Protein AF-0000000073453160 (afdb_homodimer)

Secondary structure (DSSP, 8-state):
-------------HHHHHHHHHHHHS-TTEE----BTTBSS----EE-TT-EE-TTSEEEESEEE-TT-EE-TT-EEEE-SSSPEEE-TT-EE-TT-EEEE---EETTEE-GGG-EEETTEEESEEE-TT-EE-TT-EEEEEEEE-SS-EE-TT-EEEEEEEPSS-EE-TT-EEES-EEPTTBEE-TT-EE-SHHHHHTPPBP-TTSTTTTHHHHHHHHHHHHHHHHHHHHHHHH-/--------------HHHHHHHHHHHS-TTEE----BTTBSS----EE-TT-EE-TT-EEEESEEE-TT-EE-TT-EEEE-SSSPEEE-TT-EE-TT-EEEE---EETTEE-GGG-EEETTEEESEEE-TT-EE-TT-EEEEEEEE-SS-EE-TT-EEEEEEEPTT-EE-TT-EEES-EEPTTBEEPTT-EE-SHHHHHTPPBP-TTSTTTTHHHHHHHHHHHHHHHHHHHHHHHH-

pLDDT: mean 88.27, std 19.73, range [24.16, 98.94]

Sequence (472 aa):
MKLSSKLILGLTVSSLAGKFLEKLLIQDNVSPNITASFNQEADIPDIDASSYIHHFASVIGSVVIGRNVFIGPFSSIRGDVGLKIFISHDCNIQDGVVLHGLKNYEYNSPVTEHSVFKDRESYSIYIGEKVSLAPQCQIYGPVRIDKNVFVGMQSLVFDAYIQEDTVIEPGAKIIGVTIPPKRFVSAGRVISNQEDANRLPEITDSYPYHDLNSKMTSVNLELAKGYKKEERQWKLMKLSSKLILGLTVSSLAGKFLEKLLIQDNVSPNITASFNQEADIPDIDASSYIHHFASVIGSVVIGRNVFIGPFSSIRGDVGLKIFISHDCNIQDGVVLHGLKNYEYNSPVTEHSVFKDRESYSIYIGEKVSLAPQCQIYGPVRIDKNVFVGMQSLVFDAYIQEDTVIEPGAKIIGVTIPPKRFVSAGRVISNQEDANRLPEITDSYPYHDLNSKMTSVNLELAKGYKKEERQWKL

InterPro domains:
  IPR001451 Hexapeptide repeat [PF00132] (50-79)
  IPR011004 Trimeric LpxA-like superfamily [SSF51161] (40-222)
  IPR047223 Carbonic anhydrase, gamma-class, LbH domain [cd00710] (43-229)
  IPR052265 Gamma-class Carbonic Anhydrase [PTHR43360] (36-229)

Foldseek 3Di:
DPPPPPPPPPPPPCPVVVVVVVVVVDQPQFEWADDDQQRPDTAGEAEDLLFDADSQEHAYHQEYYEHLEYAEHQEYHYDHQHFHAYAYYLEYHYAQEYEEEDRAGHPNDGNPQFWDDDPRDTGQEAHEALEYDEHNEYEYTPEYEYYQEYAEANEYEYCEYEYEQEYEYALEYEANEYADHQFYDDHNHYDHDHVVSVPGDGDDPPPPCSCVSVVVSVVSSVVSNVVSVVVVVVVD/DPPDPPPPPPPPCDPVVVVVVVVVPDQPQFEWADDDQQRPDTAGEAEDLLFDADSQEHAYHQEYYEHLEYAEHLEYHYDHQHFHAYAYYLEYHYAQEYEEEDRAGHPRDGNPQFWDDDPHDTGQEAHEALEYDEHNEYEYTPEYEYYQEYAEANEYEYCEYEYHQEYEYAQEYEANEYADHQFYDDHNHYHHDHVVSVPGDGDDPPPPCSCVSVVVSVVSSVVSNVVSVVVVVVVD

Nearest PDB structures (foldseek):
  3ou9-assembly1_A  TM=9.861E-01  e=3.377E-23  Methanosarcina thermophila
  3ow5-assembly1_A  TM=9.872E-01  e=1.047E-22  Methanosarcina thermophila
  3otz-assembly1_A  TM=9.858E-01  e=3.084E-22  Methanosarcina thermophila
  1qrl-assembly1_A  TM=9.877E-01  e=3.989E-22  Methanosarcina thermophila
  3oup-assembly1_A  TM=9.860E-01  e=5.718E-22  Methanosarcina thermophila

Solvent-accessible surface area (backbone atoms only — not comparable to full-atom values): 22379 Å² total; per-residue (Å²): 136,84,82,76,80,79,77,76,77,78,73,75,61,53,57,59,50,45,45,48,51,45,53,71,63,36,52,93,33,44,40,57,31,63,68,46,87,33,17,89,57,60,31,56,56,46,67,35,89,51,32,23,72,36,81,62,17,38,40,30,2,27,31,38,38,32,45,32,21,24,36,27,49,55,16,37,40,48,17,63,40,32,42,32,32,39,36,33,35,41,21,34,38,27,40,41,20,37,40,39,53,47,72,14,28,48,89,90,34,74,33,67,92,26,37,30,80,58,97,93,37,72,21,21,27,39,36,30,38,43,23,37,38,30,42,45,16,37,43,33,23,19,24,34,36,34,38,46,21,28,38,23,38,49,16,39,40,30,41,27,39,39,32,36,50,19,39,37,30,40,42,16,34,40,34,61,29,54,38,56,60,36,23,42,43,57,64,56,39,75,41,66,41,52,69,60,34,69,63,44,52,68,67,45,90,81,41,89,65,70,57,49,52,63,53,52,41,54,53,36,42,51,47,9,48,32,51,40,54,48,52,57,53,69,77,95,137,83,82,80,80,80,78,77,77,78,76,72,77,47,72,61,58,51,48,49,51,48,56,69,65,38,51,98,32,45,39,58,32,51,56,47,86,34,18,90,58,60,31,57,57,46,68,36,87,53,31,23,72,35,82,57,19,38,40,29,2,26,33,39,37,31,46,34,21,24,35,28,48,54,17,37,40,47,19,62,39,32,43,34,32,39,36,33,37,40,20,33,39,29,39,40,21,36,38,39,54,49,71,16,28,48,89,89,34,74,34,68,92,26,36,30,79,58,97,94,37,73,21,21,28,38,36,29,39,42,23,37,40,30,42,43,15,34,43,34,23,18,24,35,34,34,37,45,20,27,38,23,39,50,15,38,42,29,42,26,37,39,33,37,51,19,38,37,30,41,43,16,34,40,33,60,30,53,36,57,60,35,23,43,44,59,62,56,40,75,40,65,43,52,69,62,34,70,64,45,52,67,66,46,89,81,40,90,65,69,57,48,50,62,53,51,41,55,54,37,43,52,47,9,50,50,53,42,54,48,52,56,52,68,77,94

Structure (mmCIF, N/CA/C/O backbone):
data_AF-0000000073453160-model_v1
#
loop_
_entity.id
_entity.type
_entity.pdbx_description
1 polymer 'Putative carbonic anhyrdase'
#
loop_
_atom_site.group_PDB
_atom_site.id
_atom_site.type_symbol
_atom_site.label_atom_id
_atom_site.label_alt_id
_atom_site.label_comp_id
_atom_site.label_asym_id
_atom_site.label_entity_id
_atom_site.label_seq_id
_atom_site.pdbx_PDB_ins_code
_atom_site.Cartn_x
_atom_site.Cartn_y
_atom_site.Cartn_z
_atom_site.occupancy
_atom_site.B_iso_or_equiv
_atom_site.auth_seq_id
_atom_site.auth_comp_id
_atom_site.auth_asym_id
_atom_site.auth_atom_id
_atom_site.pdbx_PDB_model_num
ATOM 1 N N . MET A 1 1 ? 51.531 -35 -42.812 1 24.16 1 MET A N 1
ATOM 2 C CA . MET A 1 1 ? 51.25 -33.688 -42.219 1 24.16 1 MET A CA 1
ATOM 3 C C . MET A 1 1 ? 50.062 -33.75 -41.25 1 24.16 1 MET A C 1
ATOM 5 O O . MET A 1 1 ? 48.938 -33.938 -41.656 1 24.16 1 MET A O 1
ATOM 9 N N . LYS A 1 2 ? 50.312 -34.5 -40.094 1 27.81 2 LYS A N 1
ATOM 10 C CA . LYS A 1 2 ? 49.531 -35.094 -39.031 1 27.81 2 LYS A CA 1
ATOM 11 C C . LYS A 1 2 ? 48.812 -34 -38.219 1 27.81 2 LYS A C 1
ATOM 13 O O . LYS A 1 2 ? 49.469 -33.219 -37.531 1 27.81 2 LYS A O 1
ATOM 18 N N . LEU A 1 3 ? 47.656 -33.438 -38.781 1 28.28 3 LEU A N 1
ATOM 19 C CA . LEU A 1 3 ? 46.781 -32.375 -38.281 1 28.28 3 LEU A CA 1
ATOM 20 C C . LEU A 1 3 ? 46.281 -32.688 -36.875 1 28.28 3 LEU A C 1
ATOM 22 O O . LEU A 1 3 ? 45.594 -33.688 -36.656 1 28.28 3 LEU A O 1
ATOM 26 N N . SER A 1 4 ? 47.094 -32.531 -35.812 1 29.98 4 SER A N 1
ATOM 27 C CA . SER A 1 4 ? 46.875 -32.688 -34.375 1 29.98 4 SER A CA 1
ATOM 28 C C . SER A 1 4 ? 45.625 -31.922 -33.938 1 29.98 4 SER A C 1
ATOM 30 O O . SER A 1 4 ? 45.406 -30.766 -34.281 1 29.98 4 SER A O 1
ATOM 32 N N . SER A 1 5 ? 44.438 -32.625 -33.656 1 25.55 5 SER A N 1
ATOM 33 C CA . SER A 1 5 ? 43.125 -32.312 -33.094 1 25.55 5 SER A CA 1
ATOM 34 C C . SER A 1 5 ? 43.25 -31.656 -31.734 1 25.55 5 SER A C 1
ATOM 36 O O . SER A 1 5 ? 43.656 -32.312 -30.766 1 25.55 5 SER A O 1
ATOM 38 N N . LYS A 1 6 ? 43.875 -30.406 -31.656 1 30.31 6 LYS A N 1
ATOM 39 C CA . LYS A 1 6 ? 43.781 -29.672 -30.391 1 30.31 6 LYS A CA 1
ATOM 40 C C . LYS A 1 6 ? 42.375 -29.75 -29.797 1 30.31 6 LYS A C 1
ATOM 42 O O . LYS A 1 6 ? 41.406 -29.266 -30.406 1 30.31 6 LYS A O 1
ATOM 47 N N . LEU A 1 7 ? 42.031 -30.812 -29 1 28.59 7 LEU A N 1
ATOM 48 C CA . LEU A 1 7 ? 40.938 -31 -28.078 1 28.59 7 LEU A CA 1
ATOM 49 C C . LEU A 1 7 ? 40.75 -29.75 -27.219 1 28.59 7 LEU A C 1
ATOM 51 O O . LEU A 1 7 ? 41.625 -29.406 -26.406 1 28.59 7 LEU A O 1
ATOM 55 N N . ILE A 1 8 ? 40.094 -28.688 -27.734 1 29 8 ILE A N 1
ATOM 56 C CA . ILE A 1 8 ? 39.625 -27.516 -27 1 29 8 ILE A CA 1
ATOM 57 C C . ILE A 1 8 ? 38.781 -27.969 -25.812 1 29 8 ILE A C 1
ATOM 59 O O . ILE A 1 8 ? 37.688 -28.562 -26 1 29 8 ILE A O 1
ATOM 63 N N . LEU A 1 9 ? 39.406 -28.547 -24.75 1 31.25 9 LEU A N 1
ATOM 64 C CA . LEU A 1 9 ? 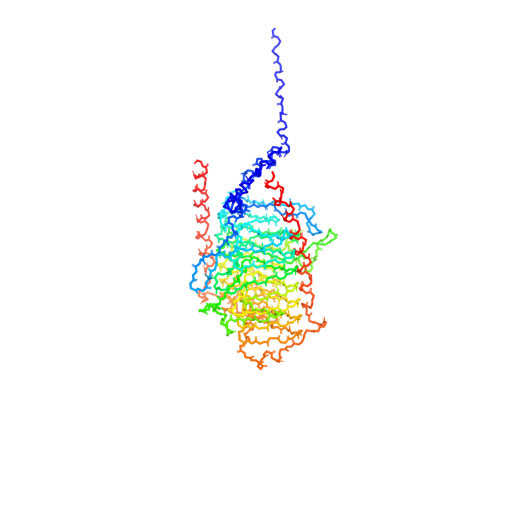38.781 -28.703 -23.438 1 31.25 9 LEU A CA 1
ATOM 65 C C . LEU A 1 9 ? 37.969 -27.469 -23.062 1 31.25 9 LEU A C 1
ATOM 67 O O . LEU A 1 9 ? 38.562 -26.406 -22.828 1 31.25 9 LEU A O 1
ATOM 71 N N . GLY A 1 10 ? 36.781 -27.172 -23.703 1 32.25 10 GLY A N 1
ATOM 72 C CA . GLY A 1 10 ? 35.75 -26.234 -23.281 1 32.25 10 GLY A CA 1
ATOM 73 C C . GLY A 1 10 ? 35.438 -26.328 -21.812 1 32.25 10 GLY A C 1
ATOM 74 O O . GLY A 1 10 ? 34.875 -27.328 -21.344 1 32.25 10 GLY A O 1
ATOM 75 N N . LEU A 1 11 ? 36.281 -25.844 -20.844 1 33.69 11 LEU A N 1
ATOM 76 C CA . LEU A 1 11 ? 36.094 -25.625 -19.406 1 33.69 11 LEU A CA 1
ATOM 77 C C . LEU A 1 11 ? 34.688 -25.141 -19.078 1 33.69 11 LEU A C 1
ATOM 79 O O . LEU A 1 11 ? 34.25 -24.125 -19.609 1 33.69 11 LEU A O 1
ATOM 83 N N . THR A 1 12 ? 33.688 -25.984 -18.688 1 36.16 12 THR A N 1
ATOM 84 C CA . THR A 1 12 ? 32.438 -25.922 -17.938 1 36.16 12 THR A CA 1
ATOM 85 C C . THR A 1 12 ? 32.594 -25 -16.719 1 36.16 12 THR A C 1
ATOM 87 O O . THR A 1 12 ? 32.219 -25.375 -15.609 1 36.16 12 THR A O 1
ATOM 90 N N . VAL A 1 13 ? 33.719 -24.344 -16.438 1 39.94 13 VAL A N 1
ATOM 91 C CA . VAL A 1 13 ? 33.812 -23.266 -15.445 1 39.94 13 VAL A CA 1
ATOM 92 C C . VAL A 1 13 ? 32.625 -22.328 -15.562 1 39.94 13 VAL A C 1
ATOM 94 O O . VAL A 1 13 ? 32.469 -21.375 -14.797 1 39.94 13 VAL A O 1
ATOM 97 N N . SER A 1 14 ? 31.938 -22.375 -16.656 1 42.66 14 SER A N 1
ATOM 98 C CA . SER A 1 14 ? 30.969 -21.328 -16.984 1 42.66 14 SER A CA 1
ATOM 99 C C . SER A 1 14 ? 29.766 -21.375 -16.047 1 42.66 14 SER A C 1
ATOM 101 O O . SER A 1 14 ? 29.25 -20.328 -15.656 1 42.66 14 SER A O 1
ATOM 103 N N . SER A 1 15 ? 29.406 -22.609 -15.633 1 49 15 SER A N 1
ATOM 104 C CA . SER A 1 15 ? 28.141 -22.641 -14.914 1 49 15 SER A CA 1
ATOM 105 C C . SER A 1 15 ? 28.297 -22.156 -13.484 1 49 15 SER A C 1
ATOM 107 O O . SER A 1 15 ? 27.484 -21.359 -13 1 49 15 SER A O 1
ATOM 109 N N . LEU A 1 16 ? 29.281 -22.609 -12.781 1 46.03 16 LEU A N 1
ATOM 110 C CA . LEU A 1 16 ? 29.453 -22.203 -11.391 1 46.03 16 LEU A CA 1
ATOM 111 C C . LEU A 1 16 ? 29.844 -20.734 -11.305 1 46.03 16 LEU A C 1
ATOM 113 O O . LEU A 1 16 ? 29.312 -20 -10.469 1 46.03 16 LEU A O 1
ATOM 117 N N . ALA A 1 17 ? 30.891 -20.375 -12.078 1 47.53 17 ALA A N 1
ATOM 118 C CA . ALA A 1 17 ? 31.203 -18.938 -12.109 1 47.53 17 ALA A CA 1
ATOM 119 C C . ALA A 1 17 ? 30.016 -18.125 -12.578 1 47.53 17 ALA A C 1
ATOM 121 O O . ALA A 1 17 ? 29.75 -17.047 -12.047 1 47.53 17 ALA A O 1
ATOM 122 N N . GLY A 1 18 ? 29.25 -18.656 -13.602 1 41.69 18 GLY A N 1
ATOM 123 C CA . GLY A 1 18 ? 28.031 -17.984 -13.992 1 41.69 18 GLY A CA 1
ATOM 124 C C . GLY A 1 18 ? 27.031 -17.859 -12.852 1 41.69 18 GLY A C 1
ATOM 125 O O . GLY A 1 18 ? 26.453 -16.781 -12.633 1 41.69 18 GLY A O 1
ATOM 126 N N . LYS A 1 19 ? 26.969 -18.953 -12.133 1 43.72 19 LYS A N 1
ATOM 127 C CA . LYS A 1 19 ? 26.078 -18.922 -10.969 1 43.72 19 LYS A CA 1
ATOM 128 C C . LYS A 1 19 ? 26.609 -17.984 -9.891 1 43.72 19 LYS A C 1
ATOM 130 O O . LYS A 1 19 ? 25.844 -17.297 -9.234 1 43.72 19 LYS A O 1
ATOM 135 N N . PHE A 1 20 ? 27.969 -18.188 -9.633 1 43.16 20 PHE A N 1
ATOM 136 C CA . PHE A 1 20 ? 28.594 -17.266 -8.68 1 43.16 20 PHE A CA 1
ATOM 137 C C . PHE A 1 20 ? 28.453 -15.82 -9.133 1 43.16 20 PHE A C 1
ATOM 139 O O . PHE A 1 20 ? 28.109 -14.945 -8.336 1 43.16 20 PHE A O 1
ATOM 146 N N . LEU A 1 21 ? 28.781 -15.5 -10.336 1 42.25 21 LEU A N 1
ATOM 147 C CA . LEU A 1 21 ? 28.609 -14.148 -10.859 1 42.25 21 LEU A CA 1
ATOM 148 C C . LEU A 1 21 ? 27.125 -13.758 -10.844 1 42.25 21 LEU A C 1
ATOM 150 O O . LEU A 1 21 ? 26.781 -12.617 -10.531 1 42.25 21 LEU A O 1
ATOM 154 N N . GLU A 1 22 ? 26.25 -14.68 -11.242 1 44.28 22 GLU A N 1
ATOM 155 C CA . GLU A 1 22 ? 24.828 -14.422 -11.148 1 44.28 22 GLU A CA 1
ATOM 156 C C . GLU A 1 22 ? 24.406 -14.148 -9.703 1 44.28 22 GLU A C 1
ATOM 158 O O . GLU A 1 22 ? 23.594 -13.266 -9.438 1 44.28 22 GLU A O 1
ATOM 163 N N . LYS A 1 23 ? 24.969 -15.031 -8.812 1 45.25 23 LYS A N 1
ATOM 164 C CA . LYS A 1 23 ? 24.734 -14.773 -7.395 1 45.25 23 LYS A CA 1
ATOM 165 C C . LYS A 1 23 ? 25.234 -13.383 -7.004 1 45.25 23 LYS A C 1
ATOM 167 O O . LYS A 1 23 ? 24.594 -12.688 -6.211 1 45.25 23 LYS A O 1
ATOM 172 N N . LEU A 1 24 ? 26.344 -13.078 -7.43 1 45.59 24 LEU A N 1
ATOM 173 C CA . LEU A 1 24 ? 26.922 -11.766 -7.129 1 45.59 24 LEU A CA 1
ATOM 174 C C . LEU A 1 24 ? 26.047 -10.648 -7.707 1 45.59 24 LEU A C 1
ATOM 176 O O . LEU A 1 24 ? 26.016 -9.539 -7.168 1 45.59 24 LEU A O 1
ATOM 180 N N . LEU A 1 25 ? 25.344 -10.977 -8.852 1 45.28 25 LEU A N 1
ATOM 181 C CA . LEU A 1 25 ? 24.547 -9.953 -9.516 1 45.28 25 LEU A CA 1
ATOM 182 C C . LEU A 1 25 ? 23.141 -9.875 -8.914 1 45.28 25 LEU A C 1
ATOM 184 O O . LEU A 1 25 ? 22.375 -8.969 -9.242 1 45.28 25 LEU A O 1
ATOM 188 N N . ILE A 1 26 ? 22.797 -10.992 -8.297 1 46.28 26 ILE A N 1
ATOM 189 C CA . ILE A 1 26 ? 21.453 -10.977 -7.73 1 46.28 26 ILE A CA 1
ATOM 190 C C . ILE A 1 26 ? 21.391 -9.984 -6.57 1 46.28 26 ILE A C 1
ATOM 192 O O . ILE A 1 26 ? 22.234 -10.023 -5.672 1 46.28 26 ILE A O 1
ATOM 196 N N . GLN A 1 27 ? 20.641 -9.008 -6.754 1 64.56 27 GLN A N 1
ATOM 197 C CA . GLN A 1 27 ? 20.328 -8.109 -5.652 1 64.56 27 GLN A CA 1
ATOM 198 C C . GLN A 1 27 ? 19.969 -8.891 -4.391 1 64.56 27 GLN A C 1
ATOM 200 O O . GLN A 1 27 ? 19.391 -9.977 -4.469 1 64.56 27 GLN A O 1
ATOM 205 N N . ASP A 1 28 ? 20.516 -8.656 -3.295 1 79.25 28 ASP A N 1
ATOM 206 C CA . ASP A 1 28 ? 20.328 -9.336 -2.018 1 79.25 28 ASP A CA 1
ATOM 207 C C . ASP A 1 28 ? 18.859 -9.672 -1.769 1 79.25 28 ASP A C 1
ATOM 209 O O . ASP A 1 28 ? 18.547 -10.641 -1.08 1 79.25 28 ASP A O 1
ATOM 213 N N . ASN A 1 29 ? 18.047 -9.008 -2.576 1 92.44 29 ASN A N 1
ATOM 214 C CA . ASN A 1 29 ? 16.625 -9.188 -2.252 1 92.44 29 ASN A CA 1
ATOM 215 C C . ASN A 1 29 ? 15.906 -9.984 -3.332 1 92.44 29 ASN A C 1
ATOM 217 O O . ASN A 1 29 ? 14.672 -10.062 -3.328 1 92.44 29 ASN A O 1
ATOM 221 N N . VAL A 1 30 ? 16.672 -10.492 -4.344 1 95.44 30 VAL A N 1
ATOM 222 C CA . VAL A 1 30 ? 16.203 -11.438 -5.355 1 95.44 30 VAL A CA 1
ATOM 223 C C . VAL A 1 30 ? 16.984 -12.742 -5.246 1 95.44 30 VAL A C 1
ATOM 225 O O . VAL A 1 30 ? 18.203 -12.773 -5.477 1 95.44 30 VAL A O 1
ATOM 228 N N . SER A 1 31 ? 16.297 -13.844 -4.922 1 94.94 31 SER A N 1
ATOM 229 C CA . SER A 1 31 ? 17.031 -15.055 -4.551 1 94.94 31 SER A CA 1
ATOM 230 C C . SER A 1 31 ? 16.297 -16.297 -5.035 1 94.94 31 SER A C 1
ATOM 232 O O . SER A 1 31 ? 15.094 -16.266 -5.297 1 94.94 31 SER A O 1
ATOM 234 N N . PRO A 1 32 ? 17.062 -17.391 -5.211 1 94.94 32 PRO A N 1
ATOM 235 C CA . PRO A 1 32 ? 16.406 -18.656 -5.547 1 94.94 32 PRO A CA 1
ATOM 236 C C . PRO A 1 32 ? 15.586 -19.219 -4.387 1 94.94 32 PRO A C 1
ATOM 238 O O . PRO A 1 32 ? 15.773 -18.812 -3.238 1 94.94 32 PRO A O 1
ATOM 241 N N . ASN A 1 33 ? 14.648 -20.094 -4.809 1 94.62 33 ASN A N 1
ATOM 242 C CA . ASN A 1 33 ? 14.055 -20.953 -3.789 1 94.62 33 ASN A CA 1
ATOM 243 C C . ASN A 1 33 ? 14.953 -22.156 -3.473 1 94.62 33 ASN A C 1
ATOM 245 O O . ASN A 1 33 ? 16.109 -22.188 -3.887 1 94.62 33 ASN A O 1
ATOM 249 N N . ILE A 1 34 ? 14.453 -23.016 -2.566 1 93.06 34 ILE A N 1
ATOM 250 C CA . ILE A 1 34 ? 15.195 -24.219 -2.209 1 93.06 34 ILE A CA 1
ATOM 251 C C . ILE A 1 34 ? 14.5 -25.438 -2.791 1 93.06 34 ILE A C 1
ATOM 253 O O . ILE A 1 34 ? 13.328 -25.375 -3.184 1 93.06 34 ILE A O 1
ATOM 257 N N . THR A 1 35 ? 15.289 -26.484 -2.916 1 92.25 35 THR A N 1
ATOM 258 C CA . THR A 1 35 ? 14.656 -27.75 -3.293 1 92.25 35 THR A CA 1
ATOM 259 C C . THR A 1 35 ? 13.875 -28.328 -2.121 1 92.25 35 THR A C 1
ATOM 261 O O . THR A 1 35 ? 14.289 -28.203 -0.968 1 92.25 35 THR A O 1
ATOM 264 N N . ALA A 1 36 ? 12.711 -28.828 -2.457 1 91.38 36 ALA A N 1
ATOM 265 C CA . ALA A 1 36 ? 11.812 -29.5 -1.51 1 91.38 36 ALA A CA 1
ATOM 266 C C . ALA A 1 36 ? 10.922 -30.516 -2.215 1 91.38 36 ALA A C 1
ATOM 268 O O . ALA A 1 36 ? 11.031 -30.703 -3.428 1 91.38 36 ALA A O 1
ATOM 269 N N . SER A 1 37 ? 10.18 -31.266 -1.434 1 89.56 37 SER A N 1
ATOM 270 C CA . SER A 1 37 ? 9.281 -32.25 -2.027 1 89.56 37 SER A CA 1
ATOM 271 C C . SER A 1 37 ? 8.32 -31.609 -3.018 1 89.56 37 SER A C 1
ATOM 273 O O . SER A 1 37 ? 7.836 -32.25 -3.943 1 89.56 37 SER A O 1
ATOM 275 N N . PHE A 1 38 ? 8.18 -30.266 -2.844 1 90.44 38 PHE A N 1
ATOM 276 C CA . PHE A 1 38 ? 7.227 -29.562 -3.693 1 90.44 38 PHE A CA 1
ATOM 277 C C . PHE A 1 38 ? 7.949 -28.609 -4.648 1 90.44 38 PHE A C 1
ATOM 279 O O . PHE A 1 38 ? 7.309 -27.844 -5.375 1 90.44 38 PHE A O 1
ATOM 286 N N . ASN A 1 39 ? 9.227 -28.562 -4.473 1 89.56 39 ASN A N 1
ATOM 287 C CA . ASN A 1 39 ? 10.117 -27.812 -5.359 1 89.56 39 ASN A CA 1
ATOM 288 C C . ASN A 1 39 ? 11.219 -28.703 -5.922 1 89.56 39 ASN A C 1
ATOM 290 O O . ASN A 1 39 ? 12.211 -28.969 -5.242 1 89.56 39 ASN A O 1
ATOM 294 N N . GLN A 1 40 ? 11.117 -29.109 -7.195 1 85.88 40 GLN A N 1
ATOM 295 C CA . GLN A 1 40 ? 12.078 -30.062 -7.738 1 85.88 40 GLN A CA 1
ATOM 296 C C . GLN A 1 40 ? 13.43 -29.406 -7.977 1 85.88 40 GLN A C 1
ATOM 298 O O . GLN A 1 40 ? 14.477 -30.047 -7.848 1 85.88 40 GLN A O 1
ATOM 303 N N . GLU A 1 41 ? 13.344 -28.172 -8.398 1 86.81 41 GLU A N 1
ATOM 304 C CA . GLU A 1 41 ? 14.57 -27.406 -8.648 1 86.81 41 GLU A CA 1
ATOM 305 C C . GLU A 1 41 ? 14.555 -26.078 -7.906 1 86.81 41 GLU A C 1
ATOM 307 O O . GLU A 1 41 ? 13.5 -25.609 -7.465 1 86.81 41 GLU A O 1
ATOM 312 N N . ALA A 1 42 ? 15.703 -25.578 -7.688 1 92.75 42 ALA A N 1
ATOM 313 C CA . ALA A 1 42 ? 15.812 -24.203 -7.18 1 92.75 42 ALA A CA 1
ATOM 314 C C . ALA A 1 42 ? 15.68 -23.188 -8.312 1 92.75 42 ALA A C 1
ATOM 316 O O . ALA A 1 42 ? 16.641 -22.953 -9.055 1 92.75 42 ALA A O 1
ATOM 317 N N . ASP A 1 43 ? 14.523 -22.703 -8.375 1 93.81 43 ASP A N 1
ATOM 318 C CA . ASP A 1 43 ? 14.242 -21.719 -9.414 1 93.81 43 ASP A CA 1
ATOM 319 C C . ASP A 1 43 ? 14.773 -20.344 -9.031 1 93.81 43 ASP A C 1
ATOM 321 O O . ASP A 1 43 ? 14.766 -19.969 -7.855 1 93.81 43 ASP A O 1
ATOM 325 N N . ILE A 1 44 ? 15.195 -19.625 -9.992 1 94.81 44 ILE A N 1
ATOM 326 C CA . ILE A 1 44 ? 15.602 -18.234 -9.828 1 94.81 44 ILE A CA 1
ATOM 327 C C . ILE A 1 44 ? 14.602 -17.328 -10.531 1 94.81 44 ILE A C 1
ATOM 329 O O . ILE A 1 44 ? 14.164 -17.609 -11.656 1 94.81 44 ILE A O 1
ATOM 333 N N . PRO A 1 45 ? 14.242 -16.234 -9.938 1 97.62 45 PRO A N 1
ATOM 334 C CA . PRO A 1 45 ? 13.297 -15.328 -10.586 1 97.62 45 PRO A CA 1
ATOM 335 C C . PRO A 1 45 ? 13.781 -14.859 -11.953 1 97.62 45 PRO A C 1
ATOM 337 O O . PRO A 1 45 ? 14.977 -14.602 -12.141 1 97.62 45 PRO A O 1
ATOM 340 N N . ASP A 1 46 ? 12.898 -14.914 -12.883 1 97.88 46 ASP A N 1
ATOM 341 C CA . ASP A 1 46 ? 13.125 -14.375 -14.219 1 97.88 46 ASP A CA 1
ATOM 342 C C . ASP A 1 46 ? 12.508 -12.984 -14.359 1 97.88 46 ASP A C 1
ATOM 344 O O . ASP A 1 46 ? 11.289 -12.852 -14.484 1 97.88 46 ASP A O 1
ATOM 348 N N . ILE A 1 47 ? 13.352 -11.93 -14.43 1 97.38 47 ILE A N 1
ATOM 349 C CA . ILE A 1 47 ? 12.883 -10.547 -14.359 1 97.38 47 ILE A CA 1
ATOM 350 C C . ILE A 1 47 ? 13.352 -9.781 -15.594 1 97.38 47 ILE A C 1
ATOM 352 O O . ILE A 1 47 ? 14.555 -9.734 -15.875 1 97.38 47 ILE A O 1
ATOM 356 N N . ASP A 1 48 ? 12.312 -9.227 -16.25 1 97.75 48 ASP A N 1
ATOM 357 C CA . ASP A 1 48 ? 12.688 -8.398 -17.391 1 97.75 48 ASP A CA 1
ATOM 358 C C . ASP A 1 48 ? 13.578 -7.234 -16.953 1 97.75 48 ASP A C 1
ATOM 360 O O . ASP A 1 48 ? 13.32 -6.598 -15.938 1 97.75 48 ASP A O 1
ATOM 364 N N . ALA A 1 49 ? 14.516 -6.82 -17.781 1 94.94 49 ALA A N 1
ATOM 365 C CA . ALA A 1 49 ? 15.523 -5.816 -17.453 1 94.94 49 ALA A CA 1
ATOM 366 C C . ALA A 1 49 ? 14.883 -4.438 -17.281 1 94.94 49 ALA A C 1
ATOM 368 O O . ALA A 1 49 ? 15.469 -3.555 -16.641 1 94.94 49 ALA A O 1
ATOM 369 N N . SER A 1 50 ? 13.688 -4.18 -17.781 1 95.81 50 SER A N 1
ATOM 370 C CA . SER A 1 50 ? 13.031 -2.877 -17.719 1 95.81 50 SER A CA 1
ATOM 371 C C . SER A 1 50 ? 12.297 -2.699 -16.391 1 95.81 50 SER A C 1
ATOM 373 O O . SER A 1 50 ? 11.875 -1.589 -16.047 1 95.81 50 SER A O 1
ATOM 375 N N . SER A 1 51 ? 12.172 -3.748 -15.625 1 97 51 SER A N 1
ATOM 376 C CA . SER A 1 51 ? 11.383 -3.693 -14.406 1 97 51 SER A CA 1
ATOM 377 C C . SER A 1 51 ? 12.234 -3.27 -13.211 1 97 51 SER A C 1
ATOM 379 O O . SER A 1 51 ? 13.438 -3.539 -13.18 1 97 51 SER A O 1
ATOM 381 N N . TYR A 1 52 ? 11.523 -2.549 -12.359 1 96 52 TYR A N 1
ATOM 382 C CA . TYR A 1 52 ? 12.195 -2.039 -11.18 1 96 52 TYR A CA 1
ATOM 383 C C . TYR A 1 52 ? 11.742 -2.785 -9.93 1 96 52 TYR A C 1
ATOM 385 O O . TYR A 1 52 ? 10.547 -2.943 -9.688 1 96 52 TYR A O 1
ATOM 393 N N . ILE A 1 53 ? 12.742 -3.244 -9.133 1 95.88 53 ILE A N 1
ATOM 394 C CA . ILE A 1 53 ? 12.5 -3.865 -7.84 1 95.88 53 ILE A CA 1
ATOM 395 C C . ILE A 1 53 ? 13.172 -3.049 -6.738 1 95.88 53 ILE A C 1
ATOM 397 O O . ILE A 1 53 ? 14.406 -2.973 -6.684 1 95.88 53 ILE A O 1
ATOM 401 N N . HIS A 1 54 ? 12.344 -2.496 -5.902 1 94.62 54 HIS A N 1
ATOM 402 C CA . HIS A 1 54 ? 12.922 -1.769 -4.781 1 94.62 54 HIS A CA 1
ATOM 403 C C . HIS A 1 54 ? 13.797 -2.678 -3.928 1 94.62 54 HIS A C 1
ATOM 405 O O . HIS A 1 54 ? 13.461 -3.84 -3.697 1 94.62 54 HIS A O 1
ATOM 411 N N . HIS A 1 55 ? 14.875 -2.189 -3.316 1 91.75 55 HIS A N 1
ATOM 412 C CA . HIS A 1 55 ? 15.852 -3.025 -2.633 1 91.75 55 HIS A CA 1
ATOM 413 C C . HIS A 1 55 ? 15.305 -3.553 -1.312 1 91.75 55 HIS A C 1
ATOM 415 O O . HIS A 1 55 ? 15.859 -4.496 -0.737 1 91.75 55 HIS A O 1
ATOM 421 N N . PHE A 1 56 ? 14.141 -2.971 -0.824 1 94.38 56 PHE A N 1
ATOM 422 C CA . PHE A 1 56 ? 13.516 -3.498 0.382 1 94.38 56 PHE A CA 1
ATOM 423 C C . PHE A 1 56 ? 12.391 -4.465 0.027 1 94.38 56 PHE A C 1
ATOM 425 O O . PHE A 1 56 ? 11.711 -4.988 0.914 1 94.38 56 PHE A O 1
ATOM 432 N N . ALA A 1 57 ? 12.164 -4.707 -1.214 1 96.75 57 ALA A N 1
ATOM 433 C CA . ALA A 1 57 ? 11.266 -5.781 -1.623 1 96.75 57 ALA A CA 1
ATOM 434 C C . ALA A 1 57 ? 11.984 -7.125 -1.637 1 96.75 57 ALA A C 1
ATOM 436 O O . ALA A 1 57 ? 13.211 -7.18 -1.561 1 96.75 57 ALA A O 1
ATOM 437 N N . SER A 1 58 ? 11.188 -8.219 -1.697 1 97.69 58 SER A N 1
ATOM 438 C CA . SER A 1 58 ? 11.742 -9.562 -1.778 1 97.69 58 SER A CA 1
ATOM 439 C C . SER A 1 58 ? 11.062 -10.375 -2.883 1 97.69 58 SER A C 1
ATOM 441 O O . SER A 1 58 ? 9.836 -10.445 -2.945 1 97.69 58 SER A O 1
ATOM 443 N N . VAL A 1 59 ? 11.898 -10.891 -3.773 1 98.19 59 VAL A N 1
ATOM 444 C CA . VAL A 1 59 ? 11.438 -11.789 -4.832 1 98.19 59 VAL A CA 1
ATOM 445 C C . VAL A 1 59 ? 12.195 -13.109 -4.75 1 98.19 59 VAL A C 1
ATOM 447 O O . VAL A 1 59 ? 13.422 -13.141 -4.859 1 98.19 59 VAL A O 1
ATOM 450 N N . ILE A 1 60 ? 11.414 -14.227 -4.605 1 97.69 60 ILE A N 1
ATOM 451 C CA . ILE A 1 60 ? 12.062 -15.5 -4.293 1 97.69 60 ILE A CA 1
ATOM 452 C C . ILE A 1 60 ? 11.508 -16.594 -5.191 1 97.69 60 ILE A C 1
ATOM 454 O O . ILE A 1 60 ? 10.289 -16.781 -5.273 1 97.69 60 ILE A O 1
ATOM 458 N N . GLY A 1 61 ? 12.406 -17.297 -5.863 1 97 61 GLY A N 1
ATOM 459 C CA . GLY A 1 61 ? 12.039 -18.594 -6.422 1 97 61 GLY A CA 1
ATOM 460 C C . GLY A 1 61 ? 11.383 -18.484 -7.785 1 97 61 GLY A C 1
ATOM 461 O O . GLY A 1 61 ? 11.883 -17.781 -8.664 1 97 61 GLY A O 1
ATOM 462 N N . SER A 1 62 ? 10.297 -19.281 -7.984 1 97.06 62 SER A N 1
ATOM 463 C CA . SER A 1 62 ? 9.656 -19.422 -9.289 1 97.06 62 SER A CA 1
ATOM 464 C C . SER A 1 62 ? 8.719 -18.25 -9.578 1 97.06 62 SER A C 1
ATOM 466 O O . SER A 1 62 ? 7.5 -18.375 -9.461 1 97.06 62 SER A O 1
ATOM 468 N N . VAL A 1 63 ? 9.344 -17.125 -9.992 1 98.5 63 VAL A N 1
ATOM 469 C CA . VAL A 1 63 ? 8.633 -15.875 -10.289 1 98.5 63 VAL A CA 1
ATOM 470 C C . VAL A 1 63 ? 9.078 -15.344 -11.648 1 98.5 63 VAL A C 1
ATOM 472 O O . VAL A 1 63 ? 10.266 -15.305 -11.953 1 98.5 63 VAL A O 1
ATOM 475 N N . VAL A 1 64 ? 8.133 -15.07 -12.469 1 98.69 64 VAL A N 1
ATOM 476 C CA . VAL A 1 64 ? 8.391 -14.406 -13.742 1 98.69 64 VAL A CA 1
ATOM 477 C C . VAL A 1 64 ? 7.793 -13.008 -13.727 1 98.69 64 VAL A C 1
ATOM 479 O O . VAL A 1 64 ? 6.605 -12.828 -13.445 1 98.69 64 VAL A O 1
ATOM 482 N N . ILE A 1 65 ? 8.617 -11.992 -14.016 1 98.62 65 ILE A N 1
ATOM 483 C CA . ILE A 1 65 ? 8.188 -10.602 -14.062 1 98.62 65 ILE A CA 1
ATOM 484 C C . ILE A 1 65 ? 8.43 -10.023 -15.453 1 98.62 65 ILE A C 1
ATOM 486 O O . ILE A 1 65 ? 9.57 -9.984 -15.922 1 98.62 65 ILE A O 1
ATOM 490 N N . GLY A 1 66 ? 7.328 -9.578 -16.031 1 98.56 66 GLY A N 1
ATOM 491 C CA . GLY A 1 66 ? 7.391 -9.047 -17.391 1 98.56 66 GLY A CA 1
ATOM 492 C C . GLY A 1 66 ? 7.977 -7.652 -17.453 1 98.56 66 GLY A C 1
ATOM 493 O O . GLY A 1 66 ? 8.648 -7.207 -16.531 1 98.56 66 GLY A O 1
ATOM 494 N N . ARG A 1 67 ? 7.719 -6.938 -18.609 1 98.06 67 ARG A N 1
ATOM 495 C CA . ARG A 1 67 ? 8.312 -5.637 -18.906 1 98.06 67 ARG A CA 1
ATOM 496 C C . ARG A 1 67 ? 7.652 -4.531 -18.078 1 98.06 67 ARG A C 1
ATOM 498 O O . ARG A 1 67 ? 6.434 -4.547 -17.875 1 98.06 67 ARG A O 1
ATOM 505 N N . ASN A 1 68 ? 8.414 -3.57 -17.625 1 97.56 68 ASN A N 1
ATOM 506 C CA . ASN A 1 68 ? 7.961 -2.305 -17.062 1 97.56 68 ASN A CA 1
ATOM 507 C C . ASN A 1 68 ? 7.102 -2.523 -15.812 1 97.56 68 ASN A C 1
ATOM 509 O O . ASN A 1 68 ? 6.066 -1.875 -15.648 1 97.56 68 ASN A O 1
ATOM 513 N N . VAL A 1 69 ? 7.5 -3.432 -15.008 1 98.38 69 VAL A N 1
ATOM 514 C CA . VAL A 1 69 ? 6.805 -3.674 -13.75 1 98.38 69 VAL A CA 1
ATOM 515 C C . VAL A 1 69 ? 7.496 -2.908 -12.625 1 98.38 69 VAL A C 1
ATOM 517 O O . VAL A 1 69 ? 8.727 -2.885 -12.539 1 98.38 69 VAL A O 1
ATOM 520 N N . PHE A 1 70 ? 6.715 -2.238 -11.867 1 97.62 70 PHE A N 1
ATOM 521 C CA . PHE A 1 70 ? 7.195 -1.564 -10.664 1 97.62 70 PHE A CA 1
ATOM 522 C C . PHE A 1 70 ? 6.902 -2.398 -9.422 1 97.62 70 PHE A C 1
ATOM 524 O O . PHE A 1 70 ? 5.762 -2.793 -9.188 1 97.62 70 PHE A O 1
ATOM 531 N N . ILE A 1 71 ? 7.918 -2.691 -8.641 1 98.12 71 ILE A N 1
ATOM 532 C CA . ILE A 1 71 ? 7.754 -3.344 -7.344 1 98.12 71 ILE A CA 1
ATOM 533 C C . ILE A 1 71 ? 8.242 -2.42 -6.234 1 98.12 71 ILE A C 1
ATOM 535 O O . ILE A 1 71 ? 9.438 -2.107 -6.16 1 98.12 71 ILE A O 1
ATOM 539 N N . GLY A 1 72 ? 7.328 -2.096 -5.355 1 97.31 72 GLY A N 1
ATOM 540 C CA . GLY A 1 72 ? 7.609 -1.111 -4.32 1 97.31 72 GLY A CA 1
ATOM 541 C C . GLY A 1 72 ? 8.227 -1.714 -3.076 1 97.31 72 GLY A C 1
ATOM 542 O O . GLY A 1 72 ? 8.422 -2.93 -2.996 1 97.31 72 GLY A O 1
ATOM 543 N N . PRO A 1 73 ? 8.562 -0.816 -2.125 1 97.12 73 PRO A N 1
ATOM 544 C CA . PRO A 1 73 ? 9.219 -1.294 -0.904 1 97.12 73 PRO A CA 1
ATOM 545 C C . PRO A 1 73 ? 8.336 -2.244 -0.097 1 97.12 73 PRO A C 1
ATOM 547 O O . PRO A 1 73 ? 7.113 -2.07 -0.05 1 97.12 73 PRO A O 1
ATOM 550 N N . PHE A 1 74 ? 8.961 -3.275 0.457 1 97.88 74 PHE A N 1
ATOM 551 C CA . PHE A 1 74 ? 8.422 -4.195 1.454 1 97.88 74 PHE A CA 1
ATOM 552 C C . PHE A 1 74 ? 7.375 -5.109 0.836 1 97.88 74 PHE A C 1
ATOM 554 O O . PHE A 1 74 ? 6.617 -5.766 1.553 1 97.88 74 PHE A O 1
ATOM 561 N N . SER A 1 75 ? 7.297 -5.07 -0.455 1 98.44 75 SER A N 1
ATOM 562 C CA . SER A 1 75 ? 6.52 -6.117 -1.107 1 98.44 75 SER A CA 1
ATOM 563 C C . SER A 1 75 ? 7.242 -7.461 -1.056 1 98.44 75 SER A C 1
ATOM 565 O O . SER A 1 75 ? 8.477 -7.508 -1.075 1 98.44 75 SER A O 1
ATOM 567 N N . SER A 1 76 ? 6.488 -8.5 -0.963 1 98.75 76 SER A N 1
ATOM 568 C CA . SER A 1 76 ? 7.008 -9.859 -0.933 1 98.75 76 SER A CA 1
ATOM 569 C C . SER A 1 76 ? 6.348 -10.734 -1.998 1 98.75 76 SER A C 1
ATOM 571 O O . SER A 1 76 ? 5.133 -10.945 -1.966 1 98.75 76 SER A O 1
ATOM 573 N N . ILE A 1 77 ? 7.148 -11.164 -2.975 1 98.81 77 ILE A N 1
ATOM 574 C CA . ILE A 1 77 ? 6.715 -12.102 -4.004 1 98.81 77 ILE A CA 1
ATOM 575 C C . ILE A 1 77 ? 7.461 -13.43 -3.848 1 98.81 77 ILE A C 1
ATOM 577 O O . ILE A 1 77 ? 8.625 -13.539 -4.227 1 98.81 77 ILE A O 1
ATOM 581 N N . ARG A 1 78 ? 6.734 -14.391 -3.279 1 98.44 78 ARG A N 1
ATOM 582 C CA . ARG A 1 78 ? 7.398 -15.633 -2.871 1 98.44 78 ARG A CA 1
ATOM 583 C C . ARG A 1 78 ? 6.848 -16.828 -3.643 1 98.44 78 ARG A C 1
ATOM 585 O O . ARG A 1 78 ? 5.797 -17.359 -3.291 1 98.44 78 ARG A O 1
ATOM 592 N N . GLY A 1 79 ? 7.531 -17.188 -4.664 1 97.44 79 GLY A N 1
ATOM 593 C CA . GLY A 1 79 ? 7.195 -18.344 -5.484 1 97.44 79 GLY A CA 1
ATOM 594 C C . GLY A 1 79 ? 7.988 -19.594 -5.125 1 97.44 79 GLY A C 1
ATOM 595 O O . GLY A 1 79 ? 8.68 -20.156 -5.973 1 97.44 79 GLY A O 1
ATOM 596 N N . ASP A 1 80 ? 7.766 -20.125 -3.883 1 95.25 80 ASP A N 1
ATOM 597 C CA . ASP A 1 80 ? 8.633 -21.219 -3.416 1 95.25 80 ASP A CA 1
ATOM 598 C C . ASP A 1 80 ? 7.812 -22.438 -3.037 1 95.25 80 ASP A C 1
ATOM 600 O O . ASP A 1 80 ? 8.305 -23.328 -2.338 1 95.25 80 ASP A O 1
ATOM 604 N N . VAL A 1 81 ? 6.559 -22.469 -3.527 1 94.69 81 VAL A N 1
ATOM 605 C CA . VAL A 1 81 ? 5.746 -23.594 -3.084 1 94.69 81 VAL A CA 1
ATOM 606 C C . VAL A 1 81 ? 5.254 -24.391 -4.297 1 94.69 81 VAL A C 1
ATOM 608 O O . VAL A 1 81 ? 4.152 -24.938 -4.277 1 94.69 81 VAL A O 1
ATOM 611 N N . GLY A 1 82 ? 6 -24.469 -5.348 1 92.94 82 GLY A N 1
ATOM 612 C CA . GLY A 1 82 ? 5.66 -25.281 -6.5 1 92.94 82 GLY A CA 1
ATOM 613 C C . GLY A 1 82 ? 5.566 -24.5 -7.789 1 92.94 82 GLY A C 1
ATOM 614 O O . GLY A 1 82 ? 6.578 -24.031 -8.312 1 92.94 82 GLY A O 1
ATOM 615 N N . LEU A 1 83 ? 4.379 -24.25 -8.227 1 92.31 83 LEU A N 1
ATOM 616 C CA . LEU A 1 83 ? 4.133 -23.609 -9.516 1 92.31 83 LEU A CA 1
ATOM 617 C C . LEU A 1 83 ? 4.52 -22.141 -9.477 1 92.31 83 LEU A C 1
ATOM 619 O O . LEU A 1 83 ? 4.664 -21.562 -8.398 1 92.31 83 LEU A O 1
ATOM 623 N N . LYS A 1 84 ? 4.66 -21.484 -10.602 1 96 84 LYS A N 1
ATOM 624 C CA . LYS A 1 84 ? 5.219 -20.141 -10.695 1 96 84 LYS A CA 1
ATOM 625 C C . LYS A 1 84 ? 4.156 -19.078 -10.406 1 96 84 LYS A C 1
ATOM 627 O O . LYS A 1 84 ? 2.965 -19.312 -10.609 1 96 84 LYS A O 1
ATOM 632 N N . ILE A 1 85 ? 4.594 -17.969 -9.992 1 98.62 85 ILE A N 1
ATOM 633 C CA . ILE A 1 85 ? 3.898 -16.688 -9.992 1 98.62 85 ILE A CA 1
ATOM 634 C C . ILE A 1 85 ? 4.281 -15.891 -11.234 1 98.62 85 ILE A C 1
ATOM 636 O O . ILE A 1 85 ? 5.465 -15.633 -11.469 1 98.62 85 ILE A O 1
ATOM 640 N N . PHE A 1 86 ? 3.307 -15.641 -12.008 1 98.88 86 PHE A N 1
ATOM 641 C CA . PHE A 1 86 ? 3.541 -14.914 -13.25 1 98.88 86 PHE A CA 1
ATOM 642 C C . PHE A 1 86 ? 2.936 -13.516 -13.188 1 98.88 86 PHE A C 1
ATOM 644 O O . PHE A 1 86 ? 1.752 -13.359 -12.883 1 98.88 86 PHE A O 1
ATOM 651 N N . ILE A 1 87 ? 3.752 -12.492 -13.445 1 98.88 87 ILE A N 1
ATOM 652 C CA . ILE A 1 87 ? 3.318 -11.102 -13.523 1 98.88 87 ILE A CA 1
ATOM 653 C C . ILE A 1 87 ? 3.611 -10.555 -14.914 1 98.88 87 ILE A C 1
ATOM 655 O O . ILE A 1 87 ? 4.773 -10.445 -15.32 1 98.88 87 ILE A O 1
ATOM 659 N N . SER A 1 88 ? 2.576 -10.156 -15.617 1 98.69 88 SER A N 1
ATOM 660 C CA . SER A 1 88 ? 2.717 -9.688 -16.984 1 98.69 88 SER A CA 1
ATOM 661 C C . SER A 1 88 ? 3.256 -8.258 -17.031 1 98.69 88 SER A C 1
ATOM 663 O O . SER A 1 88 ? 3.713 -7.73 -16.016 1 98.69 88 SER A O 1
ATOM 665 N N . HIS A 1 89 ? 3.293 -7.625 -18.266 1 98.25 89 HIS A N 1
ATOM 666 C CA . HIS A 1 89 ? 3.926 -6.324 -18.469 1 98.25 89 HIS A CA 1
ATOM 667 C C . HIS A 1 89 ? 3.033 -5.195 -17.953 1 98.25 89 HIS A C 1
ATOM 669 O O . HIS A 1 89 ? 1.815 -5.359 -17.859 1 98.25 89 HIS A O 1
ATOM 675 N N . ASP A 1 90 ? 3.623 -4.094 -17.562 1 98.31 90 ASP A N 1
ATOM 676 C CA . ASP A 1 90 ? 2.986 -2.824 -17.219 1 98.31 90 ASP A CA 1
ATOM 677 C C . ASP A 1 90 ? 2.131 -2.955 -15.961 1 98.31 90 ASP A C 1
ATOM 679 O O . ASP A 1 90 ? 1.076 -2.324 -15.859 1 98.31 90 ASP A O 1
ATOM 683 N N . CYS A 1 91 ? 2.564 -3.885 -15.07 1 98.5 91 CYS A N 1
ATOM 684 C CA . CYS A 1 91 ? 1.898 -4.039 -13.781 1 98.5 91 CYS A CA 1
ATOM 685 C C . CYS A 1 91 ? 2.564 -3.178 -12.711 1 98.5 91 CYS A C 1
ATOM 687 O O . CYS A 1 91 ? 3.705 -2.744 -12.883 1 98.5 91 CYS A O 1
ATOM 689 N N . ASN A 1 92 ? 1.78 -2.951 -11.758 1 97.31 92 ASN A N 1
ATOM 690 C CA . ASN A 1 92 ? 2.225 -2.213 -10.586 1 97.31 92 ASN A CA 1
ATOM 691 C C . ASN A 1 92 ? 1.988 -3.006 -9.305 1 97.31 92 ASN A C 1
ATOM 693 O O . ASN A 1 92 ? 0.844 -3.283 -8.938 1 97.31 92 ASN A O 1
ATOM 697 N N . ILE A 1 93 ? 3.061 -3.377 -8.609 1 98.69 93 ILE A N 1
ATOM 698 C CA . ILE A 1 93 ? 3.021 -3.998 -7.293 1 98.69 93 ILE A CA 1
ATOM 699 C C . ILE A 1 93 ? 3.494 -3.002 -6.238 1 98.69 93 ILE A C 1
ATOM 701 O O . ILE A 1 93 ? 4.699 -2.811 -6.047 1 98.69 93 ILE A O 1
ATOM 705 N N . GLN A 1 94 ? 2.58 -2.42 -5.547 1 98.38 94 GLN A N 1
ATOM 706 C CA . GLN A 1 94 ? 2.912 -1.277 -4.703 1 98.38 94 GLN A CA 1
ATOM 707 C C . GLN A 1 94 ? 3.395 -1.729 -3.326 1 98.38 94 GLN A C 1
ATOM 709 O O . GLN A 1 94 ? 3.734 -2.898 -3.137 1 98.38 94 GLN A O 1
ATOM 714 N N . ASP A 1 95 ? 3.539 -0.785 -2.438 1 98.56 95 ASP A N 1
ATOM 715 C CA . ASP A 1 95 ? 4.223 -0.969 -1.161 1 98.56 95 ASP A CA 1
ATOM 716 C C . ASP A 1 95 ? 3.49 -1.987 -0.289 1 98.56 95 ASP A C 1
ATOM 718 O O . ASP A 1 95 ? 2.283 -1.867 -0.065 1 98.56 95 ASP A O 1
ATOM 722 N N . GLY A 1 96 ? 4.262 -2.99 0.153 1 98.75 96 GLY A N 1
ATOM 723 C CA . GLY A 1 96 ? 3.74 -3.902 1.157 1 98.75 96 GLY A CA 1
ATOM 724 C C . GLY A 1 96 ? 2.816 -4.961 0.581 1 98.75 96 GLY A C 1
ATOM 725 O O . GLY A 1 96 ? 2.121 -5.656 1.323 1 98.75 96 GLY A O 1
ATOM 726 N N . VAL A 1 97 ? 2.797 -5.113 -0.703 1 98.88 97 VAL A N 1
ATOM 727 C CA . VAL A 1 97 ? 1.979 -6.145 -1.333 1 98.88 97 VAL A CA 1
ATOM 728 C C . VAL A 1 97 ? 2.613 -7.516 -1.109 1 98.88 97 VAL A C 1
ATOM 730 O O . VAL A 1 97 ? 3.836 -7.66 -1.182 1 98.88 97 VAL A O 1
ATOM 733 N N . VAL A 1 98 ? 1.728 -8.539 -0.899 1 98.94 98 VAL A N 1
ATOM 734 C CA . VAL A 1 98 ? 2.221 -9.898 -0.69 1 98.94 98 VAL A CA 1
ATOM 735 C C . VAL A 1 98 ? 1.595 -10.844 -1.715 1 98.94 98 VAL A C 1
ATOM 737 O O . VAL A 1 98 ? 0.371 -10.883 -1.862 1 98.94 98 VAL A O 1
ATOM 740 N N . LEU A 1 99 ? 2.42 -11.555 -2.469 1 98.94 99 LEU A N 1
ATOM 741 C CA . LEU A 1 99 ? 2.01 -12.648 -3.34 1 98.94 99 LEU A CA 1
ATOM 742 C C . LEU A 1 99 ? 2.6 -13.969 -2.863 1 98.94 99 LEU A C 1
ATOM 744 O O . LEU A 1 99 ? 3.82 -14.109 -2.76 1 98.94 99 LEU A O 1
ATOM 748 N N . HIS A 1 100 ? 1.758 -14.883 -2.537 1 98.75 100 HIS A N 1
ATOM 749 C CA . HIS A 1 100 ? 2.104 -16.25 -2.178 1 98.75 100 HIS A CA 1
ATOM 750 C C . HIS A 1 100 ? 0.92 -17.188 -2.385 1 98.75 100 HIS A C 1
ATOM 752 O O . HIS A 1 100 ? -0.106 -16.797 -2.939 1 98.75 100 HIS A O 1
ATOM 758 N N . GLY A 1 101 ? 1.167 -18.453 -2.139 1 97 101 GLY A N 1
ATOM 759 C CA . GLY A 1 101 ? 0.058 -19.359 -2.41 1 97 101 GLY A CA 1
ATOM 760 C C . GLY A 1 101 ? 0.169 -20.688 -1.676 1 97 101 GLY A C 1
ATOM 761 O O . GLY A 1 101 ? 1.128 -20.906 -0.935 1 97 101 GLY A O 1
ATOM 762 N N . LEU A 1 102 ? -0.83 -21.453 -1.89 1 94.94 102 LEU A N 1
ATOM 763 C CA . LEU A 1 102 ? -0.883 -22.797 -1.354 1 94.94 102 LEU A CA 1
ATOM 764 C C . LEU A 1 102 ? 0.109 -23.703 -2.074 1 94.94 102 LEU A C 1
ATOM 766 O O . LEU A 1 102 ? 0.456 -23.469 -3.232 1 94.94 102 LEU A O 1
ATOM 770 N N . LYS A 1 103 ? 0.501 -24.703 -1.381 1 93.56 103 LYS A N 1
ATOM 771 C CA . LYS A 1 103 ? 1.267 -25.766 -2.049 1 93.56 103 LYS A CA 1
ATOM 772 C C . LYS A 1 103 ? 0.516 -26.297 -3.262 1 93.56 103 LYS A C 1
ATOM 774 O O . LYS A 1 103 ? -0.671 -26.625 -3.172 1 93.56 103 LYS A O 1
ATOM 779 N N . ASN A 1 104 ? 1.244 -26.359 -4.32 1 92.62 104 ASN A N 1
ATOM 780 C CA . ASN A 1 104 ? 0.509 -26.656 -5.543 1 92.62 104 ASN A CA 1
ATOM 781 C C . ASN A 1 104 ? 1.284 -27.609 -6.445 1 92.62 104 ASN A C 1
ATOM 783 O O . ASN A 1 104 ? 1.048 -27.672 -7.652 1 92.62 104 ASN A O 1
ATOM 787 N N . TYR A 1 105 ? 2.174 -28.25 -5.855 1 87.5 105 TYR A N 1
ATOM 788 C CA . TYR A 1 105 ? 2.969 -29.266 -6.535 1 87.5 105 TYR A CA 1
ATOM 789 C C . TYR A 1 105 ? 3.287 -30.422 -5.598 1 87.5 105 TYR A C 1
ATOM 791 O O . TYR A 1 105 ? 3.822 -30.219 -4.508 1 87.5 105 TYR A O 1
ATOM 799 N N . GLU A 1 106 ? 2.789 -31.547 -6.059 1 83.69 106 GLU A N 1
ATOM 800 C CA . GLU A 1 106 ? 3.004 -32.75 -5.289 1 83.69 106 GLU A CA 1
ATOM 801 C C . GLU A 1 106 ? 3.285 -33.969 -6.199 1 83.69 106 GLU A C 1
ATOM 803 O O . GLU A 1 106 ? 2.646 -34.094 -7.246 1 83.69 106 GLU A O 1
ATOM 808 N N . TYR A 1 107 ? 4.211 -34.844 -5.723 1 81.88 107 TYR A N 1
ATOM 809 C CA . TYR A 1 107 ? 4.551 -36.062 -6.449 1 81.88 107 TYR A CA 1
ATOM 810 C C . TYR A 1 107 ? 4.871 -35.75 -7.91 1 81.88 107 TYR A C 1
ATOM 812 O O . TYR A 1 107 ? 4.34 -36.406 -8.812 1 81.88 107 TYR A O 1
ATOM 820 N N . ASN A 1 108 ? 5.469 -34.719 -8.148 1 79 108 ASN A N 1
ATOM 821 C CA . ASN A 1 108 ? 5.977 -34.281 -9.445 1 79 108 ASN A CA 1
ATOM 822 C C . ASN A 1 108 ? 4.848 -33.875 -10.391 1 79 108 ASN A C 1
ATOM 824 O O . ASN A 1 108 ? 4.945 -34.062 -11.602 1 79 108 ASN A O 1
ATOM 828 N N . SER A 1 109 ? 3.758 -33.531 -9.742 1 86.19 109 SER A N 1
ATOM 829 C CA . SER A 1 109 ? 2.625 -33.094 -10.547 1 86.19 109 SER A CA 1
ATOM 830 C C . SER A 1 109 ? 1.92 -31.891 -9.906 1 86.19 109 SER A C 1
ATOM 832 O O . SER A 1 109 ? 1.872 -31.781 -8.68 1 86.19 109 SER A O 1
ATOM 834 N N . PRO A 1 110 ? 1.38 -31.078 -10.734 1 87.75 110 PRO A N 1
ATOM 835 C CA . PRO A 1 110 ? 0.6 -29.969 -10.18 1 87.75 110 PRO A CA 1
ATOM 836 C C . PRO A 1 110 ? -0.66 -30.438 -9.461 1 87.75 110 PRO 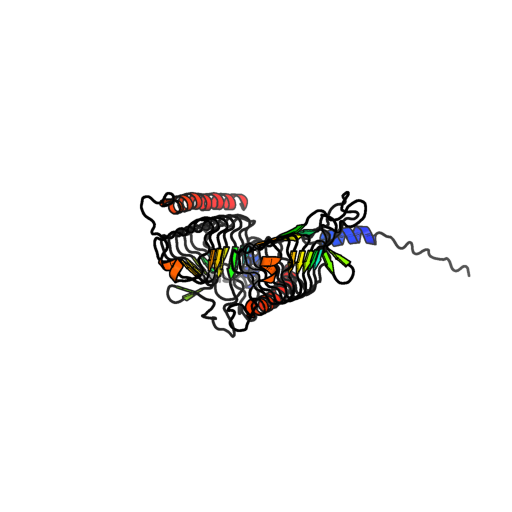A C 1
ATOM 838 O O . PRO A 1 110 ? -1.296 -31.406 -9.883 1 87.75 110 PRO A O 1
ATOM 841 N N . VAL A 1 111 ? -0.885 -29.781 -8.383 1 90.94 111 VAL A N 1
ATOM 842 C CA . VAL A 1 111 ? -2.176 -29.953 -7.723 1 90.94 111 VAL A CA 1
ATOM 843 C C . VAL A 1 111 ? -3.203 -29.016 -8.352 1 90.94 111 VAL A C 1
ATOM 845 O O . VAL A 1 111 ? -3.211 -27.812 -8.062 1 90.94 111 VAL A O 1
ATOM 848 N N . THR A 1 112 ? -4.07 -29.547 -9.094 1 89.56 112 THR A N 1
ATOM 849 C CA . THR A 1 112 ? -4.984 -28.781 -9.93 1 89.56 112 THR A CA 1
ATOM 850 C C . THR A 1 112 ? -5.852 -27.859 -9.07 1 89.56 112 THR A C 1
ATOM 852 O O . THR A 1 112 ? -6.102 -26.719 -9.445 1 89.56 112 THR A O 1
ATOM 855 N N . GLU A 1 113 ? -6.262 -28.312 -7.918 1 92.94 113 GLU A N 1
ATOM 856 C CA . GLU A 1 113 ? -7.145 -27.547 -7.035 1 92.94 113 GLU A CA 1
ATOM 857 C C . GLU A 1 113 ? -6.453 -26.312 -6.492 1 92.94 113 GLU A C 1
ATOM 859 O O . GLU A 1 113 ? -7.117 -25.375 -6.031 1 92.94 113 GLU A O 1
ATOM 864 N N . HIS A 1 114 ? -5.156 -26.344 -6.559 1 95.81 114 HIS A N 1
ATOM 865 C CA . HIS A 1 114 ? -4.387 -25.234 -6 1 95.81 114 HIS A CA 1
ATOM 866 C C . HIS A 1 114 ? -3.607 -24.5 -7.086 1 95.81 114 HIS A C 1
ATOM 868 O O . HIS A 1 114 ? -2.527 -23.969 -6.828 1 95.81 114 HIS A O 1
ATOM 874 N N . SER A 1 115 ? -4.168 -24.547 -8.297 1 96.56 115 SER A N 1
ATOM 875 C CA . SER A 1 115 ? -3.521 -23.875 -9.414 1 96.56 115 SER A CA 1
ATOM 876 C C . SER A 1 115 ? -4.543 -23.188 -10.312 1 96.56 115 SER A C 1
ATOM 878 O O . SER A 1 115 ? -5.742 -23.453 -10.219 1 96.56 115 SER A O 1
ATOM 880 N N . VAL A 1 116 ? -4.105 -22.219 -11.086 1 97.5 116 VAL A N 1
ATOM 881 C CA . VAL A 1 116 ? -4.914 -21.594 -12.125 1 97.5 116 VAL A CA 1
ATOM 882 C C . VAL A 1 116 ? -4.289 -21.859 -13.492 1 97.5 116 VAL A C 1
ATOM 884 O O . VAL A 1 116 ? -3.096 -22.141 -13.594 1 97.5 116 VAL A O 1
ATOM 887 N N . PHE A 1 117 ? -5.191 -21.797 -14.484 1 96.31 117 PHE A N 1
ATOM 888 C CA . PHE A 1 117 ? -4.758 -22.141 -15.836 1 96.31 117 PHE A CA 1
ATOM 889 C C . PHE A 1 117 ? -4.879 -20.938 -16.75 1 96.31 117 PHE A C 1
ATOM 891 O O . PHE A 1 117 ? -5.883 -20.219 -16.719 1 96.31 117 PHE A O 1
ATOM 898 N N . LYS A 1 118 ? -3.758 -20.656 -17.531 1 96.38 118 LYS A N 1
ATOM 899 C CA . LYS A 1 118 ? -3.725 -19.625 -18.562 1 96.38 118 LYS A CA 1
ATOM 900 C C . LYS A 1 118 ? -2.814 -20.031 -19.719 1 96.38 118 LYS A C 1
ATOM 902 O O . LYS A 1 118 ? -1.681 -20.469 -19.5 1 96.38 118 LYS A O 1
ATOM 907 N N . ASP A 1 119 ? -3.34 -19.938 -21.031 1 94.44 119 ASP A N 1
ATOM 908 C CA . ASP A 1 119 ? -2.584 -20.234 -22.234 1 94.44 119 ASP A CA 1
ATOM 909 C C . ASP A 1 119 ? -1.901 -21.594 -22.156 1 94.44 119 ASP A C 1
ATOM 911 O O . ASP A 1 119 ? -0.705 -21.719 -22.422 1 94.44 119 ASP A O 1
ATOM 915 N N . ARG A 1 120 ? -2.547 -22.656 -21.578 1 92.5 120 ARG A N 1
ATOM 916 C CA . ARG A 1 120 ? -2.146 -24.047 -21.531 1 92.5 120 ARG A CA 1
ATOM 917 C C . ARG A 1 120 ? -1.05 -24.266 -20.5 1 92.5 120 ARG A C 1
ATOM 919 O O . ARG A 1 120 ? -0.253 -25.203 -20.625 1 92.5 120 ARG A O 1
ATOM 926 N N . GLU A 1 121 ? -0.966 -23.375 -19.672 1 95.25 121 GLU A N 1
ATOM 927 C CA . GLU A 1 121 ? 0.012 -23.5 -18.594 1 95.25 121 GLU A CA 1
ATOM 928 C C . GLU A 1 121 ? -0.642 -23.328 -17.219 1 95.25 121 GLU A C 1
ATOM 930 O O . GLU A 1 121 ? -1.645 -22.625 -17.094 1 95.25 121 GLU A O 1
ATOM 935 N N . SER A 1 122 ? -0.09 -23.984 -16.234 1 95.62 122 SER A N 1
ATOM 936 C CA . SER A 1 122 ? -0.573 -23.875 -14.859 1 95.62 122 SER A CA 1
ATOM 937 C C . SER A 1 122 ? 0.276 -22.906 -14.039 1 95.62 122 SER A C 1
ATOM 939 O O . SER A 1 122 ? 1.5 -22.875 -14.188 1 95.62 122 SER A O 1
ATOM 941 N N . TYR A 1 123 ? -0.381 -22.156 -13.211 1 97.75 123 TYR A N 1
ATOM 942 C CA . TYR A 1 123 ? 0.278 -21.172 -12.359 1 97.75 123 TYR A CA 1
ATOM 943 C C . TYR A 1 123 ? -0.242 -21.25 -10.93 1 97.75 123 TYR A C 1
ATOM 945 O O . TYR A 1 123 ? -1.378 -21.672 -10.695 1 97.75 123 TYR A O 1
ATOM 953 N N . SER A 1 124 ? 0.625 -20.875 -9.914 1 97.88 124 SER A N 1
ATOM 954 C CA . SER A 1 124 ? 0.12 -20.531 -8.594 1 97.88 124 SER A CA 1
ATOM 955 C C . SER A 1 124 ? -0.692 -19.234 -8.625 1 97.88 124 SER A C 1
ATOM 957 O O . SER A 1 124 ? -1.803 -19.172 -8.094 1 97.88 124 SER A O 1
ATOM 959 N N . ILE A 1 125 ? -0.116 -18.219 -9.234 1 98.88 125 ILE A N 1
ATOM 960 C CA . ILE A 1 125 ? -0.735 -16.906 -9.453 1 98.88 125 ILE A CA 1
ATOM 961 C C . ILE A 1 125 ? -0.439 -16.422 -10.867 1 98.88 125 ILE A C 1
ATOM 963 O O . ILE A 1 125 ? 0.702 -16.5 -11.328 1 98.88 125 ILE A O 1
ATOM 967 N N . TYR A 1 126 ? -1.444 -16.031 -11.547 1 98.94 126 TYR A N 1
ATOM 968 C CA . TYR A 1 126 ? -1.308 -15.383 -12.852 1 98.94 126 TYR A CA 1
ATOM 969 C C . TYR A 1 126 ? -1.867 -13.969 -12.82 1 98.94 126 TYR A C 1
ATOM 971 O O . TYR A 1 126 ? -3.051 -13.766 -12.531 1 98.94 126 TYR A O 1
ATOM 979 N N . ILE A 1 127 ? -1.014 -13 -13.117 1 98.94 127 ILE A N 1
ATOM 980 C CA . ILE A 1 127 ? -1.414 -11.602 -13.203 1 98.94 127 ILE A CA 1
ATOM 981 C C . ILE A 1 127 ? -1.271 -11.109 -14.641 1 98.94 127 ILE A C 1
ATOM 983 O O . ILE A 1 127 ? -0.161 -11.055 -15.18 1 98.94 127 ILE A O 1
ATOM 987 N N . GLY A 1 128 ? -2.361 -10.703 -15.195 1 98.81 128 GLY A N 1
ATOM 988 C CA . GLY A 1 128 ? -2.377 -10.211 -16.562 1 98.81 128 GLY A CA 1
ATOM 989 C C . GLY A 1 128 ? -1.812 -8.805 -16.688 1 98.81 128 GLY A C 1
ATOM 990 O O . GLY A 1 128 ? -1.299 -8.242 -15.719 1 98.81 128 GLY A O 1
ATOM 991 N N . GLU A 1 129 ? -1.834 -8.25 -17.938 1 98.62 129 GLU A N 1
ATOM 992 C CA . GLU A 1 129 ? -1.195 -6.969 -18.234 1 98.62 129 GLU A CA 1
ATOM 993 C C . GLU A 1 129 ? -1.951 -5.809 -17.594 1 98.62 129 GLU A C 1
ATOM 995 O O . GLU A 1 129 ? -3.172 -5.871 -17.422 1 98.62 129 GLU A O 1
ATOM 1000 N N . LYS A 1 130 ? -1.238 -4.773 -17.188 1 98.5 130 LYS A N 1
ATOM 1001 C CA . LYS A 1 130 ? -1.802 -3.506 -16.719 1 98.5 130 LYS A CA 1
ATOM 1002 C C . LYS A 1 130 ? -2.664 -3.709 -15.477 1 98.5 130 LYS A C 1
ATOM 1004 O O . LYS A 1 130 ? -3.75 -3.137 -15.367 1 98.5 130 LYS A O 1
ATOM 1009 N N . VAL A 1 131 ? -2.217 -4.602 -14.641 1 98.88 131 VAL A N 1
ATOM 1010 C CA . VAL A 1 131 ? -2.871 -4.797 -13.352 1 98.88 131 VAL A CA 1
ATOM 1011 C C . VAL A 1 131 ? -2.17 -3.955 -12.281 1 98.88 131 VAL A C 1
ATOM 1013 O O . VAL A 1 131 ? -0.939 -3.887 -12.25 1 98.88 131 VAL A O 1
ATOM 1016 N N . SER A 1 132 ? -2.965 -3.311 -11.5 1 98.81 132 SER A N 1
ATOM 1017 C CA . SER A 1 132 ? -2.443 -2.572 -10.352 1 98.81 132 SER A CA 1
ATOM 1018 C C . SER A 1 132 ? -2.807 -3.26 -9.039 1 98.81 132 SER A C 1
ATOM 1020 O O . SER A 1 132 ? -3.986 -3.465 -8.742 1 98.81 132 SER A O 1
ATOM 1022 N N . LEU A 1 133 ? -1.795 -3.631 -8.273 1 98.88 133 LEU A N 1
ATOM 1023 C CA . LEU A 1 133 ? -1.959 -4.078 -6.891 1 98.88 133 LEU A CA 1
ATOM 1024 C C . LEU A 1 133 ? -1.573 -2.977 -5.914 1 98.88 133 LEU A C 1
ATOM 1026 O O . LEU A 1 133 ? -0.388 -2.695 -5.723 1 98.88 133 LEU A O 1
ATOM 1030 N N . ALA A 1 134 ? -2.561 -2.355 -5.332 1 98.62 134 ALA A N 1
ATOM 1031 C CA . ALA A 1 134 ? -2.371 -1.191 -4.473 1 98.62 134 ALA A CA 1
ATOM 1032 C C . ALA A 1 134 ? -1.729 -1.589 -3.146 1 98.62 134 ALA A C 1
ATOM 1034 O O . ALA A 1 134 ? -1.628 -2.775 -2.83 1 98.62 134 ALA A O 1
ATOM 1035 N N . PRO A 1 135 ? -1.22 -0.58 -2.396 1 98.75 135 PRO A N 1
ATOM 1036 C CA . PRO A 1 135 ? -0.415 -0.894 -1.213 1 98.75 135 PRO A CA 1
ATOM 1037 C C . PRO A 1 135 ? -1.144 -1.807 -0.229 1 98.75 135 PRO A C 1
ATOM 1039 O O . PRO A 1 135 ? -2.336 -1.618 0.028 1 98.75 135 PRO A O 1
ATOM 1042 N N . GLN A 1 136 ? -0.419 -2.779 0.3 1 98.88 136 GLN A N 1
ATOM 1043 C CA . GLN A 1 136 ? -0.79 -3.646 1.413 1 98.88 136 GLN A CA 1
ATOM 1044 C C . GLN A 1 136 ? -1.914 -4.598 1.019 1 98.88 136 GLN A C 1
ATOM 1046 O O . GLN A 1 136 ? -2.547 -5.215 1.88 1 98.88 136 GLN A O 1
ATOM 1051 N N . CYS A 1 137 ? -2.258 -4.746 -0.284 1 98.81 137 CYS A N 1
ATOM 1052 C CA . CYS A 1 137 ? -3.16 -5.832 -0.655 1 98.81 137 CYS A CA 1
ATOM 1053 C C . CYS A 1 137 ? -2.42 -7.164 -0.692 1 98.81 137 CYS A C 1
ATOM 1055 O O . CYS A 1 137 ? -1.192 -7.203 -0.598 1 98.81 137 CYS A O 1
ATOM 1057 N N . GLN A 1 138 ? -3.178 -8.273 -0.771 1 98.94 138 GLN A N 1
ATOM 1058 C CA . GLN A 1 138 ? -2.613 -9.625 -0.773 1 98.94 138 GLN A CA 1
ATOM 1059 C C . GLN A 1 138 ? -3.266 -10.492 -1.844 1 98.94 138 GLN A C 1
ATOM 1061 O O . GLN A 1 138 ? -4.488 -10.477 -2.002 1 98.94 138 GLN A O 1
ATOM 1066 N N . ILE A 1 139 ? -2.432 -11.141 -2.611 1 98.94 139 ILE A N 1
ATOM 1067 C CA . ILE A 1 139 ? -2.855 -12.188 -3.533 1 98.94 139 ILE A CA 1
ATOM 1068 C C . ILE A 1 139 ? -2.342 -13.547 -3.051 1 98.94 139 ILE A C 1
ATOM 1070 O O . ILE A 1 139 ? -1.131 -13.766 -2.979 1 98.94 139 ILE A O 1
ATOM 1074 N N . TYR A 1 140 ? -3.258 -14.398 -2.699 1 98.88 140 TYR A N 1
ATOM 1075 C CA . TYR A 1 140 ? -2.863 -15.711 -2.193 1 98.88 140 TYR A CA 1
ATOM 1076 C C . TYR A 1 140 ? -3.404 -16.828 -3.084 1 98.88 140 TYR A C 1
ATOM 1078 O O . TYR A 1 140 ? -4.613 -17.062 -3.131 1 98.88 140 TYR A O 1
ATOM 1086 N N . GLY A 1 141 ? -2.482 -17.469 -3.695 1 98.31 141 GLY A N 1
ATOM 1087 C CA . GLY A 1 141 ? -2.842 -18.438 -4.711 1 98.31 141 GLY A CA 1
ATOM 1088 C C . GLY A 1 141 ? -3.598 -19.625 -4.152 1 98.31 141 GLY A C 1
ATOM 1089 O O . GLY A 1 141 ? -3.438 -19.984 -2.982 1 98.31 141 GLY A O 1
ATOM 1090 N N . PRO A 1 142 ? -4.48 -20.266 -5.141 1 98.62 142 PRO A N 1
ATOM 1091 C CA . PRO A 1 142 ? -4.512 -20.062 -6.59 1 98.62 142 PRO A CA 1
ATOM 1092 C C . PRO A 1 142 ? -5.316 -18.828 -6.996 1 98.62 142 PRO A C 1
ATOM 1094 O O . PRO A 1 142 ? -6.445 -18.641 -6.527 1 98.62 142 PRO A O 1
ATOM 1097 N N . VAL A 1 143 ? -4.676 -17.953 -7.848 1 98.94 143 VAL A N 1
ATOM 1098 C CA . VAL A 1 143 ? -5.375 -16.75 -8.266 1 98.94 143 VAL A CA 1
ATOM 1099 C C . VAL A 1 143 ? -5.023 -16.422 -9.719 1 98.94 143 VAL A C 1
ATOM 1101 O O . VAL A 1 143 ? -3.854 -16.469 -10.109 1 98.94 143 VAL A O 1
ATOM 1104 N N . ARG A 1 144 ? -5.973 -16.156 -10.469 1 98.94 144 ARG A N 1
ATOM 1105 C CA . ARG A 1 144 ? -5.812 -15.57 -11.789 1 98.94 144 ARG A CA 1
ATOM 1106 C C . ARG A 1 144 ? -6.457 -14.195 -11.859 1 98.94 144 ARG A C 1
ATOM 1108 O O . ARG A 1 144 ? -7.621 -14.031 -11.492 1 98.94 144 ARG A O 1
ATOM 1115 N N . ILE A 1 145 ? -5.734 -13.227 -12.25 1 98.94 145 ILE A N 1
ATOM 1116 C CA . ILE A 1 145 ? -6.227 -11.875 -12.508 1 98.94 145 ILE A CA 1
ATOM 1117 C C . ILE A 1 145 ? -5.977 -11.508 -13.969 1 98.94 145 ILE A C 1
ATOM 1119 O O . ILE A 1 145 ? -4.832 -11.492 -14.422 1 98.94 145 ILE A O 1
ATOM 1123 N N . ASP A 1 146 ? -7.039 -11.203 -14.656 1 98.88 146 ASP A N 1
ATOM 1124 C CA . ASP A 1 146 ? -6.906 -10.844 -16.062 1 98.88 146 ASP A CA 1
ATOM 1125 C C . ASP A 1 146 ? -6.531 -9.375 -16.219 1 98.88 146 ASP A C 1
ATOM 1127 O O . ASP A 1 146 ? -6.254 -8.688 -15.227 1 98.88 146 ASP A O 1
ATOM 1131 N N . LYS A 1 147 ? -6.449 -8.93 -17.516 1 98.69 147 LYS A N 1
ATOM 1132 C CA . LYS A 1 147 ? -5.859 -7.637 -17.844 1 98.69 147 LYS A CA 1
ATOM 1133 C C . LYS A 1 147 ? -6.695 -6.492 -17.281 1 98.69 147 LY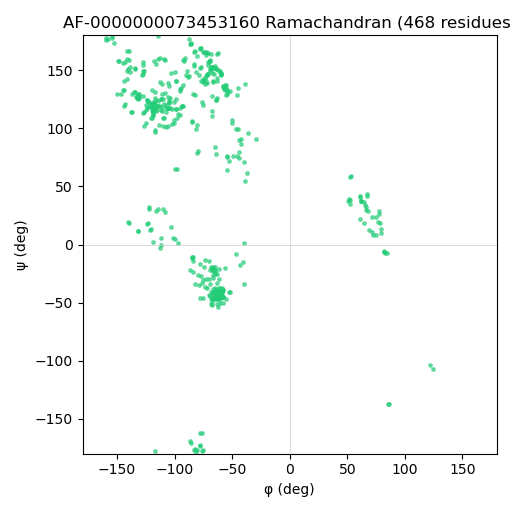S A C 1
ATOM 1135 O O . LYS A 1 147 ? -7.914 -6.605 -17.156 1 98.69 147 LYS A O 1
ATOM 1140 N N . ASN A 1 148 ? -6.07 -5.402 -16.891 1 98.44 148 ASN A N 1
ATOM 1141 C CA . ASN A 1 148 ? -6.664 -4.105 -16.578 1 98.44 148 ASN A CA 1
ATOM 1142 C C . ASN A 1 148 ? -7.523 -4.172 -15.328 1 98.44 148 ASN A C 1
ATOM 1144 O O . ASN A 1 148 ? -8.633 -3.631 -15.297 1 98.44 148 ASN A O 1
ATOM 1148 N N . VAL A 1 149 ? -7.066 -4.836 -14.359 1 98.75 149 VAL A N 1
ATOM 1149 C CA . VAL A 1 149 ? -7.758 -4.941 -13.078 1 98.75 149 VAL A CA 1
ATOM 1150 C C . VAL A 1 149 ? -7.055 -4.07 -12.039 1 98.75 149 VAL A C 1
ATOM 1152 O O . VAL A 1 149 ? -5.824 -4 -12.016 1 98.75 149 VAL A O 1
ATOM 1155 N N . PHE A 1 150 ? -7.852 -3.379 -11.289 1 98.75 150 PHE A N 1
ATOM 1156 C CA . PHE A 1 150 ? -7.348 -2.654 -10.125 1 98.75 150 PHE A CA 1
ATOM 1157 C C . PHE A 1 150 ? -7.723 -3.373 -8.836 1 98.75 150 PHE A C 1
ATOM 1159 O O . PHE A 1 150 ? -8.898 -3.613 -8.57 1 98.75 150 PHE A O 1
ATOM 1166 N N . VAL A 1 151 ? -6.699 -3.732 -8.047 1 98.94 151 VAL A N 1
ATOM 1167 C CA . VAL A 1 151 ? -6.91 -4.285 -6.715 1 98.94 151 VAL A CA 1
ATOM 1168 C C . VAL A 1 151 ? -6.566 -3.234 -5.66 1 98.94 151 VAL A C 1
ATOM 1170 O O . VAL A 1 151 ? -5.398 -2.873 -5.488 1 98.94 151 VAL A O 1
ATOM 1173 N N . GLY A 1 152 ? -7.52 -2.869 -4.926 1 98.69 152 GLY A N 1
ATOM 1174 C CA . GLY A 1 152 ? -7.418 -1.715 -4.047 1 98.69 152 GLY A CA 1
ATOM 1175 C C . GLY A 1 152 ? -6.633 -1.997 -2.779 1 98.69 152 GLY A C 1
ATOM 1176 O O . GLY A 1 152 ? -6.359 -3.154 -2.457 1 98.69 152 GLY A O 1
ATOM 1177 N N . MET A 1 153 ? -6.348 -0.916 -2.092 1 98.69 153 MET A N 1
ATOM 1178 C CA . MET A 1 153 ? -5.531 -0.94 -0.884 1 98.69 153 MET A CA 1
ATOM 1179 C C . MET A 1 153 ? -6.102 -1.913 0.141 1 98.69 153 MET A C 1
ATOM 1181 O O . MET A 1 153 ? -7.316 -1.962 0.348 1 98.69 153 MET A O 1
ATOM 1185 N N . GLN A 1 154 ? -5.215 -2.732 0.75 1 98.81 154 GLN A N 1
ATOM 1186 C CA . GLN A 1 154 ? -5.527 -3.602 1.879 1 98.81 154 GLN A CA 1
ATOM 1187 C C . GLN A 1 154 ? -6.605 -4.613 1.513 1 98.81 154 GLN A C 1
ATOM 1189 O O . GLN A 1 154 ? -7.352 -5.074 2.379 1 98.81 154 GLN A O 1
ATOM 1194 N N . SER A 1 155 ? -6.797 -4.902 0.248 1 98.88 155 SER A N 1
ATOM 1195 C CA . SER A 1 155 ? -7.707 -5.957 -0.188 1 98.88 155 SER A CA 1
ATOM 1196 C C . SER A 1 155 ? -7.039 -7.324 -0.127 1 98.88 155 SER A C 1
ATOM 1198 O O . SER A 1 155 ? -5.816 -7.422 0.006 1 98.88 155 SER A O 1
ATOM 1200 N N . LEU A 1 156 ? -7.891 -8.375 -0.235 1 98.94 156 LEU A N 1
ATOM 1201 C CA . LEU A 1 156 ? -7.445 -9.766 -0.291 1 98.94 156 LEU A CA 1
ATOM 1202 C C . LEU A 1 156 ? -8.109 -10.5 -1.448 1 98.94 156 LEU A C 1
ATOM 1204 O O . LEU A 1 156 ? -9.32 -10.406 -1.634 1 98.94 156 LEU A O 1
ATOM 1208 N N . VAL A 1 157 ? -7.348 -11.156 -2.256 1 98.94 157 VAL A N 1
ATOM 1209 C CA . VAL A 1 157 ? -7.84 -12.086 -3.268 1 98.94 157 VAL A CA 1
ATOM 1210 C C . VAL A 1 157 ? -7.273 -13.484 -3.002 1 98.94 157 VAL A C 1
ATOM 1212 O O . VAL A 1 157 ? -6.055 -13.672 -2.996 1 98.94 157 VAL A O 1
ATOM 1215 N N . PHE A 1 158 ? -8.117 -14.43 -2.684 1 98.88 158 PHE A N 1
ATOM 1216 C CA . PHE A 1 158 ? -7.711 -15.781 -2.334 1 98.88 158 PHE A CA 1
ATOM 1217 C C . PHE A 1 158 ? -8.555 -16.812 -3.076 1 98.88 158 PHE A C 1
ATOM 1219 O O . PHE A 1 158 ? -9.789 -16.766 -3.025 1 98.88 158 PHE A O 1
ATOM 1226 N N . ASP A 1 159 ? -7.879 -17.734 -3.773 1 98.75 159 ASP A N 1
ATOM 1227 C CA . ASP A 1 159 ? -8.594 -18.797 -4.469 1 98.75 159 ASP A CA 1
ATOM 1228 C C . ASP A 1 159 ? -9.672 -18.234 -5.387 1 98.75 159 ASP A C 1
ATOM 1230 O O . ASP A 1 159 ? -10.844 -18.594 -5.273 1 98.75 159 ASP A O 1
ATOM 1234 N N . ALA A 1 160 ? -9.227 -17.375 -6.352 1 98.88 160 ALA A N 1
ATOM 1235 C CA . ALA A 1 160 ? -10.234 -16.625 -7.105 1 98.88 160 ALA A CA 1
ATOM 1236 C C . ALA A 1 160 ? -9.75 -16.344 -8.531 1 98.88 160 ALA A C 1
ATOM 1238 O O . ALA A 1 160 ? -8.555 -16.422 -8.812 1 98.88 160 ALA A O 1
ATOM 1239 N N . TYR A 1 161 ? -10.688 -16.109 -9.367 1 98.94 161 TYR A N 1
ATOM 1240 C CA . TYR A 1 161 ? -10.469 -15.672 -10.742 1 98.94 161 TYR A CA 1
ATOM 1241 C C . TYR A 1 161 ? -11.133 -14.32 -10.984 1 98.94 161 TYR A C 1
ATOM 1243 O O . TYR A 1 161 ? -12.359 -14.211 -10.977 1 98.94 161 TYR A O 1
ATOM 1251 N N . ILE A 1 162 ? -10.305 -13.266 -11.125 1 98.94 162 ILE A N 1
ATOM 1252 C CA . ILE A 1 162 ? -10.797 -11.922 -11.391 1 98.94 162 ILE A CA 1
ATOM 1253 C C . ILE A 1 162 ? -10.688 -11.617 -12.883 1 98.94 162 ILE A C 1
ATOM 1255 O O . ILE A 1 162 ? -9.578 -11.492 -13.414 1 98.94 162 ILE A O 1
ATOM 1259 N N . GLN A 1 163 ? -11.805 -11.406 -13.516 1 98.88 163 GLN A N 1
ATOM 1260 C CA . GLN A 1 163 ? -11.789 -11.172 -14.953 1 98.88 163 GLN A CA 1
ATOM 1261 C C . GLN A 1 163 ? -11.539 -9.703 -15.273 1 98.88 163 GLN A C 1
ATOM 1263 O O . GLN A 1 163 ? -11.516 -8.859 -14.375 1 98.88 163 GLN A O 1
ATOM 1268 N N . GLU A 1 164 ? -11.359 -9.438 -16.547 1 98.69 164 GLU A N 1
ATOM 1269 C CA . GLU A 1 164 ? -10.766 -8.195 -17.031 1 98.69 164 GLU A CA 1
ATOM 1270 C C . GLU A 1 164 ? -11.625 -6.988 -16.672 1 98.69 164 GLU A C 1
ATOM 1272 O O . GLU A 1 164 ? -12.844 -7.113 -16.531 1 98.69 164 GLU A O 1
ATOM 1277 N N . ASP A 1 165 ? -10.984 -5.812 -16.5 1 98.19 165 ASP A N 1
ATOM 1278 C CA . ASP A 1 165 ? -11.617 -4.508 -16.359 1 98.19 165 ASP A CA 1
ATOM 1279 C C . ASP A 1 165 ? -12.438 -4.434 -15.078 1 98.19 165 ASP A C 1
ATOM 1281 O O . ASP A 1 165 ? -13.484 -3.787 -15.039 1 98.19 165 ASP A O 1
ATOM 1285 N N . THR A 1 166 ? -11.977 -5.102 -14.062 1 98.56 166 THR A N 1
ATOM 1286 C CA . THR A 1 166 ? -12.648 -5.133 -12.766 1 98.56 166 THR A CA 1
ATOM 1287 C C . THR A 1 166 ? -11.938 -4.219 -11.766 1 98.56 166 THR A C 1
ATOM 1289 O O . THR A 1 166 ? -10.727 -4.027 -11.852 1 98.56 166 THR A O 1
ATOM 1292 N N . VAL A 1 167 ? -12.734 -3.648 -10.867 1 98.75 167 VAL A N 1
ATOM 1293 C CA . VAL A 1 167 ? -12.188 -2.842 -9.781 1 98.75 167 VAL A CA 1
ATOM 1294 C C . VAL A 1 167 ? -12.562 -3.465 -8.438 1 98.75 167 VAL A C 1
ATOM 1296 O O . VAL A 1 167 ? -13.742 -3.611 -8.125 1 98.75 167 VAL A O 1
ATOM 1299 N N . ILE A 1 168 ? -11.57 -3.875 -7.715 1 98.88 168 ILE A N 1
ATOM 1300 C CA . ILE A 1 168 ? -11.75 -4.246 -6.316 1 98.88 168 ILE A CA 1
ATOM 1301 C C . ILE A 1 168 ? -11.422 -3.059 -5.418 1 98.88 168 ILE A C 1
ATOM 1303 O O . ILE A 1 168 ? -10.258 -2.674 -5.285 1 98.88 168 ILE A O 1
ATOM 1307 N N . GLU A 1 169 ? -12.398 -2.529 -4.797 1 98.56 169 GLU A N 1
ATOM 1308 C CA . GLU A 1 169 ? -12.172 -1.344 -3.979 1 98.56 169 GLU A CA 1
ATOM 1309 C C . GLU A 1 169 ? -11.453 -1.699 -2.68 1 98.56 169 GLU A C 1
ATOM 1311 O O . GLU A 1 169 ? -11.344 -2.875 -2.328 1 98.56 169 GLU A O 1
ATOM 1316 N N . PRO A 1 170 ? -10.938 -0.664 -2.01 1 98.5 170 PRO A N 1
ATOM 1317 C CA . PRO A 1 170 ? -10.078 -0.921 -0.854 1 98.5 170 PRO A CA 1
ATOM 1318 C C . PRO A 1 170 ? -10.758 -1.774 0.213 1 98.5 170 PRO A C 1
ATOM 1320 O O . PRO A 1 170 ? -11.945 -1.583 0.496 1 98.5 170 PRO A O 1
ATOM 1323 N N . GLY A 1 171 ? -9.977 -2.729 0.75 1 98.62 171 GLY A N 1
ATOM 1324 C CA . GLY A 1 171 ? -10.414 -3.492 1.906 1 98.62 171 GLY A CA 1
ATOM 1325 C C . GLY A 1 171 ? -11.32 -4.652 1.545 1 98.62 171 GLY A C 1
ATOM 1326 O O . GLY A 1 171 ? -11.688 -5.453 2.408 1 98.62 171 GLY A O 1
ATOM 1327 N N . ALA A 1 172 ? -11.727 -4.762 0.328 1 98.81 172 ALA A N 1
ATOM 1328 C CA . ALA A 1 172 ? -12.594 -5.863 -0.083 1 98.81 172 ALA A CA 1
ATOM 1329 C C . ALA A 1 172 ? -11.852 -7.195 -0.011 1 98.81 172 ALA A C 1
ATOM 1331 O O . ALA A 1 172 ? -10.625 -7.242 -0.151 1 98.81 172 ALA A O 1
ATOM 1332 N N . LYS A 1 173 ? -12.609 -8.258 0.238 1 98.88 173 LYS A N 1
ATOM 1333 C CA . LYS A 1 173 ? -12.062 -9.609 0.292 1 98.88 173 LYS A CA 1
ATOM 1334 C C . LYS A 1 173 ? -12.781 -10.531 -0.683 1 98.88 173 LYS A C 1
ATOM 1336 O O . LYS A 1 173 ? -14 -10.703 -0.594 1 98.88 173 LYS A O 1
ATOM 1341 N N . ILE A 1 174 ? -12.062 -11.039 -1.615 1 98.94 174 ILE A N 1
ATOM 1342 C CA . ILE A 1 174 ? -12.586 -11.953 -2.625 1 98.94 174 ILE A CA 1
ATOM 1343 C C . ILE A 1 174 ? -12.086 -13.367 -2.342 1 98.94 174 ILE A C 1
ATOM 1345 O O . ILE A 1 174 ? -10.883 -13.633 -2.385 1 98.94 174 ILE A O 1
ATOM 1349 N N . ILE A 1 175 ? -13.039 -14.32 -2.066 1 98.88 175 ILE A N 1
ATOM 1350 C CA . ILE A 1 175 ? -12.609 -15.641 -1.603 1 98.88 175 ILE A CA 1
ATOM 1351 C C . ILE A 1 175 ? -13.43 -16.719 -2.303 1 98.88 175 ILE A C 1
ATOM 1353 O O . ILE A 1 175 ? -14.648 -16.781 -2.16 1 98.88 175 ILE A O 1
ATOM 1357 N N . GLY A 1 176 ? -12.789 -17.453 -3.064 1 98.75 176 GLY A N 1
ATOM 1358 C CA . GLY A 1 176 ? -13.398 -18.672 -3.58 1 98.75 176 GLY A CA 1
ATOM 1359 C C . GLY A 1 176 ? -14.375 -18.422 -4.711 1 98.75 176 GLY A C 1
ATOM 1360 O O . GLY A 1 176 ? -15.328 -19.172 -4.902 1 98.75 176 GLY A O 1
ATOM 1361 N N . VAL A 1 177 ? -14.172 -17.391 -5.445 1 98.88 177 VAL A N 1
ATOM 1362 C CA . VAL A 1 177 ? -15.188 -17.062 -6.441 1 98.88 177 VAL A CA 1
ATOM 1363 C C . VAL A 1 177 ? -14.516 -16.562 -7.723 1 98.88 177 VAL A C 1
ATOM 1365 O O . VAL A 1 177 ? -13.312 -16.297 -7.738 1 98.88 177 VAL A O 1
ATOM 1368 N N . THR A 1 178 ? -15.312 -16.516 -8.75 1 98.88 178 THR A N 1
ATOM 1369 C CA . THR A 1 178 ? -14.977 -15.836 -9.992 1 98.88 178 THR A CA 1
ATOM 1370 C C . THR A 1 178 ? -15.727 -14.516 -10.109 1 98.88 178 THR A C 1
ATOM 1372 O O . THR A 1 178 ? -16.953 -14.477 -9.992 1 98.88 178 THR A O 1
ATOM 1375 N N . ILE A 1 179 ? -14.992 -13.422 -10.273 1 98.94 179 ILE A N 1
ATOM 1376 C CA . ILE A 1 179 ? -15.625 -12.125 -10.523 1 98.94 179 ILE A CA 1
ATOM 1377 C C . ILE A 1 179 ? -15.727 -11.883 -12.023 1 98.94 179 ILE A C 1
ATOM 1379 O O . ILE A 1 179 ? -14.711 -11.82 -12.719 1 98.94 179 ILE A O 1
ATOM 1383 N N . PRO A 1 180 ? -16.953 -11.734 -12.547 1 98.81 180 PRO A N 1
ATOM 1384 C CA . PRO A 1 180 ? -17.109 -11.469 -13.984 1 98.81 180 PRO A CA 1
ATOM 1385 C C . PRO A 1 180 ? -16.469 -10.156 -14.422 1 98.81 180 PRO A C 1
ATOM 1387 O O . PRO A 1 180 ? -16.125 -9.32 -13.578 1 98.81 180 PRO A O 1
ATOM 1390 N N . PRO A 1 181 ? -16.297 -10.023 -15.758 1 98.69 181 PRO A N 1
ATOM 1391 C CA . PRO A 1 181 ? -15.609 -8.82 -16.234 1 98.69 181 PRO A CA 1
ATOM 1392 C C . PRO A 1 181 ? -16.422 -7.551 -16 1 98.69 181 PRO A C 1
ATOM 1394 O O . PRO A 1 181 ? -17.656 -7.605 -15.906 1 98.69 181 PRO A O 1
ATOM 1397 N N . LYS A 1 182 ? -15.711 -6.406 -15.867 1 98.06 182 LYS A N 1
ATOM 1398 C CA . LYS A 1 182 ? -16.297 -5.062 -15.82 1 98.06 182 LYS A CA 1
ATOM 1399 C C . LYS A 1 182 ? -17.219 -4.902 -14.617 1 98.06 182 LYS A C 1
ATOM 1401 O O . LYS A 1 182 ? -18.297 -4.32 -14.727 1 98.06 182 LYS A O 1
ATOM 1406 N N . ARG A 1 183 ? -16.828 -5.496 -13.492 1 98.69 183 ARG A N 1
ATOM 1407 C CA . ARG A 1 183 ? -17.562 -5.332 -12.234 1 98.69 183 ARG A CA 1
ATOM 1408 C C . ARG A 1 183 ? -16.719 -4.586 -11.211 1 98.69 183 ARG A C 1
ATOM 1410 O O . ARG A 1 183 ? -15.5 -4.465 -11.367 1 98.69 183 ARG A O 1
ATOM 1417 N N . PHE A 1 184 ? -17.391 -4.062 -10.281 1 98.62 184 PHE A N 1
ATOM 1418 C CA . PHE A 1 184 ? -16.641 -3.562 -9.133 1 98.62 184 PHE A CA 1
ATOM 1419 C C . PHE A 1 184 ? -17.188 -4.129 -7.832 1 98.62 184 PHE A C 1
ATOM 1421 O O . PHE A 1 184 ? -18.375 -4.461 -7.746 1 98.62 184 PHE A O 1
ATOM 1428 N N . VAL A 1 185 ? -16.281 -4.328 -6.887 1 98.75 185 VAL A N 1
ATOM 1429 C CA . VAL A 1 185 ? -16.609 -4.703 -5.512 1 98.75 185 VAL A CA 1
ATOM 1430 C C . VAL A 1 185 ? -16.422 -3.5 -4.59 1 98.75 185 VAL A C 1
ATOM 1432 O O . VAL A 1 185 ? -15.328 -2.926 -4.523 1 98.75 185 VAL A O 1
ATOM 1435 N N . SER A 1 186 ? -17.406 -3.186 -3.854 1 98 186 SER A N 1
ATOM 1436 C CA . SER A 1 186 ? -17.359 -1.998 -3.006 1 98 186 SER A CA 1
ATOM 1437 C C . SER A 1 186 ? -16.406 -2.186 -1.839 1 98 186 SER A C 1
ATOM 1439 O O . SER A 1 186 ? -16.156 -3.314 -1.411 1 98 186 SER A O 1
ATOM 1441 N N . ALA A 1 187 ? -15.969 -1.083 -1.35 1 98.19 187 ALA A N 1
ATOM 1442 C CA . ALA A 1 187 ? -14.977 -1.059 -0.275 1 98.19 187 ALA A CA 1
ATOM 1443 C C . ALA A 1 187 ? -15.453 -1.874 0.925 1 98.19 187 ALA A C 1
ATOM 1445 O O . ALA A 1 187 ? -16.594 -1.74 1.361 1 98.19 187 ALA A O 1
ATOM 1446 N N . GLY A 1 188 ? -14.531 -2.75 1.322 1 98.06 188 GLY A N 1
ATOM 1447 C CA . GLY A 1 188 ? -14.758 -3.477 2.561 1 98.06 188 GLY A CA 1
ATOM 1448 C C . GLY A 1 188 ? -15.664 -4.68 2.391 1 98.06 188 GLY A C 1
ATOM 1449 O O . GLY A 1 188 ? -15.852 -5.461 3.326 1 98.06 188 GLY A O 1
ATOM 1450 N N . ARG A 1 189 ? -16.234 -4.863 1.242 1 98.38 189 ARG A N 1
ATOM 1451 C CA . ARG A 1 189 ? -17.156 -5.969 1.046 1 98.38 189 ARG A CA 1
ATOM 1452 C C . ARG A 1 189 ? -16.422 -7.305 0.998 1 98.38 189 ARG A C 1
ATOM 1454 O O . ARG A 1 189 ? -15.305 -7.383 0.483 1 98.38 189 ARG A O 1
ATOM 1461 N N . VAL A 1 190 ? -17.109 -8.336 1.533 1 98.75 190 VAL A N 1
ATOM 1462 C CA . VAL A 1 190 ? -16.625 -9.703 1.427 1 98.75 190 VAL A CA 1
ATOM 1463 C C . VAL A 1 190 ? -17.453 -10.477 0.411 1 98.75 190 VAL A C 1
ATOM 1465 O O . VAL A 1 190 ? -18.672 -10.578 0.555 1 98.75 190 VAL A O 1
ATOM 1468 N N . ILE A 1 191 ? -16.828 -10.922 -0.642 1 98.88 191 ILE A N 1
ATOM 1469 C CA . ILE A 1 191 ? -17.484 -11.75 -1.649 1 98.88 191 ILE A CA 1
ATOM 1470 C C . ILE A 1 191 ? -16.938 -13.172 -1.584 1 98.88 191 ILE A C 1
ATOM 1472 O O . ILE A 1 191 ? -15.797 -13.422 -1.971 1 98.88 191 ILE A O 1
ATOM 1476 N N . SER A 1 192 ? -17.828 -14.156 -1.059 1 98.81 192 SER A N 1
ATOM 1477 C CA . SER A 1 192 ? -17.328 -15.508 -0.844 1 98.81 192 SER A CA 1
ATOM 1478 C C . SER A 1 192 ? -18.266 -16.547 -1.427 1 98.81 192 SER A C 1
ATOM 1480 O O . SER A 1 192 ? -18.203 -17.719 -1.071 1 98.81 192 SER A O 1
ATOM 1482 N N . ASN A 1 193 ? -19.219 -16.078 -2.221 1 98.75 193 ASN A N 1
ATOM 1483 C CA . ASN A 1 193 ? -20.078 -17 -2.975 1 98.75 193 ASN A CA 1
ATOM 1484 C C . ASN A 1 193 ? -20.344 -16.469 -4.383 1 98.75 193 ASN A C 1
ATOM 1486 O O . ASN A 1 193 ? -20.422 -15.258 -4.598 1 98.75 193 ASN A O 1
ATOM 1490 N N . GLN A 1 194 ? -20.547 -17.484 -5.207 1 98.75 194 GLN A N 1
ATOM 1491 C CA . GLN A 1 194 ? -20.578 -17.156 -6.629 1 98.75 194 GLN A CA 1
ATOM 1492 C C . GLN A 1 194 ? -21.828 -16.359 -6.98 1 98.75 194 GLN A C 1
ATOM 1494 O O . GLN A 1 194 ? -21.797 -15.484 -7.855 1 98.75 194 GLN A O 1
ATOM 1499 N N . GLU A 1 195 ? -22.922 -16.531 -6.305 1 98.75 195 GLU A N 1
ATOM 1500 C CA . GLU A 1 195 ? -24.141 -15.797 -6.57 1 98.75 195 GLU A CA 1
ATOM 1501 C C . GLU A 1 195 ? -23.953 -14.297 -6.34 1 98.75 195 GLU A C 1
ATOM 1503 O O . GLU A 1 195 ? -24.328 -13.484 -7.176 1 98.75 195 GLU A O 1
ATOM 1508 N N . ASP A 1 196 ? -23.312 -13.969 -5.234 1 98.75 196 ASP A N 1
ATOM 1509 C CA . ASP A 1 196 ? -23.016 -12.578 -4.941 1 98.75 196 ASP A CA 1
ATOM 1510 C C . ASP A 1 196 ? -22.062 -11.992 -5.977 1 98.75 196 ASP A C 1
ATOM 1512 O O . ASP A 1 196 ? -22.219 -10.844 -6.398 1 98.75 196 ASP A O 1
ATOM 1516 N N . ALA A 1 197 ? -21.094 -12.781 -6.352 1 98.88 197 ALA A N 1
ATOM 1517 C CA . ALA A 1 197 ? -20.125 -12.336 -7.363 1 98.88 197 ALA A CA 1
ATOM 1518 C C . ALA A 1 197 ? -20.828 -12.016 -8.68 1 98.88 197 ALA A C 1
ATOM 1520 O O . ALA A 1 197 ? -20.516 -11.016 -9.328 1 98.88 197 ALA A O 1
ATOM 1521 N N . ASN A 1 198 ? -21.766 -12.867 -9.008 1 98.69 198 ASN A N 1
ATOM 1522 C CA . ASN A 1 198 ? -22.5 -12.703 -10.266 1 98.69 198 ASN A CA 1
ATOM 1523 C C . ASN A 1 198 ? -23.359 -11.445 -10.258 1 98.69 198 ASN A C 1
ATOM 1525 O O . ASN A 1 198 ? -23.703 -10.922 -11.32 1 98.69 198 ASN A O 1
ATOM 1529 N N . ARG A 1 199 ? -23.703 -10.969 -9.086 1 98.56 199 ARG A N 1
ATOM 1530 C CA . ARG A 1 199 ? -24.672 -9.883 -8.961 1 98.56 199 ARG A CA 1
ATOM 1531 C C . ARG A 1 199 ? -23.969 -8.555 -8.719 1 98.56 199 ARG A C 1
ATOM 1533 O O . ARG A 1 199 ? -24.625 -7.531 -8.492 1 98.56 199 ARG A O 1
ATOM 1540 N N . LEU A 1 200 ? -22.734 -8.586 -8.773 1 98.69 200 LEU A N 1
ATOM 1541 C CA . LEU A 1 200 ? -22 -7.352 -8.547 1 98.69 200 LEU A CA 1
ATOM 1542 C C . LEU A 1 200 ? -22.359 -6.297 -9.586 1 98.69 200 LEU A C 1
ATOM 1544 O O . LEU A 1 200 ? -22.672 -6.633 -10.734 1 98.69 200 LEU A O 1
ATOM 1548 N N . PRO A 1 201 ? -22.297 -5.016 -9.172 1 98.12 201 PRO A N 1
ATOM 1549 C CA . PRO A 1 201 ? -22.625 -3.943 -10.117 1 98.12 201 PRO A CA 1
ATOM 1550 C C . PRO A 1 201 ? -21.594 -3.814 -11.234 1 98.12 201 PRO A C 1
ATOM 1552 O O . PRO A 1 201 ? -20.406 -4.094 -11.023 1 98.12 201 PRO A O 1
ATOM 1555 N N . GLU A 1 202 ? -22.078 -3.322 -12.375 1 97.75 202 GLU A N 1
ATOM 1556 C CA . GLU A 1 202 ? -21.219 -3.105 -13.531 1 97.75 202 GLU A CA 1
ATOM 1557 C C . GLU A 1 202 ? -20.578 -1.725 -13.484 1 97.75 202 GLU A C 1
ATOM 1559 O O . GLU A 1 202 ? -21.172 -0.767 -12.992 1 97.75 202 GLU A O 1
ATOM 1564 N N . ILE A 1 203 ? -19.406 -1.715 -13.961 1 96.94 203 ILE A N 1
ATOM 1565 C CA . ILE A 1 203 ? -18.734 -0.43 -14.102 1 96.94 203 ILE A CA 1
ATOM 1566 C C . ILE A 1 203 ? -19.297 0.319 -15.312 1 96.94 203 ILE A C 1
ATOM 1568 O O . ILE A 1 203 ? -19.281 -0.196 -16.422 1 96.94 203 ILE A O 1
ATOM 1572 N N . THR A 1 204 ? -19.797 1.504 -15.016 1 94.38 204 THR A N 1
ATOM 1573 C CA . THR A 1 204 ? -20.281 2.424 -16.031 1 94.38 204 THR A CA 1
ATOM 1574 C C . THR A 1 204 ? -19.469 3.711 -16.047 1 94.38 204 THR A C 1
ATOM 1576 O O . THR A 1 204 ? -18.562 3.881 -15.227 1 94.38 204 THR A O 1
ATOM 1579 N N . ASP A 1 205 ? -19.812 4.613 -16.859 1 90.62 205 ASP A N 1
ATOM 1580 C CA . ASP A 1 205 ? -19.109 5.891 -16.938 1 90.62 205 ASP A CA 1
ATOM 1581 C C . ASP A 1 205 ? -19.359 6.73 -15.688 1 90.62 205 ASP A C 1
ATOM 1583 O O . ASP A 1 205 ? -18.578 7.641 -15.383 1 90.62 205 ASP A O 1
ATOM 1587 N N . SER A 1 206 ? -20.391 6.453 -15.016 1 92.31 206 SER A N 1
ATOM 1588 C CA . SER A 1 206 ? -20.734 7.234 -13.828 1 92.31 206 SER A CA 1
ATOM 1589 C C . SER A 1 206 ? -20 6.73 -12.594 1 92.31 206 SER A C 1
ATOM 1591 O O . SER A 1 206 ? -19.969 7.406 -11.562 1 92.31 206 SER A O 1
ATOM 1593 N N . TYR A 1 207 ? -19.391 5.57 -12.711 1 93.44 207 TYR A N 1
ATOM 1594 C CA . TYR A 1 207 ? -18.578 5.043 -11.625 1 93.44 207 TYR A CA 1
ATOM 1595 C C . TYR A 1 207 ? -17.375 5.938 -11.359 1 93.44 207 TYR A C 1
ATOM 1597 O O . TYR A 1 207 ? -16.578 6.207 -12.266 1 93.44 207 TYR A O 1
ATOM 1605 N N . PRO A 1 208 ? -17.219 6.391 -10.148 1 88.38 208 PRO A N 1
ATOM 1606 C CA . PRO A 1 208 ? -16.219 7.422 -9.867 1 88.38 208 PRO A CA 1
ATOM 1607 C C . PRO A 1 208 ? -14.789 6.945 -10.148 1 88.38 208 PRO A C 1
ATOM 1609 O O . PRO A 1 208 ? -13.914 7.754 -10.461 1 88.38 208 PRO A O 1
ATOM 1612 N N . TYR A 1 209 ? -14.57 5.719 -10.086 1 89.94 209 TYR A N 1
ATOM 1613 C CA . TYR A 1 209 ? -13.203 5.211 -10.227 1 89.94 209 TYR A CA 1
ATOM 1614 C C . TYR A 1 209 ? -13.039 4.465 -11.547 1 89.94 209 TYR A C 1
ATOM 1616 O O . TYR A 1 209 ? -12.203 3.562 -11.648 1 89.94 209 TYR A O 1
ATOM 1624 N N . HIS A 1 210 ? -13.758 4.859 -12.531 1 90.31 210 HIS A N 1
ATOM 1625 C CA . HIS A 1 210 ? -13.789 4.137 -13.797 1 90.31 210 HIS A CA 1
ATOM 1626 C C . HIS A 1 210 ? -12.445 4.219 -14.516 1 90.31 210 HIS A C 1
ATOM 1628 O O . HIS A 1 210 ? -12.094 3.328 -15.289 1 90.31 210 HIS A O 1
ATOM 1634 N N . ASP A 1 211 ? -11.586 5.223 -14.172 1 89.62 211 ASP A N 1
ATOM 1635 C CA . ASP A 1 211 ? -10.312 5.379 -14.867 1 89.62 211 ASP A CA 1
ATOM 1636 C C . ASP A 1 211 ? -9.141 5.27 -13.898 1 89.62 211 ASP A C 1
ATOM 1638 O O . ASP A 1 211 ? -8.008 5.609 -14.25 1 89.62 211 ASP A O 1
ATOM 1642 N N . LEU A 1 212 ? -9.375 4.828 -12.781 1 90.25 212 LEU A N 1
ATOM 1643 C CA . LEU A 1 212 ? -8.367 4.797 -11.727 1 90.25 212 LEU A CA 1
ATOM 1644 C C . LEU A 1 212 ? -7.184 3.92 -12.141 1 90.25 212 LEU A C 1
ATOM 1646 O O . LEU A 1 212 ? -6.027 4.324 -11.992 1 90.25 212 LEU A O 1
ATOM 1650 N N . ASN A 1 213 ? -7.461 2.801 -12.656 1 95.31 213 ASN A N 1
ATOM 1651 C CA . ASN A 1 213 ? -6.383 1.88 -13.008 1 95.31 213 ASN A CA 1
ATOM 1652 C C . ASN A 1 213 ? -5.477 2.463 -14.086 1 95.31 213 ASN A C 1
ATOM 1654 O O . ASN A 1 213 ? -4.254 2.322 -14.016 1 95.31 213 ASN A O 1
ATOM 1658 N N . SER A 1 214 ? -6.094 3.031 -15.055 1 93.69 214 SER A N 1
ATOM 1659 C CA . SER A 1 214 ? -5.297 3.623 -16.125 1 93.69 214 SER A CA 1
ATOM 1660 C C . SER A 1 214 ? -4.375 4.711 -15.578 1 93.69 214 SER A C 1
ATOM 1662 O O . SER A 1 214 ? -3.219 4.816 -15.992 1 93.69 214 SER A O 1
ATOM 1664 N N . LYS A 1 215 ? -4.848 5.434 -14.695 1 90.62 215 LYS A N 1
ATOM 1665 C CA . LYS A 1 215 ? -4.051 6.484 -14.078 1 90.62 215 LYS A CA 1
ATOM 1666 C C . LYS A 1 215 ? -2.904 5.898 -13.258 1 90.62 215 LYS A C 1
ATOM 1668 O O . LYS A 1 215 ? -1.772 6.383 -13.328 1 90.62 215 LYS A O 1
ATOM 1673 N N . MET A 1 216 ? -3.209 4.898 -12.555 1 92.69 216 MET A N 1
ATOM 1674 C CA . MET A 1 216 ? -2.207 4.242 -11.719 1 92.69 216 MET A CA 1
ATOM 1675 C C . MET A 1 216 ? -1.111 3.615 -12.578 1 92.69 216 MET A C 1
ATOM 1677 O O . MET A 1 216 ? 0.075 3.764 -12.281 1 92.69 216 MET A O 1
ATOM 1681 N N . THR A 1 217 ? -1.478 2.973 -13.602 1 94.5 217 THR A N 1
ATOM 1682 C CA . THR A 1 217 ? -0.516 2.289 -14.453 1 94.5 217 THR A CA 1
ATOM 1683 C C . THR A 1 217 ? 0.388 3.295 -15.164 1 94.5 217 THR A C 1
ATOM 1685 O O . THR A 1 217 ? 1.591 3.062 -15.305 1 94.5 217 THR A O 1
ATOM 1688 N N . SER A 1 218 ? -0.167 4.352 -15.562 1 92.75 218 SER A N 1
ATOM 1689 C CA . SER A 1 218 ? 0.625 5.375 -16.234 1 92.75 218 SER A CA 1
ATOM 1690 C C . SER A 1 218 ? 1.706 5.934 -15.32 1 92.75 218 SER A C 1
ATOM 1692 O O . SER A 1 218 ? 2.863 6.066 -15.727 1 92.75 218 SER A O 1
ATOM 1694 N N . VAL A 1 219 ? 1.366 6.246 -14.164 1 92.81 219 VAL A N 1
ATOM 1695 C CA . VAL A 1 219 ? 2.293 6.789 -13.172 1 92.81 219 VAL A CA 1
ATOM 1696 C C . VAL A 1 219 ? 3.398 5.777 -12.891 1 92.81 219 VAL A C 1
ATOM 1698 O O . VAL A 1 219 ? 4.582 6.117 -12.922 1 92.81 219 VAL A O 1
ATOM 1701 N N . ASN A 1 220 ? 3.006 4.633 -12.766 1 88.75 220 ASN A N 1
ATOM 1702 C CA . ASN A 1 220 ? 3.963 3.625 -12.328 1 88.75 220 ASN A CA 1
ATOM 1703 C C . ASN A 1 220 ? 4.891 3.199 -13.461 1 88.75 220 ASN A C 1
ATOM 1705 O O . ASN A 1 220 ? 6.012 2.748 -13.219 1 88.75 220 ASN A O 1
ATOM 1709 N N . LEU A 1 221 ? 4.414 3.32 -14.641 1 93.5 221 LEU A N 1
ATOM 1710 C CA . LEU A 1 221 ? 5.309 3.105 -15.773 1 93.5 221 LEU A CA 1
ATOM 1711 C C . LEU A 1 221 ? 6.457 4.109 -15.758 1 93.5 221 LEU A C 1
ATOM 1713 O O . LEU A 1 221 ? 7.617 3.738 -15.953 1 93.5 221 LEU A O 1
ATOM 1717 N N . GLU A 1 222 ? 6.125 5.293 -15.484 1 93.25 222 GLU A N 1
ATOM 1718 C CA . GLU A 1 222 ? 7.16 6.316 -15.398 1 93.25 222 GLU A CA 1
ATOM 1719 C C . GLU A 1 222 ? 8.094 6.062 -14.219 1 93.25 222 GLU A C 1
ATOM 1721 O O . GLU A 1 222 ? 9.305 6.273 -14.312 1 93.25 222 GLU A O 1
ATOM 1726 N N . LEU A 1 223 ? 7.531 5.676 -13.172 1 93.44 223 LEU A N 1
ATOM 1727 C CA . LEU A 1 223 ? 8.344 5.398 -11.992 1 93.44 223 LEU A CA 1
ATOM 1728 C C . LEU A 1 223 ? 9.289 4.234 -12.242 1 93.44 223 LEU A C 1
ATOM 1730 O O . LEU A 1 223 ? 10.477 4.305 -11.898 1 93.44 223 LEU A O 1
ATOM 1734 N N . ALA A 1 224 ? 8.758 3.186 -12.797 1 93.62 224 ALA A N 1
ATOM 1735 C CA . ALA A 1 224 ? 9.609 2.037 -13.109 1 93.62 224 ALA A CA 1
ATOM 1736 C C . ALA A 1 224 ? 10.789 2.445 -13.984 1 93.62 224 ALA A C 1
ATOM 1738 O O . ALA A 1 224 ? 11.938 2.104 -13.688 1 93.62 224 ALA A O 1
ATOM 1739 N N . LYS A 1 225 ? 10.516 3.162 -14.953 1 92.69 225 LYS A N 1
ATOM 1740 C CA . LYS A 1 225 ? 11.555 3.619 -15.867 1 92.69 225 LYS A CA 1
ATOM 1741 C C . LYS A 1 225 ? 12.547 4.539 -15.164 1 92.69 225 LYS A C 1
ATOM 1743 O O . LYS A 1 225 ? 13.758 4.398 -15.328 1 92.69 225 LYS A O 1
ATOM 1748 N N . GLY A 1 226 ? 12.016 5.449 -14.453 1 92.12 226 GLY A N 1
ATOM 1749 C CA . GLY A 1 226 ? 12.852 6.418 -13.758 1 92.12 226 GLY A CA 1
ATOM 1750 C C . GLY A 1 226 ? 13.758 5.785 -12.719 1 92.12 226 GLY A C 1
ATOM 1751 O O . GLY A 1 226 ? 14.953 6.07 -12.672 1 92.12 226 GLY A O 1
ATOM 1752 N N . TYR A 1 227 ? 13.188 4.996 -11.867 1 91.38 227 TYR A N 1
ATOM 1753 C CA . TYR A 1 227 ? 13.977 4.367 -10.82 1 91.38 227 TYR A CA 1
ATOM 1754 C C . TYR A 1 227 ? 14.992 3.396 -11.406 1 91.38 227 TYR A C 1
ATOM 1756 O O . TYR A 1 227 ? 16.109 3.26 -10.883 1 91.38 227 TYR A O 1
ATOM 1764 N N . LYS A 1 228 ? 14.609 2.727 -12.414 1 89.31 228 LYS A N 1
ATOM 1765 C CA . LYS A 1 228 ? 15.539 1.816 -13.078 1 89.31 228 LYS A CA 1
ATOM 1766 C C . LYS A 1 228 ? 16.75 2.57 -13.625 1 89.31 228 LYS A C 1
ATOM 1768 O O . LYS A 1 228 ? 17.875 2.098 -13.523 1 89.31 228 LYS A O 1
ATOM 1773 N N . LYS A 1 229 ? 16.484 3.621 -14.188 1 85.94 229 LYS A N 1
ATOM 1774 C CA . LYS A 1 229 ? 17.562 4.457 -14.719 1 85.94 229 LYS A CA 1
ATOM 1775 C C . LYS A 1 229 ? 18.5 4.91 -13.602 1 85.94 229 LYS A C 1
ATOM 1777 O O . LYS A 1 229 ? 19.719 4.898 -13.773 1 85.94 229 LYS A O 1
ATOM 1782 N N . GLU A 1 230 ? 17.984 5.273 -12.484 1 81 230 GLU A N 1
ATOM 1783 C CA . GLU A 1 230 ? 18.781 5.742 -11.359 1 81 230 GLU A CA 1
ATOM 1784 C C . GLU A 1 230 ? 19.578 4.602 -10.734 1 81 230 GLU A C 1
ATOM 1786 O O . GLU A 1 230 ? 20.703 4.801 -10.289 1 81 230 GLU A O 1
ATOM 1791 N N . GLU A 1 231 ? 18.984 3.508 -10.57 1 74.25 231 GLU A N 1
ATOM 1792 C CA . GLU A 1 231 ? 19.656 2.316 -10.062 1 74.25 231 GLU A CA 1
ATOM 1793 C C . GLU A 1 231 ? 20.922 2.012 -10.867 1 74.25 231 GLU A C 1
ATOM 1795 O O . GLU A 1 231 ? 21.953 1.626 -10.305 1 74.25 231 GLU A O 1
ATOM 1800 N N . ARG A 1 232 ? 20.797 2.166 -12.055 1 60.81 232 ARG A N 1
ATOM 1801 C CA . ARG A 1 232 ? 21.938 1.915 -12.93 1 60.81 232 ARG A CA 1
ATOM 1802 C C . ARG A 1 232 ? 23.047 2.934 -12.695 1 60.81 232 ARG A C 1
ATOM 1804 O O . ARG A 1 232 ? 24.234 2.598 -12.766 1 60.81 232 ARG A O 1
ATOM 1811 N N . GLN A 1 233 ? 22.625 4.078 -12.219 1 53.94 233 GLN A N 1
ATOM 1812 C CA . GLN A 1 233 ? 23.594 5.148 -11.977 1 53.94 233 GLN A CA 1
ATOM 1813 C C . GLN A 1 233 ? 24.297 4.969 -10.633 1 53.94 233 GLN A C 1
ATOM 1815 O O . GLN A 1 233 ? 25.484 5.266 -10.5 1 53.94 233 GLN A O 1
ATOM 1820 N N . TRP A 1 234 ? 23.562 4.457 -9.703 1 45.44 234 TRP A N 1
ATOM 1821 C CA . TRP A 1 234 ? 24.141 4.27 -8.375 1 45.44 234 TRP A CA 1
ATOM 1822 C C . TRP A 1 234 ? 25.094 3.076 -8.359 1 45.44 234 TRP A C 1
ATOM 1824 O O . TRP A 1 234 ? 26 3.012 -7.531 1 45.44 234 TRP A O 1
ATOM 1834 N N . LYS A 1 235 ? 24.891 2.092 -9.133 1 45.44 235 LYS A N 1
ATOM 1835 C CA . LYS A 1 235 ? 25.766 0.926 -9.227 1 45.44 235 LYS A CA 1
ATOM 1836 C C . LYS A 1 235 ? 27 1.243 -10.055 1 45.44 235 LYS A C 1
ATOM 1838 O O . LYS A 1 235 ? 27.969 0.483 -10.039 1 45.44 235 LYS A O 1
ATOM 1843 N N . LEU A 1 236 ? 26.969 2.301 -10.812 1 33.19 236 LEU A N 1
ATOM 1844 C CA . LEU A 1 236 ? 28.188 2.73 -11.492 1 33.19 236 LEU A CA 1
ATOM 1845 C C . LEU A 1 236 ? 29.031 3.598 -10.578 1 33.19 236 LEU A C 1
ATOM 1847 O O . LEU A 1 236 ? 28.516 4.414 -9.82 1 33.19 236 LEU A O 1
ATOM 1851 N N . MET B 1 1 ? 58.531 45.656 8.695 1 28.84 1 MET B N 1
ATOM 1852 C CA . MET B 1 1 ? 58.281 44.219 8.578 1 28.84 1 MET B CA 1
ATOM 1853 C C . MET B 1 1 ? 56.781 43.938 8.438 1 28.84 1 MET B C 1
ATOM 1855 O O . MET B 1 1 ? 56.031 44.125 9.375 1 28.84 1 MET B O 1
ATOM 1859 N N . LYS B 1 2 ? 56.281 44.188 7.215 1 32.06 2 LYS B N 1
ATOM 1860 C CA . LYS B 1 2 ? 54.969 44.25 6.586 1 32.06 2 LYS B CA 1
ATOM 1861 C C . LYS B 1 2 ? 54.281 42.875 6.57 1 32.06 2 LYS B C 1
ATOM 1863 O O . LYS B 1 2 ? 54.812 41.938 5.957 1 32.06 2 LYS B O 1
ATOM 1868 N N . LEU B 1 3 ? 53.594 42.469 7.684 1 32.12 3 LEU B N 1
ATOM 1869 C CA . LEU B 1 3 ? 52.875 41.219 7.988 1 32.12 3 LEU B CA 1
ATOM 1870 C C . LEU B 1 3 ? 51.969 40.812 6.848 1 32.12 3 LEU B C 1
ATOM 1872 O O . LEU B 1 3 ? 51.094 41.625 6.441 1 32.12 3 LEU B O 1
ATOM 1876 N N . SER B 1 4 ? 52.312 39.875 5.93 1 29.25 4 SER B N 1
ATOM 1877 C CA . SER B 1 4 ? 51.688 39.188 4.781 1 29.25 4 SER B CA 1
ATOM 1878 C C . SER B 1 4 ? 50.344 38.625 5.125 1 29.25 4 SER B C 1
ATOM 1880 O O . SER B 1 4 ? 50.156 38 6.168 1 29.25 4 SER B O 1
ATOM 1882 N N . SER B 1 5 ? 49.125 39.188 4.648 1 25.88 5 SER B N 1
ATOM 1883 C CA . SER B 1 5 ? 47.688 38.875 4.633 1 25.88 5 SER B CA 1
ATOM 1884 C C . SER B 1 5 ? 47.438 37.5 4.043 1 25.88 5 SER B C 1
ATOM 1886 O O . SER B 1 5 ? 47.719 37.25 2.867 1 25.88 5 SER B O 1
ATOM 1888 N N . LYS B 1 6 ? 47.719 36.375 4.797 1 30.34 6 LYS B N 1
ATOM 1889 C CA . LYS B 1 6 ? 47.375 35.031 4.352 1 30.34 6 LYS B CA 1
ATOM 1890 C C . LYS B 1 6 ? 45.969 34.969 3.785 1 30.34 6 LYS B C 1
ATOM 1892 O O . LYS B 1 6 ? 45 35.312 4.48 1 30.34 6 LYS B O 1
ATOM 1897 N N . LEU B 1 7 ? 45.719 35 2.418 1 26.73 7 LEU B N 1
ATOM 1898 C CA . LEU B 1 7 ? 44.562 34.688 1.56 1 26.73 7 LEU B CA 1
ATOM 1899 C C . LEU B 1 7 ? 43.938 33.375 1.953 1 26.73 7 LEU B C 1
ATOM 1901 O O . LEU B 1 7 ? 44.531 32.312 1.824 1 26.73 7 LEU B O 1
ATOM 1905 N N . ILE B 1 8 ? 43.188 33.281 3.023 1 29.44 8 ILE B N 1
ATOM 1906 C CA . ILE B 1 8 ? 42.344 32.125 3.354 1 29.44 8 ILE B CA 1
ATOM 1907 C C . ILE B 1 8 ? 41.5 31.75 2.141 1 29.44 8 ILE B C 1
ATOM 1909 O O . ILE B 1 8 ? 40.656 32.531 1.694 1 29.44 8 ILE B O 1
ATOM 1913 N N . LEU B 1 9 ? 42.094 31.094 1.122 1 30.75 9 LEU B N 1
ATOM 1914 C CA . LEU B 1 9 ? 41.406 30.469 -0.003 1 30.75 9 LEU B CA 1
ATOM 1915 C C . LEU B 1 9 ? 40.188 29.688 0.472 1 30.75 9 LEU B C 1
ATOM 1917 O O . LEU B 1 9 ? 40.312 28.734 1.243 1 30.75 9 LEU B O 1
ATOM 1921 N N . GLY B 1 10 ? 38.969 30.25 0.58 1 32.38 10 GLY B N 1
ATOM 1922 C CA . GLY B 1 10 ? 37.594 29.75 0.63 1 32.38 10 GLY B CA 1
ATOM 1923 C C . GLY B 1 10 ? 37.344 28.578 -0.302 1 32.38 10 GLY B C 1
ATOM 1924 O O . GLY B 1 10 ? 37.094 28.766 -1.488 1 32.38 10 GLY B O 1
ATOM 1925 N N . LEU B 1 11 ? 38.125 27.469 -0.236 1 33.59 11 LEU B N 1
ATOM 1926 C CA . LEU B 1 11 ? 37.812 26.266 -1.017 1 33.59 11 LEU B CA 1
ATOM 1927 C C . LEU B 1 11 ? 36.312 25.953 -0.994 1 33.59 11 LEU B C 1
ATOM 1929 O O . LEU B 1 11 ? 35.75 25.734 0.075 1 33.59 11 LEU B O 1
ATOM 1933 N N . THR B 1 12 ? 35.469 26.438 -1.913 1 35.19 12 THR B N 1
ATOM 1934 C CA . THR B 1 12 ? 34.188 26.016 -2.42 1 35.19 12 THR B CA 1
ATOM 1935 C C . THR B 1 12 ? 34.125 24.5 -2.521 1 35.19 12 THR B C 1
ATOM 1937 O O . THR B 1 12 ? 34.781 23.891 -3.363 1 35.19 12 THR B O 1
ATOM 1940 N N . VAL B 1 13 ? 34.25 23.766 -1.445 1 41.38 13 VAL B N 1
ATOM 1941 C CA . VAL B 1 13 ? 33.906 22.359 -1.476 1 41.38 13 VAL B CA 1
ATOM 1942 C C . VAL B 1 13 ? 32.812 22.125 -2.518 1 41.38 13 VAL B C 1
ATOM 1944 O O . VAL B 1 13 ? 31.719 22.656 -2.4 1 41.38 13 VAL B O 1
ATOM 1947 N N . SER B 1 14 ? 33.156 21.844 -3.73 1 43.62 14 SER B N 1
ATOM 1948 C CA . SER B 1 14 ? 32.375 21.594 -4.941 1 43.62 14 SER B CA 1
ATOM 1949 C C . SER B 1 14 ? 31.125 20.797 -4.633 1 43.62 14 SER B C 1
ATOM 1951 O O . SER B 1 14 ? 31.062 20.062 -3.65 1 43.62 14 SER B O 1
ATOM 1953 N N . SER B 1 15 ? 29.953 21.234 -5.301 1 47.59 15 SER B N 1
ATOM 1954 C CA . SER B 1 15 ? 28.594 20.703 -5.371 1 47.59 15 SER B CA 1
ATOM 1955 C C . SER B 1 15 ? 28.609 19.172 -5.48 1 47.59 15 SER B C 1
ATOM 1957 O O . SER B 1 15 ? 27.797 18.5 -4.863 1 47.59 15 SER B O 1
ATOM 1959 N N . LEU B 1 16 ? 29.578 18.625 -6.133 1 45.16 16 LEU B N 1
ATOM 1960 C CA . LEU B 1 16 ? 29.656 17.172 -6.324 1 45.16 16 LEU B CA 1
ATOM 1961 C C . LEU B 1 16 ? 30.094 16.484 -5.035 1 45.16 16 LEU B C 1
ATOM 1963 O O . LEU B 1 16 ? 29.547 15.445 -4.668 1 45.16 16 LEU B O 1
ATOM 1967 N N . ALA B 1 17 ? 31.156 17.062 -4.402 1 46.31 17 ALA B N 1
ATOM 1968 C CA . ALA B 1 17 ? 31.562 16.469 -3.133 1 46.31 17 ALA B CA 1
ATOM 1969 C C . ALA B 1 17 ? 30.453 16.562 -2.094 1 46.31 17 ALA B C 1
ATOM 1971 O O . ALA B 1 17 ? 30.234 15.633 -1.324 1 46.31 17 ALA B O 1
ATOM 1972 N N . GLY B 1 18 ? 29.734 17.656 -2.027 1 42.94 18 GLY B N 1
ATOM 1973 C CA . GLY B 1 18 ? 28.578 17.797 -1.153 1 42.94 18 GLY B CA 1
ATOM 1974 C C . GLY B 1 18 ? 27.5 16.766 -1.415 1 42.94 18 GLY B C 1
ATOM 1975 O O . GLY B 1 18 ? 26.953 16.172 -0.478 1 42.94 18 GLY B O 1
ATOM 1976 N N . LYS B 1 19 ? 27.281 16.641 -2.73 1 43.25 19 LYS B N 1
ATOM 1977 C CA . LYS B 1 19 ? 26.297 15.641 -3.133 1 43.25 19 LYS B CA 1
ATOM 1978 C C . LYS B 1 19 ? 26.766 14.234 -2.777 1 43.25 19 LYS B C 1
ATOM 1980 O O . LYS B 1 19 ? 25.969 13.391 -2.367 1 43.25 19 LYS B O 1
ATOM 1985 N N . PHE B 1 20 ? 28.078 13.992 -3.08 1 41.75 20 PHE B N 1
ATOM 1986 C CA . PHE B 1 20 ? 28.688 12.711 -2.727 1 41.75 20 PHE B CA 1
ATOM 1987 C C . PHE B 1 20 ? 28.641 12.492 -1.22 1 41.75 20 PHE B C 1
ATOM 1989 O O . PHE B 1 20 ? 28.281 11.398 -0.76 1 41.75 20 PHE B O 1
ATOM 1996 N N . LEU B 1 21 ? 29.062 13.422 -0.448 1 41.47 21 LEU B N 1
ATOM 1997 C CA . LEU B 1 21 ? 29.031 13.297 1.004 1 41.47 21 LEU B CA 1
ATOM 1998 C C . LEU B 1 21 ? 27.594 13.156 1.496 1 41.47 21 LEU B C 1
ATOM 2000 O O . LEU B 1 21 ? 27.328 12.375 2.416 1 41.47 21 LEU B O 1
ATOM 2004 N N . GLU B 1 22 ? 26.656 13.922 0.98 1 42.47 22 GLU B N 1
ATOM 2005 C CA . GLU B 1 22 ? 25.25 13.773 1.322 1 42.47 22 GLU B CA 1
ATOM 2006 C C . GLU B 1 22 ? 24.734 12.375 0.969 1 42.47 22 GLU B C 1
ATOM 2008 O O . GLU B 1 22 ? 23.984 11.773 1.73 1 42.47 22 GLU B O 1
ATOM 2013 N N . LYS B 1 23 ? 25.141 11.914 -0.206 1 45.38 23 LYS B N 1
ATOM 2014 C CA . LYS B 1 23 ? 24.812 10.547 -0.577 1 45.38 23 LYS B CA 1
ATOM 2015 C C . LYS B 1 23 ? 25.375 9.547 0.434 1 45.38 23 LYS B C 1
ATOM 2017 O O . LYS B 1 23 ? 24.719 8.555 0.759 1 45.38 23 LYS B O 1
ATOM 2022 N N . LEU B 1 24 ? 26.547 9.781 0.839 1 44.47 24 LEU B N 1
ATOM 2023 C CA . LEU B 1 24 ? 27.188 8.914 1.822 1 44.47 24 LEU B CA 1
ATOM 2024 C C . LEU B 1 24 ? 26.422 8.945 3.146 1 44.47 24 LEU B C 1
ATOM 2026 O O . LEU B 1 24 ? 26.438 7.965 3.895 1 44.47 24 LEU B O 1
ATOM 2030 N N . LEU B 1 25 ? 25.812 10.125 3.502 1 44.16 25 LEU B N 1
ATOM 2031 C CA . LEU B 1 25 ? 25.141 10.273 4.789 1 44.16 25 LEU B CA 1
ATOM 2032 C C . LEU B 1 25 ? 23.719 9.75 4.723 1 44.16 25 LEU B C 1
ATOM 2034 O O . LEU B 1 25 ? 23.047 9.617 5.75 1 44.16 25 LEU B O 1
ATOM 2038 N N . ILE B 1 26 ? 23.141 9.711 3.541 1 47.41 26 ILE B N 1
ATOM 2039 C CA . ILE B 1 26 ? 21.781 9.219 3.447 1 47.41 26 ILE B CA 1
ATOM 2040 C C . ILE B 1 26 ? 21.734 7.723 3.77 1 47.41 26 ILE B C 1
ATOM 2042 O O . ILE B 1 26 ? 22.5 6.941 3.195 1 47.41 26 ILE B O 1
ATOM 2046 N N . GLN B 1 27 ? 21.125 7.496 4.914 1 61.62 27 GLN B N 1
ATOM 2047 C CA . GLN B 1 27 ? 20.828 6.105 5.25 1 61.62 27 GLN B CA 1
ATOM 2048 C C . GLN B 1 27 ? 20.25 5.359 4.055 1 61.62 27 GLN B C 1
ATOM 2050 O O . GLN B 1 27 ? 19.578 5.957 3.209 1 61.62 27 GLN B O 1
ATOM 2055 N N . ASP B 1 28 ? 20.656 4.176 3.734 1 76.56 28 ASP B N 1
ATOM 2056 C CA . ASP B 1 28 ? 20.281 3.318 2.617 1 76.56 28 ASP B CA 1
ATOM 2057 C C . ASP B 1 28 ? 18.766 3.266 2.457 1 76.56 28 ASP B C 1
ATOM 2059 O O . ASP B 1 28 ? 18.266 2.9 1.393 1 76.56 28 ASP B O 1
ATOM 2063 N N . ASN B 1 29 ? 18.109 3.898 3.516 1 91.38 29 AS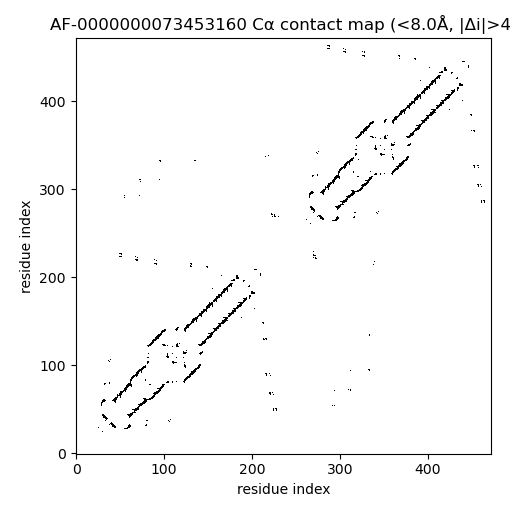N B N 1
ATOM 2064 C CA . ASN B 1 29 ? 16.656 3.744 3.469 1 91.38 29 ASN B CA 1
ATOM 2065 C C . ASN B 1 29 ? 15.953 5.094 3.342 1 91.38 29 ASN B C 1
ATOM 2067 O O . ASN B 1 29 ? 14.734 5.176 3.459 1 91.38 29 ASN B O 1
ATOM 2071 N N . VAL B 1 30 ? 16.75 6.188 3.24 1 94 30 VAL B N 1
ATOM 2072 C CA . VAL B 1 30 ? 16.281 7.527 2.918 1 94 30 VAL B CA 1
ATOM 2073 C C . VAL B 1 30 ? 16.859 7.977 1.581 1 94 30 VAL B C 1
ATOM 2075 O O . VAL B 1 30 ? 18.078 8.133 1.452 1 94 30 VAL B O 1
ATOM 2078 N N . SER B 1 31 ? 15.984 8.18 0.592 1 92.12 31 SER B N 1
ATOM 2079 C CA . SER B 1 31 ? 16.516 8.375 -0.757 1 92.12 31 SER B CA 1
ATOM 2080 C C . SER B 1 31 ? 15.688 9.406 -1.524 1 92.12 31 SER B C 1
ATOM 2082 O O . SER B 1 31 ? 14.539 9.68 -1.176 1 92.12 31 SER B O 1
ATOM 2084 N N . PRO B 1 32 ? 16.312 10 -2.521 1 93.38 32 PRO B N 1
ATOM 2085 C CA . PRO B 1 32 ? 15.539 10.906 -3.373 1 93.38 32 PRO B CA 1
ATOM 2086 C C . PRO B 1 32 ? 14.516 10.18 -4.238 1 93.38 32 PRO B C 1
ATOM 2088 O O . PRO B 1 32 ? 14.625 8.961 -4.438 1 93.38 32 PRO B O 1
ATOM 2091 N N . ASN B 1 33 ? 13.508 10.953 -4.668 1 93.88 33 ASN B N 1
ATOM 2092 C CA . ASN B 1 33 ? 12.695 10.453 -5.773 1 93.88 33 ASN B CA 1
ATOM 2093 C C . ASN B 1 33 ? 13.375 10.695 -7.117 1 93.88 33 ASN B C 1
ATOM 2095 O O . ASN B 1 33 ? 14.57 11 -7.168 1 93.88 33 ASN B O 1
ATOM 2099 N N . ILE B 1 34 ? 12.656 10.328 -8.188 1 92.31 34 ILE B N 1
ATOM 2100 C CA . ILE B 1 34 ? 13.18 10.508 -9.539 1 92.31 34 ILE B CA 1
ATOM 2101 C C . ILE B 1 34 ? 12.398 11.625 -10.234 1 92.31 34 ILE B C 1
ATOM 2103 O O . ILE B 1 34 ? 11.305 11.992 -9.805 1 92.31 34 ILE B O 1
ATOM 2107 N N . THR B 1 35 ? 13.062 12.141 -11.273 1 91.94 35 THR B N 1
ATOM 2108 C CA . THR B 1 35 ? 12.328 13.078 -12.109 1 91.94 35 THR B CA 1
ATOM 2109 C C . THR B 1 35 ? 11.336 12.336 -13.008 1 91.94 35 THR B C 1
ATOM 2111 O O . THR B 1 35 ? 11.625 11.234 -13.492 1 91.94 35 THR B O 1
ATOM 2114 N N . ALA B 1 36 ? 10.211 12.875 -13.164 1 92.56 36 ALA B N 1
ATOM 2115 C CA . ALA B 1 36 ? 9.125 12.383 -14.008 1 92.56 36 ALA B CA 1
ATOM 2116 C C . ALA B 1 36 ? 8.211 13.523 -14.453 1 92.56 36 ALA B C 1
ATOM 2118 O O . ALA B 1 36 ? 8.453 14.688 -14.125 1 92.56 36 ALA B O 1
ATOM 2119 N N . SER B 1 37 ? 7.195 13.148 -15.25 1 92 37 SER B N 1
ATOM 2120 C CA . SER B 1 37 ? 6.273 14.18 -15.711 1 92 37 SER B CA 1
ATOM 2121 C C . SER B 1 37 ? 5.562 14.852 -14.539 1 92 37 SER B C 1
ATOM 2123 O O . SER B 1 37 ? 5.109 15.992 -14.648 1 92 37 SER B O 1
ATOM 2125 N N . PHE B 1 38 ? 5.559 14.109 -13.391 1 92.5 38 PHE B N 1
ATOM 2126 C CA . PHE B 1 38 ? 4.84 14.625 -12.234 1 92.5 38 PHE B CA 1
ATOM 2127 C C . PHE B 1 38 ? 5.809 15.008 -11.117 1 92.5 38 PHE B C 1
ATOM 2129 O O . PHE B 1 38 ? 5.387 15.359 -10.016 1 92.5 38 PHE B O 1
ATOM 2136 N N . ASN B 1 39 ? 7.039 14.812 -11.359 1 91 39 ASN B N 1
ATOM 2137 C CA . ASN B 1 39 ? 8.133 15.203 -10.477 1 91 39 ASN B CA 1
ATOM 2138 C C . ASN B 1 39 ? 9.172 16.047 -11.211 1 91 39 ASN B C 1
ATOM 2140 O O . ASN B 1 39 ? 10.047 15.508 -11.891 1 91 39 ASN B O 1
ATOM 2144 N N . GLN B 1 40 ? 9.164 17.344 -11.023 1 86.44 40 GLN B N 1
ATOM 2145 C CA . GLN B 1 40 ? 10.055 18.219 -11.781 1 86.44 40 GLN B CA 1
ATOM 2146 C C . GLN B 1 40 ? 11.5 18.062 -11.305 1 86.44 40 GLN B C 1
ATOM 2148 O O . GLN B 1 40 ? 12.438 18.172 -12.102 1 86.44 40 GLN B O 1
ATOM 2153 N N . GLU B 1 41 ? 11.602 17.891 -10 1 86.69 41 GLU B N 1
ATOM 2154 C CA . GLU B 1 41 ? 12.93 17.719 -9.406 1 86.69 41 GLU B CA 1
ATOM 2155 C C . GLU B 1 41 ? 12.977 16.453 -8.547 1 86.69 41 GLU B C 1
ATOM 2157 O O . GLU B 1 41 ? 11.938 15.945 -8.125 1 86.69 41 GLU B O 1
ATOM 2162 N N . ALA B 1 42 ? 14.188 15.953 -8.422 1 91.12 42 ALA B N 1
ATOM 2163 C CA . ALA B 1 42 ? 14.383 14.883 -7.445 1 91.12 42 ALA B CA 1
ATOM 2164 C C . ALA B 1 42 ? 14.523 15.445 -6.035 1 91.12 42 ALA B C 1
ATOM 2166 O O . ALA B 1 42 ? 15.578 15.984 -5.676 1 91.12 42 ALA B O 1
ATOM 2167 N N . ASP B 1 43 ? 13.492 15.312 -5.348 1 93.25 43 ASP B N 1
ATOM 2168 C CA . ASP B 1 43 ? 13.477 15.797 -3.975 1 93.25 43 ASP B CA 1
ATOM 2169 C C . ASP B 1 43 ? 14.133 14.797 -3.025 1 93.25 43 ASP B C 1
ATOM 2171 O O . ASP B 1 43 ? 14.039 13.586 -3.229 1 93.25 43 ASP B O 1
ATOM 2175 N N . ILE B 1 44 ? 14.734 15.375 -2.012 1 93.62 44 ILE B N 1
ATOM 2176 C CA . ILE B 1 44 ? 15.273 14.57 -0.923 1 93.62 44 ILE B CA 1
ATOM 2177 C C . ILE B 1 44 ? 14.484 14.828 0.355 1 93.62 44 ILE B C 1
ATOM 2179 O O . ILE B 1 44 ? 14.148 15.977 0.666 1 93.62 44 ILE B O 1
ATOM 2183 N N . PRO B 1 45 ? 14.242 13.805 1.08 1 97 45 PRO B N 1
ATOM 2184 C CA . PRO B 1 45 ? 13.5 14.016 2.324 1 97 45 PRO B CA 1
ATOM 2185 C C . PRO B 1 45 ? 14.188 15.008 3.26 1 97 45 PRO B C 1
ATOM 2187 O O . PRO B 1 45 ? 15.414 15 3.377 1 97 45 PRO B O 1
ATOM 2190 N N . ASP B 1 46 ? 13.375 15.883 3.814 1 97.69 46 ASP B N 1
ATOM 2191 C CA . ASP B 1 46 ? 13.805 16.828 4.844 1 97.69 46 ASP B CA 1
ATOM 2192 C C . ASP B 1 46 ? 13.398 16.344 6.234 1 97.69 46 ASP B C 1
ATOM 2194 O O . ASP B 1 46 ? 12.227 16.422 6.605 1 97.69 46 ASP B O 1
ATOM 2198 N N . ILE B 1 47 ? 14.375 15.891 7.004 1 97 47 ILE B N 1
ATOM 2199 C CA . ILE B 1 47 ? 14.094 15.219 8.266 1 97 47 ILE B CA 1
ATOM 2200 C C . ILE B 1 47 ? 14.781 15.953 9.406 1 97 47 ILE B C 1
ATOM 2202 O O . ILE B 1 47 ? 16 16.156 9.383 1 97 47 ILE B O 1
ATOM 2206 N N . ASP B 1 48 ? 13.914 16.344 10.359 1 97.25 48 ASP B N 1
ATOM 2207 C CA . ASP B 1 48 ? 14.5 16.984 11.531 1 97.25 48 ASP B CA 1
ATOM 2208 C C . ASP B 1 48 ? 15.492 16.047 12.234 1 97.25 48 ASP B C 1
ATOM 2210 O O . ASP B 1 48 ? 15.219 14.859 12.383 1 97.25 48 ASP B O 1
ATOM 2214 N N . ALA B 1 49 ? 16.531 16.547 12.812 1 94.06 49 ALA B N 1
ATOM 2215 C CA . ALA B 1 49 ? 17.625 15.773 13.398 1 94.06 49 ALA B CA 1
ATOM 2216 C C . ALA B 1 49 ? 17.156 15.008 14.633 1 94.06 49 ALA B C 1
ATOM 2218 O O . ALA B 1 49 ? 17.781 14.016 15.023 1 94.06 49 ALA B O 1
ATOM 2219 N N . SER B 1 50 ? 16.094 15.398 15.242 1 94.56 50 SER B N 1
ATOM 2220 C CA . SER B 1 50 ? 15.617 14.766 16.469 1 94.56 50 SER B CA 1
ATOM 2221 C C . SER B 1 50 ? 14.773 13.531 16.172 1 94.56 50 SER B C 1
ATOM 2223 O O . SER B 1 50 ? 14.484 12.734 17.062 1 94.56 50 SER B O 1
ATOM 2225 N N . SER B 1 51 ? 14.422 13.328 14.977 1 96.31 51 SER B N 1
ATOM 2226 C CA . SER B 1 51 ? 13.531 12.234 14.617 1 96.31 51 SER B CA 1
ATOM 2227 C C . SER B 1 51 ? 14.312 10.961 14.312 1 96.31 51 SER B C 1
ATOM 2229 O O . SER B 1 51 ? 15.461 11.023 13.867 1 96.31 51 SER B O 1
ATOM 2231 N N . TYR B 1 52 ? 13.617 9.875 14.625 1 95.88 52 TYR B N 1
ATOM 2232 C CA . TYR B 1 52 ? 14.234 8.57 14.445 1 95.88 52 TYR B CA 1
ATOM 2233 C C . TYR B 1 52 ? 13.562 7.801 13.312 1 95.88 52 TYR B C 1
ATOM 2235 O O . TYR B 1 52 ? 12.336 7.688 13.273 1 95.88 52 TYR B O 1
ATOM 2243 N N . ILE B 1 53 ? 14.414 7.301 12.406 1 95.81 53 ILE B N 1
ATOM 2244 C CA . ILE B 1 53 ? 13.953 6.449 11.312 1 95.81 53 ILE B CA 1
ATOM 2245 C C . ILE B 1 53 ? 14.617 5.078 11.414 1 95.81 53 ILE B C 1
ATOM 2247 O O . ILE B 1 53 ? 15.836 4.961 11.266 1 95.81 53 ILE B O 1
ATOM 2251 N N . HIS B 1 54 ? 13.781 4.121 11.648 1 94.5 54 HIS B N 1
ATOM 2252 C CA . HIS B 1 54 ? 14.344 2.773 11.695 1 94.5 54 HIS B CA 1
ATOM 2253 C C . HIS B 1 54 ? 15.016 2.408 10.375 1 94.5 54 HIS B C 1
ATOM 2255 O O . HIS B 1 54 ? 14.516 2.752 9.305 1 94.5 54 HIS B O 1
ATOM 2261 N N . HIS B 1 55 ? 16.047 1.616 10.438 1 92.31 55 HIS B N 1
ATOM 2262 C CA . HIS B 1 55 ? 16.844 1.311 9.25 1 92.31 55 HIS B CA 1
ATOM 2263 C C . HIS B 1 55 ? 16.062 0.421 8.281 1 92.31 55 HIS B C 1
ATOM 2265 O O . HIS B 1 55 ? 16.422 0.318 7.105 1 92.31 55 HIS B O 1
ATOM 2271 N N . PHE B 1 56 ? 14.945 -0.198 8.68 1 94.31 56 PHE B N 1
ATOM 2272 C CA . PHE B 1 56 ? 14.102 -0.995 7.797 1 94.31 56 PHE B CA 1
ATOM 2273 C C . PHE B 1 56 ? 12.852 -0.218 7.406 1 94.31 56 PHE B C 1
ATOM 2275 O O . PHE B 1 56 ? 11.867 -0.805 6.941 1 94.31 56 PHE B O 1
ATOM 2282 N N . ALA B 1 57 ? 12.828 1.007 7.617 1 96.81 57 ALA B N 1
ATOM 2283 C CA . ALA B 1 57 ? 11.82 1.879 7.02 1 96.81 57 ALA B CA 1
ATOM 2284 C C . ALA B 1 57 ? 12.32 2.469 5.703 1 96.81 57 ALA B C 1
ATOM 2286 O O . ALA B 1 57 ? 13.516 2.43 5.41 1 96.81 57 ALA B O 1
ATOM 2287 N N . SER B 1 58 ? 11.406 2.9 4.887 1 97 58 SER B N 1
ATOM 2288 C CA . SER B 1 58 ? 11.75 3.547 3.627 1 97 58 SER B CA 1
ATOM 2289 C C . SER B 1 58 ? 11.109 4.926 3.52 1 97 58 SER B C 1
ATOM 2291 O O . SER B 1 58 ? 9.891 5.059 3.646 1 97 58 SER B O 1
ATOM 2293 N N . VAL B 1 59 ? 11.945 5.953 3.377 1 97.75 59 VAL B N 1
ATOM 2294 C CA . VAL B 1 59 ? 11.484 7.32 3.148 1 97.75 59 VAL B CA 1
ATOM 2295 C C . VAL B 1 59 ? 12.047 7.84 1.825 1 97.75 59 VAL B C 1
ATOM 2297 O O . VAL B 1 59 ? 13.266 7.949 1.658 1 97.75 59 VAL B O 1
ATOM 2300 N N . ILE B 1 60 ? 11.109 8.195 0.917 1 96.75 60 ILE B N 1
ATOM 2301 C CA . ILE B 1 60 ? 11.547 8.492 -0.441 1 96.75 60 ILE B CA 1
ATOM 2302 C C . ILE B 1 60 ? 10.953 9.82 -0.899 1 96.75 60 ILE B C 1
ATOM 2304 O O . ILE B 1 60 ? 9.742 10.023 -0.831 1 96.75 60 ILE B O 1
ATOM 2308 N N . GLY B 1 61 ? 11.812 10.688 -1.322 1 96.5 61 GLY B N 1
ATOM 2309 C CA . GLY B 1 61 ? 11.352 11.789 -2.15 1 96.5 61 GLY B CA 1
ATOM 2310 C C . GLY B 1 61 ? 10.867 12.977 -1.346 1 96.5 61 GLY B C 1
ATOM 2311 O O . GLY B 1 61 ? 11.531 13.406 -0.399 1 96.5 61 GLY B O 1
ATOM 2312 N N . SER B 1 62 ? 9.711 13.578 -1.773 1 96.94 62 SER B N 1
ATOM 2313 C CA . SER B 1 62 ? 9.195 14.82 -1.218 1 96.94 62 SER B CA 1
ATOM 2314 C C . SER B 1 62 ? 8.461 14.578 0.095 1 96.94 62 SER B C 1
ATOM 2316 O O . SER B 1 62 ? 7.227 14.578 0.13 1 96.94 62 SER B O 1
ATOM 2318 N N . VAL B 1 63 ? 9.297 14.453 1.145 1 98.38 63 VAL B N 1
ATOM 2319 C CA . VAL B 1 63 ? 8.797 14.172 2.486 1 98.38 63 VAL B CA 1
ATOM 2320 C C . VAL B 1 63 ? 9.438 15.133 3.486 1 98.38 63 VAL B C 1
ATOM 2322 O O . VAL B 1 63 ? 10.656 15.352 3.455 1 98.38 63 VAL B O 1
ATOM 2325 N N . VAL B 1 64 ? 8.625 15.766 4.305 1 98.69 64 VAL B N 1
ATOM 2326 C CA . VAL B 1 64 ? 9.094 16.594 5.41 1 98.69 64 VAL B CA 1
ATOM 2327 C C . VAL B 1 64 ? 8.68 15.961 6.738 1 98.69 64 VAL B C 1
ATOM 2329 O O . VAL B 1 64 ? 7.5 15.688 6.961 1 98.69 64 VAL B O 1
ATOM 2332 N N . ILE B 1 65 ? 9.672 15.703 7.574 1 98.5 65 ILE B N 1
ATOM 2333 C CA . ILE B 1 65 ? 9.43 15.125 8.891 1 98.5 65 ILE B CA 1
ATOM 2334 C C . ILE B 1 65 ? 9.883 16.094 9.977 1 98.5 65 ILE B C 1
ATOM 2336 O O . ILE B 1 65 ? 11.062 16.453 10.039 1 98.5 65 ILE B O 1
ATOM 2340 N N . GLY B 1 66 ? 8.93 16.438 10.82 1 98.38 66 GLY B N 1
ATOM 2341 C CA . GLY B 1 66 ? 9.188 17.406 11.875 1 98.38 66 GLY B CA 1
ATOM 2342 C C . GLY B 1 66 ? 9.953 16.812 13.047 1 98.38 66 GLY B C 1
ATOM 2343 O O . GLY B 1 66 ? 10.57 15.758 12.93 1 98.38 66 GLY B O 1
ATOM 2344 N N . ARG B 1 67 ? 9.898 17.531 14.234 1 97.44 67 ARG B N 1
ATOM 2345 C CA . ARG B 1 67 ? 10.688 17.188 15.414 1 97.44 67 ARG B CA 1
ATOM 2346 C C . ARG B 1 67 ? 10.094 15.992 16.141 1 97.44 67 ARG B C 1
ATOM 2348 O O . ARG B 1 67 ? 8.867 15.859 16.234 1 97.44 67 ARG B O 1
ATOM 2355 N N . ASN B 1 68 ? 10.938 15.117 16.625 1 96.75 68 ASN B N 1
ATOM 2356 C CA . ASN B 1 68 ? 10.594 14.047 17.547 1 96.75 68 ASN B CA 1
ATOM 2357 C C . ASN B 1 68 ? 9.586 13.078 16.953 1 96.75 68 ASN B C 1
ATOM 2359 O O . ASN B 1 68 ? 8.633 12.68 17.609 1 96.75 68 ASN B O 1
ATOM 2363 N N . VAL B 1 69 ? 9.781 12.773 15.75 1 97.88 69 VAL B N 1
ATOM 2364 C CA . VAL B 1 69 ? 8.938 11.781 15.094 1 97.88 69 VAL B CA 1
ATOM 2365 C C . VAL B 1 69 ? 9.602 10.414 15.156 1 97.88 69 VAL B C 1
ATOM 2367 O O . VAL B 1 69 ? 10.812 10.297 14.938 1 97.88 69 VAL B O 1
ATOM 2370 N N . PHE B 1 70 ? 8.852 9.461 15.508 1 97.38 70 PHE B N 1
ATOM 2371 C CA . PHE B 1 70 ? 9.297 8.07 15.492 1 97.38 70 PHE B CA 1
ATOM 2372 C C . PHE B 1 70 ? 8.766 7.348 14.258 1 97.38 70 PHE B C 1
ATOM 2374 O O . PHE B 1 70 ? 7.562 7.328 14.008 1 97.38 70 PHE B O 1
ATOM 2381 N N . ILE B 1 71 ? 9.641 6.805 13.477 1 97.88 71 ILE B N 1
ATOM 2382 C CA . ILE B 1 71 ? 9.258 5.957 12.352 1 97.88 71 ILE B CA 1
ATOM 2383 C C . ILE B 1 71 ? 9.75 4.531 12.586 1 97.88 71 ILE B C 1
ATOM 2385 O O . ILE B 1 71 ? 10.961 4.285 12.641 1 97.88 71 ILE B O 1
ATOM 2389 N N . GLY B 1 72 ? 8.805 3.633 12.633 1 97.19 72 GLY B N 1
ATOM 2390 C CA . GLY B 1 72 ? 9.109 2.25 12.969 1 97.19 72 GLY B CA 1
ATOM 2391 C C . GLY B 1 72 ? 9.508 1.421 11.758 1 97.19 72 GLY B C 1
ATOM 2392 O O . GLY B 1 72 ? 9.516 1.916 10.633 1 97.19 72 GLY B O 1
ATOM 2393 N N . PRO B 1 73 ? 9.953 0.174 12.062 1 96.88 73 PRO B N 1
ATOM 2394 C CA . PRO B 1 73 ? 10.414 -0.693 10.977 1 96.88 73 PRO B CA 1
ATOM 2395 C C . PRO B 1 73 ? 9.305 -1.035 9.984 1 96.88 73 PRO B C 1
ATOM 2397 O O . PRO B 1 73 ? 8.133 -1.126 10.367 1 96.88 73 PRO B O 1
ATOM 2400 N N . PHE B 1 74 ? 9.633 -1.129 8.672 1 97.75 74 PHE B N 1
ATOM 2401 C CA . PHE B 1 74 ? 8.82 -1.617 7.562 1 97.75 74 PHE B CA 1
ATOM 2402 C C . PHE B 1 74 ? 7.766 -0.587 7.168 1 97.75 74 PHE B C 1
ATOM 2404 O O . PHE B 1 74 ? 6.84 -0.895 6.414 1 97.75 74 PHE B O 1
ATOM 2411 N N . SER B 1 75 ? 7.891 0.586 7.754 1 98.5 75 SER B N 1
ATOM 2412 C CA . SER B 1 75 ? 7.051 1.672 7.258 1 98.5 75 SER B CA 1
ATOM 2413 C C . SER B 1 75 ? 7.574 2.213 5.93 1 98.5 75 SER B C 1
ATOM 2415 O O . SER B 1 75 ? 8.781 2.248 5.703 1 98.5 75 SER B O 1
ATOM 2417 N N . SER B 1 76 ? 6.664 2.52 5.043 1 98.69 76 SER B N 1
ATOM 2418 C CA . SER B 1 76 ? 6.984 3.115 3.748 1 98.69 76 SER B CA 1
ATOM 2419 C C . SER B 1 76 ? 6.336 4.488 3.596 1 98.69 76 SER B C 1
ATOM 2421 O O . SER B 1 76 ? 5.109 4.605 3.588 1 98.69 76 SER B O 1
ATOM 2423 N N . ILE B 1 77 ? 7.141 5.523 3.578 1 98.75 77 ILE B N 1
ATOM 2424 C CA . ILE B 1 77 ? 6.703 6.887 3.287 1 98.75 77 ILE B CA 1
ATOM 2425 C C . ILE B 1 77 ? 7.242 7.32 1.928 1 98.75 77 ILE B C 1
ATOM 2427 O O . ILE B 1 77 ? 8.422 7.664 1.802 1 98.75 77 ILE B O 1
ATOM 2431 N N . ARG B 1 78 ? 6.355 7.27 0.933 1 98.06 78 ARG B N 1
ATOM 2432 C CA . ARG B 1 78 ? 6.812 7.441 -0.443 1 98.06 78 ARG B CA 1
ATOM 2433 C C . ARG B 1 78 ? 6.195 8.688 -1.072 1 98.06 78 ARG B C 1
ATOM 2435 O O . ARG B 1 78 ? 5.055 8.648 -1.543 1 98.06 78 ARG B O 1
ATOM 2442 N N . GLY B 1 79 ? 6.93 9.758 -1.095 1 97.44 79 GLY B N 1
ATOM 2443 C CA . GLY B 1 79 ? 6.531 11.031 -1.684 1 97.44 79 GLY B CA 1
ATOM 2444 C C . GLY B 1 79 ? 7.109 11.25 -3.07 1 97.44 79 GLY B C 1
ATOM 2445 O O . GLY B 1 79 ? 7.809 12.234 -3.307 1 97.44 79 GLY B O 1
ATOM 2446 N N . ASP B 1 80 ? 6.672 10.406 -3.982 1 95.94 80 ASP B N 1
ATOM 2447 C CA . ASP B 1 80 ? 7.336 10.461 -5.281 1 95.94 80 ASP B CA 1
ATOM 2448 C C . ASP B 1 80 ? 6.328 10.719 -6.402 1 95.94 80 ASP B C 1
ATOM 2450 O O . ASP B 1 80 ? 6.609 10.438 -7.57 1 95.94 80 ASP B O 1
ATOM 2454 N N . VAL B 1 81 ? 5.16 11.211 -6.035 1 95.69 81 VAL B N 1
ATOM 2455 C CA . VAL B 1 81 ? 4.164 11.367 -7.09 1 95.69 81 VAL B CA 1
ATOM 2456 C C . VAL B 1 81 ? 3.713 12.828 -7.16 1 95.69 81 VAL B C 1
ATOM 2458 O O . VAL B 1 81 ? 2.557 13.109 -7.484 1 95.69 81 VAL B O 1
ATOM 2461 N N . GLY B 1 82 ? 4.535 13.75 -6.844 1 94 82 GLY B N 1
ATOM 2462 C CA . GLY B 1 82 ? 4.223 15.164 -6.988 1 94 82 GLY B CA 1
ATOM 2463 C C . GLY B 1 82 ? 4.379 15.945 -5.699 1 94 82 GLY B C 1
ATOM 2464 O O . GLY B 1 82 ? 5.496 16.141 -5.215 1 94 82 GLY B O 1
ATOM 2465 N N . LEU B 1 83 ? 3.316 16.344 -5.09 1 93.69 83 LEU B N 1
ATOM 2466 C CA . LEU B 1 83 ? 3.289 17.203 -3.91 1 93.69 83 LEU B CA 1
ATOM 2467 C C . LEU B 1 83 ? 3.855 16.469 -2.697 1 93.69 83 LEU B C 1
ATOM 2469 O O . LEU B 1 83 ? 3.955 15.25 -2.697 1 93.69 83 LEU B O 1
ATOM 2473 N N . LYS B 1 84 ? 4.195 17.219 -1.63 1 96.19 84 LYS B N 1
ATOM 2474 C CA . LYS B 1 84 ? 4.926 16.656 -0.499 1 96.19 84 LYS B CA 1
ATOM 2475 C C . LYS B 1 84 ? 3.98 15.953 0.473 1 96.19 84 LYS B C 1
ATOM 2477 O O . LYS B 1 84 ? 2.797 16.281 0.546 1 96.19 84 LYS B O 1
ATOM 2482 N N . ILE B 1 85 ? 4.508 15.016 1.172 1 98.62 85 ILE B N 1
ATOM 2483 C CA . ILE B 1 85 ? 3.98 14.453 2.41 1 98.62 85 ILE B CA 1
ATOM 2484 C C . ILE B 1 85 ? 4.59 15.18 3.607 1 98.62 85 ILE B C 1
ATOM 2486 O O . ILE B 1 85 ? 5.812 15.219 3.758 1 98.62 85 ILE B O 1
ATOM 2490 N N . PHE B 1 86 ? 3.748 15.781 4.379 1 98.88 86 PHE B N 1
ATOM 2491 C CA . PHE B 1 86 ? 4.203 16.547 5.539 1 98.88 86 PHE B CA 1
ATOM 2492 C C . PHE B 1 86 ? 3.779 15.859 6.836 1 98.88 86 PHE B C 1
ATOM 2494 O O . PHE B 1 86 ? 2.6 15.562 7.027 1 98.88 86 PHE B O 1
ATOM 2501 N N . ILE B 1 87 ? 4.738 15.586 7.691 1 98.88 87 ILE B N 1
ATOM 2502 C CA . ILE B 1 87 ? 4.504 15.023 9.023 1 98.88 87 ILE B CA 1
ATOM 2503 C C . ILE B 1 87 ? 5 16 10.086 1 98.88 87 ILE B C 1
ATOM 2505 O O . ILE B 1 87 ? 6.199 16.281 10.172 1 98.88 87 ILE B O 1
ATOM 2509 N N . SER B 1 88 ? 4.105 16.469 10.922 1 98.56 88 SER B N 1
ATOM 2510 C CA . SER B 1 88 ? 4.438 17.469 11.93 1 98.56 88 SER B CA 1
ATOM 2511 C C . SER B 1 88 ? 5.156 16.844 13.117 1 98.56 88 SER B C 1
ATOM 2513 O O . SER B 1 88 ? 5.57 15.68 13.055 1 98.56 88 SER B O 1
ATOM 2515 N N . HIS B 1 89 ? 5.402 17.656 14.219 1 97.88 89 HIS B N 1
ATOM 2516 C CA . HIS B 1 89 ? 6.219 17.219 15.344 1 97.88 89 HIS B CA 1
ATOM 2517 C C . HIS B 1 89 ? 5.438 16.281 16.25 1 97.88 89 HIS B C 1
ATOM 2519 O O . HIS B 1 89 ? 4.203 16.312 16.281 1 97.88 89 HIS B O 1
ATOM 2525 N N . ASP B 1 90 ? 6.109 15.422 16.906 1 97.75 90 ASP B N 1
ATOM 2526 C CA . ASP B 1 90 ? 5.629 14.562 17.984 1 97.75 90 ASP B CA 1
ATOM 2527 C C . ASP B 1 90 ? 4.641 13.523 17.453 1 97.75 90 ASP B C 1
ATOM 2529 O O . ASP B 1 90 ? 3.684 13.164 18.141 1 97.75 90 ASP B O 1
ATOM 2533 N N . CYS B 1 91 ? 4.824 13.156 16.203 1 98.19 91 CYS B N 1
ATOM 2534 C CA . CYS B 1 91 ? 4.016 12.102 15.602 1 98.19 91 CYS B CA 1
ATOM 2535 C C . CYS B 1 91 ? 4.676 10.742 15.781 1 98.19 91 CYS B C 1
ATOM 2537 O O . CYS B 1 91 ? 5.875 10.656 16.047 1 98.19 91 CYS B O 1
ATOM 2539 N N . ASN B 1 92 ? 3.84 9.82 15.633 1 97.06 92 ASN B N 1
ATOM 2540 C CA . ASN B 1 92 ? 4.254 8.422 15.688 1 97.06 92 ASN B CA 1
ATOM 2541 C C . ASN B 1 92 ? 3.785 7.645 14.461 1 97.06 92 ASN B C 1
ATOM 2543 O O . ASN B 1 92 ? 2.584 7.449 14.266 1 97.06 92 ASN B O 1
ATOM 2547 N N . ILE B 1 93 ? 4.723 7.223 13.664 1 98.5 93 ILE B N 1
ATOM 2548 C CA . ILE B 1 93 ? 4.465 6.34 12.531 1 98.5 93 ILE B CA 1
ATOM 2549 C C . ILE B 1 93 ? 4.953 4.934 12.852 1 98.5 93 ILE B C 1
ATOM 2551 O O . ILE B 1 93 ? 6.152 4.652 12.773 1 98.5 93 ILE B O 1
ATOM 2555 N N . GLN B 1 94 ? 4.105 4.07 13.18 1 98.12 94 GLN B N 1
ATOM 2556 C CA . GLN B 1 94 ? 4.5 2.781 13.742 1 98.12 94 GLN B CA 1
ATOM 2557 C C . GLN B 1 94 ? 4.777 1.766 12.633 1 98.12 94 GLN B C 1
ATOM 2559 O O . GLN B 1 94 ? 4.93 2.135 11.469 1 98.12 94 GLN B O 1
ATOM 2564 N N . ASP B 1 95 ? 4.918 0.522 12.984 1 98.31 95 ASP B N 1
ATOM 2565 C CA . ASP B 1 95 ? 5.457 -0.534 12.141 1 98.31 95 ASP B CA 1
ATOM 2566 C C . ASP B 1 95 ? 4.516 -0.845 10.977 1 98.31 95 ASP B C 1
ATOM 2568 O O . ASP B 1 95 ? 3.32 -1.062 11.18 1 98.31 95 ASP B O 1
ATOM 2572 N N . GLY B 1 96 ? 5.098 -0.827 9.727 1 98.69 96 GLY B N 1
ATOM 2573 C CA . GLY B 1 96 ? 4.344 -1.3 8.578 1 98.69 96 GLY B CA 1
ATOM 2574 C C . GLY B 1 96 ? 3.35 -0.281 8.062 1 98.69 96 GLY B C 1
ATOM 2575 O O . GLY B 1 96 ? 2.494 -0.606 7.234 1 98.69 96 GLY B O 1
ATOM 2576 N N . VAL B 1 97 ? 3.424 0.937 8.555 1 98.88 97 VAL B N 1
ATOM 2577 C CA . VAL B 1 97 ? 2.549 2 8.07 1 98.88 97 VAL B CA 1
ATOM 2578 C C . VAL B 1 97 ? 2.969 2.414 6.664 1 98.88 97 VAL B C 1
ATOM 2580 O O . VAL B 1 97 ? 4.164 2.479 6.359 1 98.88 97 VAL B O 1
ATOM 2583 N N . VAL B 1 98 ? 1.972 2.652 5.781 1 98.94 98 VAL B N 1
ATOM 2584 C CA . VAL B 1 98 ? 2.26 3.102 4.422 1 98.94 98 VAL B CA 1
ATOM 2585 C C . VAL B 1 98 ? 1.623 4.469 4.184 1 98.94 98 VAL B C 1
ATOM 2587 O O . VAL B 1 98 ? 0.427 4.652 4.418 1 98.94 98 VAL B O 1
ATOM 2590 N N . LEU B 1 99 ? 2.416 5.473 3.814 1 98.94 99 LEU B N 1
ATOM 2591 C CA . LEU B 1 99 ? 1.967 6.77 3.32 1 98.94 99 LEU B CA 1
ATOM 2592 C C . LEU B 1 99 ? 2.32 6.941 1.847 1 98.94 99 LEU B C 1
ATOM 2594 O O . LEU B 1 99 ? 3.496 6.91 1.478 1 98.94 99 LEU B O 1
ATOM 2598 N N . HIS B 1 100 ? 1.373 7.047 1.025 1 98.56 100 HIS B N 1
ATOM 2599 C CA . HIS B 1 100 ? 1.496 7.328 -0.4 1 98.56 100 HIS B CA 1
ATOM 2600 C C . HIS B 1 100 ? 0.236 7.996 -0.94 1 98.56 100 HIS B C 1
ATOM 2602 O O . HIS B 1 100 ? -0.661 8.352 -0.172 1 98.56 100 HIS B O 1
ATOM 2608 N N . GLY B 1 101 ? 0.261 8.344 -2.246 1 96 101 GLY B N 1
ATOM 2609 C CA . GLY B 1 101 ? -0.919 9.047 -2.725 1 96 101 GLY B CA 1
ATOM 2610 C C . GLY B 1 101 ? -1.075 8.992 -4.234 1 96 101 GLY B C 1
ATOM 2611 O O . GLY B 1 101 ? -0.237 8.414 -4.93 1 96 101 GLY B O 1
ATOM 2612 N N . LEU B 1 102 ? -2.172 9.547 -4.668 1 94.5 102 LEU B N 1
ATOM 2613 C CA . LEU B 1 102 ? -2.453 9.711 -6.09 1 94.5 102 LEU B CA 1
ATOM 2614 C C . LEU B 1 102 ? -1.529 10.75 -6.711 1 94.5 102 LEU B C 1
ATOM 2616 O O . LEU B 1 102 ? -1.062 11.664 -6.023 1 94.5 102 LEU B O 1
ATOM 2620 N N . LYS B 1 103 ? -1.314 10.508 -7.949 1 94.19 103 LYS B N 1
ATOM 2621 C CA . LYS B 1 103 ? -0.626 11.562 -8.688 1 94.19 103 LYS B CA 1
ATOM 2622 C C . LYS B 1 103 ? -1.32 12.906 -8.492 1 94.19 103 LYS B C 1
ATOM 2624 O O . LYS B 1 103 ? -2.537 13.016 -8.648 1 94.19 103 LYS B O 1
ATOM 2629 N N . ASN B 1 104 ? -0.505 13.891 -8.188 1 94.38 104 ASN B N 1
ATOM 2630 C CA . ASN B 1 104 ? -1.143 15.141 -7.793 1 94.38 104 ASN B CA 1
ATOM 2631 C C . ASN B 1 104 ? -0.415 16.344 -8.383 1 94.38 104 ASN B C 1
ATOM 2633 O O . ASN B 1 104 ? -0.525 17.469 -7.855 1 94.38 104 ASN B O 1
ATOM 2637 N N . TYR B 1 105 ? 0.304 16.094 -9.32 1 89.75 105 TYR B N 1
ATOM 2638 C CA . TYR B 1 105 ? 1.016 17.125 -10.047 1 89.75 105 TYR B CA 1
ATOM 2639 C C . TYR B 1 105 ? 1.08 16.812 -11.539 1 89.75 105 TYR B C 1
ATOM 2641 O O . TYR B 1 105 ? 1.516 15.727 -11.93 1 89.75 105 TYR B O 1
ATOM 2649 N N . GLU B 1 106 ? 0.556 17.688 -12.32 1 85.44 106 GLU B N 1
ATOM 2650 C CA . GLU B 1 106 ? 0.522 17.531 -13.773 1 85.44 106 GLU B CA 1
ATOM 2651 C C . GLU B 1 106 ? 0.718 18.875 -14.477 1 85.44 106 GLU B C 1
ATOM 2653 O O . GLU B 1 106 ? 0.162 19.891 -14.055 1 85.44 106 GLU B O 1
ATOM 2658 N N . TYR B 1 107 ? 1.477 18.844 -15.578 1 83.12 107 TYR B N 1
ATOM 2659 C CA . TYR B 1 107 ? 1.722 20.031 -16.391 1 83.12 107 TYR B CA 1
ATOM 2660 C C . TYR B 1 107 ? 2.225 21.188 -15.523 1 83.12 107 TYR B C 1
ATOM 2662 O O . TYR B 1 107 ? 1.708 22.297 -15.602 1 83.12 107 TYR B O 1
ATOM 2670 N N . ASN B 1 108 ? 2.947 20.891 -14.57 1 81.12 108 ASN B N 1
ATOM 2671 C CA . ASN B 1 108 ? 3.637 21.844 -13.711 1 81.12 108 ASN B CA 1
ATOM 2672 C C . ASN B 1 108 ? 2.672 22.531 -12.75 1 81.12 108 ASN B C 1
ATOM 2674 O O . ASN B 1 108 ? 2.869 23.703 -12.398 1 81.12 108 ASN B O 1
ATOM 2678 N N . SER B 1 109 ? 1.648 21.906 -12.508 1 88.69 109 SER B N 1
ATOM 2679 C CA . SER B 1 109 ? 0.677 22.453 -11.57 1 88.69 109 SER B CA 1
ATOM 2680 C C . SER B 1 109 ? 0.072 21.375 -10.688 1 88.69 109 SER B C 1
ATOM 2682 O O . SER B 1 109 ? -0.088 20.234 -11.125 1 88.69 109 SER B O 1
ATOM 2684 N N . PRO B 1 110 ? -0.273 21.797 -9.508 1 89 110 PRO B N 1
ATOM 2685 C CA . PRO B 1 110 ? -0.958 20.828 -8.648 1 89 110 PRO B CA 1
ATOM 2686 C C . PRO B 1 110 ? -2.334 20.438 -9.18 1 89 110 PRO B C 1
ATOM 2688 O O . PRO B 1 110 ? -3.041 21.266 -9.75 1 89 110 PRO B O 1
ATOM 2691 N N . VAL B 1 111 ? -2.594 19.141 -9.023 1 91.69 111 VAL B N 1
ATOM 2692 C CA . VAL B 1 111 ? -3.957 18.672 -9.25 1 91.69 111 VAL B CA 1
ATOM 2693 C C . VAL B 1 111 ? -4.785 18.859 -7.984 1 91.69 111 VAL B C 1
ATOM 2695 O O . VAL B 1 111 ? -4.664 18.078 -7.039 1 91.69 111 VAL B O 1
ATOM 2698 N N . THR B 1 112 ? -5.629 19.828 -7.992 1 90.62 112 THR B N 1
ATOM 2699 C CA . THR B 1 112 ? -6.348 20.25 -6.797 1 90.62 112 THR B CA 1
ATOM 2700 C C . THR B 1 112 ? -7.172 19.109 -6.223 1 90.62 112 THR B C 1
ATOM 2702 O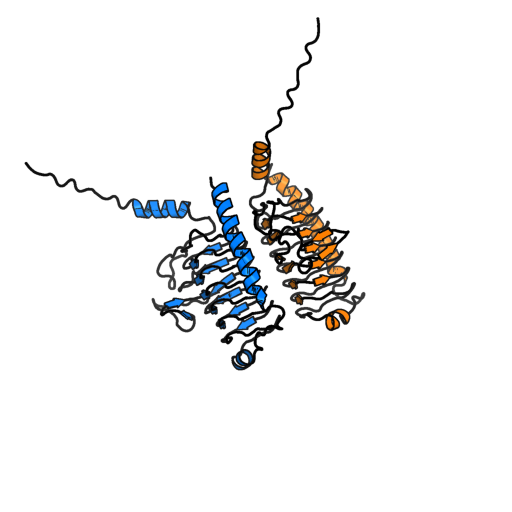 O . THR B 1 112 ? -7.223 18.922 -5.004 1 90.62 112 THR B O 1
ATOM 2705 N N . GLU B 1 113 ? -7.75 18.312 -7.098 1 91.88 113 GLU B N 1
ATOM 2706 C CA . GLU B 1 113 ? -8.625 17.219 -6.68 1 91.88 113 GLU B CA 1
ATOM 2707 C C . GLU B 1 113 ? -7.84 16.141 -5.941 1 91.88 113 GLU B C 1
ATOM 2709 O O . GLU B 1 113 ? -8.422 15.312 -5.23 1 91.88 113 GLU B O 1
ATOM 2714 N N . HIS B 1 114 ? -6.551 16.109 -6.152 1 95.19 114 HIS B N 1
ATOM 2715 C CA . HIS B 1 114 ? -5.711 15.086 -5.547 1 95.19 114 HIS B CA 1
ATOM 2716 C C . HIS B 1 114 ? -4.734 15.695 -4.547 1 95.19 114 HIS B C 1
ATOM 2718 O O . HIS B 1 114 ? -3.617 15.195 -4.379 1 95.19 114 HIS B O 1
ATOM 2724 N N . SER B 1 115 ? -5.184 16.812 -3.912 1 97 115 SER B N 1
ATOM 2725 C CA . SER B 1 115 ? -4.348 17.484 -2.92 1 97 115 SER B CA 1
ATOM 2726 C C . SER B 1 115 ? -5.18 17.984 -1.745 1 97 115 SER B C 1
ATOM 2728 O O . SER B 1 115 ? -6.406 18.062 -1.833 1 97 115 SER B O 1
ATOM 2730 N N . VAL B 1 116 ? -4.504 18.219 -0.648 1 97.88 116 VAL B N 1
ATOM 2731 C CA . VAL B 1 116 ? -5.113 18.891 0.502 1 97.88 116 VAL B CA 1
ATOM 2732 C C . VAL B 1 116 ? -4.391 20.203 0.789 1 97.88 116 VAL B C 1
ATOM 2734 O O . VAL B 1 116 ? -3.242 20.391 0.379 1 97.88 116 VAL B O 1
ATOM 2737 N N . PHE B 1 117 ? -5.148 21.078 1.493 1 96.62 117 PHE B N 1
ATOM 2738 C CA . PHE B 1 117 ? -4.621 22.422 1.738 1 96.62 117 PHE B CA 1
ATOM 2739 C C . PHE B 1 117 ? -4.496 22.688 3.232 1 96.62 117 PHE B C 1
ATOM 2741 O O . PHE B 1 117 ? -5.402 22.375 4.004 1 96.62 117 PHE B O 1
ATOM 2748 N N . LYS B 1 118 ? -3.297 23.234 3.594 1 96.44 118 LYS B N 1
ATOM 2749 C CA . LYS B 1 118 ? -3.025 23.672 4.961 1 96.44 118 LYS B CA 1
ATOM 2750 C C . LYS B 1 118 ? -2.041 24.844 4.977 1 96.44 118 LYS B C 1
ATOM 2752 O O . LYS B 1 118 ? -1.001 24.797 4.32 1 96.44 118 LYS B O 1
ATOM 2757 N N . ASP B 1 119 ? -2.43 25.969 5.73 1 94.25 119 ASP B N 1
ATOM 2758 C CA . ASP B 1 119 ? -1.585 27.141 5.914 1 94.25 119 ASP B CA 1
ATOM 2759 C C . ASP B 1 119 ? -1.087 27.672 4.574 1 94.25 119 ASP B C 1
ATOM 2761 O O . ASP B 1 119 ? 0.109 27.922 4.402 1 94.25 119 ASP B O 1
ATOM 2765 N N . ARG B 1 120 ? -1.898 27.672 3.48 1 92.81 120 ARG B N 1
ATOM 2766 C CA . ARG B 1 120 ? -1.68 28.281 2.17 1 92.81 120 ARG B CA 1
ATOM 2767 C C . ARG B 1 120 ? -0.744 27.422 1.323 1 92.81 120 ARG B C 1
ATOM 2769 O O . ARG B 1 120 ? -0.061 27.938 0.433 1 92.81 120 ARG B O 1
ATOM 2776 N N . GLU B 1 121 ? -0.659 26.281 1.718 1 95.69 121 GLU B N 1
ATOM 2777 C CA . GLU B 1 121 ? 0.172 25.344 0.951 1 95.69 121 GLU B CA 1
ATOM 2778 C C . GLU B 1 121 ? -0.594 24.078 0.604 1 95.69 121 GLU B C 1
ATOM 2780 O O . GLU B 1 121 ? -1.503 23.672 1.333 1 95.69 121 GLU B O 1
ATOM 2785 N N . SER B 1 122 ? -0.243 23.484 -0.524 1 96.25 122 SER B N 1
ATOM 2786 C CA . SER B 1 122 ? -0.852 22.234 -0.973 1 96.25 122 SER B CA 1
ATOM 2787 C C . SER B 1 122 ? 0.024 21.031 -0.626 1 96.25 122 SER B C 1
ATOM 2789 O O . SER B 1 122 ? 1.25 21.094 -0.731 1 96.25 122 SER B O 1
ATOM 2791 N N . TYR B 1 123 ? -0.586 19.984 -0.233 1 97.94 123 TYR B N 1
ATOM 2792 C CA . TYR B 1 123 ? 0.098 18.75 0.149 1 97.94 123 TYR B CA 1
ATOM 2793 C C . TYR B 1 123 ? -0.576 17.531 -0.476 1 97.94 123 TYR B C 1
ATOM 2795 O O . TYR B 1 123 ? -1.773 17.562 -0.77 1 97.94 123 TYR B O 1
ATOM 2803 N N . SER B 1 124 ? 0.205 16.438 -0.729 1 98.12 124 SER B N 1
ATOM 2804 C CA . SER B 1 124 ? -0.385 15.125 -0.932 1 98.12 124 SER B CA 1
ATOM 2805 C C . SER B 1 124 ? -1.018 14.602 0.352 1 98.12 124 SER B C 1
ATOM 2807 O O . SER B 1 124 ? -2.162 14.141 0.344 1 98.12 124 SER B O 1
ATOM 2809 N N . ILE B 1 125 ? -0.243 14.625 1.403 1 98.88 125 ILE B N 1
ATOM 2810 C CA . ILE B 1 125 ? -0.666 14.242 2.744 1 98.88 125 ILE B CA 1
ATOM 2811 C C . ILE B 1 125 ? -0.172 15.266 3.76 1 98.88 125 ILE B C 1
ATOM 2813 O O . ILE B 1 125 ? 0.991 15.68 3.721 1 98.88 125 ILE B O 1
ATOM 2817 N N . TYR B 1 126 ? -1.049 15.703 4.605 1 98.94 126 TYR B N 1
ATOM 2818 C CA . TYR B 1 126 ? -0.698 16.562 5.734 1 98.94 126 TYR B CA 1
ATOM 2819 C C . TYR B 1 126 ? -1.071 15.891 7.055 1 98.94 126 TYR B C 1
ATOM 2821 O O . TYR B 1 126 ? -2.242 15.586 7.293 1 98.94 126 TYR B O 1
ATOM 2829 N N . ILE B 1 127 ? -0.053 15.664 7.898 1 98.94 127 ILE B N 1
ATOM 2830 C CA . ILE B 1 127 ? -0.26 15.109 9.227 1 98.94 127 ILE B CA 1
ATOM 2831 C C . ILE B 1 127 ? 0.089 16.156 10.289 1 98.94 127 ILE B C 1
ATOM 2833 O O . ILE B 1 127 ? 1.246 16.562 10.406 1 98.94 127 ILE B O 1
ATOM 2837 N N . GLY B 1 128 ? -0.865 16.5 11.062 1 98.81 128 GLY B N 1
ATOM 2838 C CA . GLY B 1 128 ? -0.681 17.469 12.125 1 98.81 128 GLY B CA 1
ATOM 2839 C C . GLY B 1 128 ? 0.069 16.922 13.32 1 98.81 128 GLY B C 1
ATOM 2840 O O . GLY B 1 128 ? 0.539 15.781 13.297 1 98.81 128 GLY B O 1
ATOM 2841 N N . GLU B 1 129 ? 0.209 17.781 14.391 1 98.44 129 GLU B N 1
ATOM 2842 C CA . GLU B 1 129 ? 1.037 17.438 15.539 1 98.44 129 GLU B CA 1
ATOM 2843 C C . GLU B 1 129 ? 0.379 16.359 16.391 1 98.44 129 GLU B C 1
ATOM 2845 O O . GLU B 1 129 ? -0.849 16.281 16.469 1 98.44 129 GLU B O 1
ATOM 2850 N N . LYS B 1 130 ? 1.177 15.492 16.953 1 98.31 130 LYS B N 1
ATOM 2851 C CA . LYS B 1 130 ? 0.748 14.516 17.953 1 98.31 130 LYS B CA 1
ATOM 2852 C C . LYS B 1 130 ? -0.253 13.523 17.359 1 98.31 130 LYS B C 1
ATOM 2854 O O . LYS B 1 130 ? -1.256 13.195 18 1 98.31 130 LYS B O 1
ATOM 2859 N N . VAL B 1 131 ? -0.039 13.203 16.172 1 98.75 131 VAL B N 1
ATOM 2860 C CA . VAL B 1 131 ? -0.833 12.164 15.523 1 98.75 131 VAL B CA 1
ATOM 2861 C C . VAL B 1 131 ? -0.138 10.812 15.672 1 98.75 131 VAL B C 1
ATOM 2863 O O . VAL B 1 131 ? 1.083 10.711 15.523 1 98.75 131 VAL B O 1
ATOM 2866 N N . SER B 1 132 ? -0.914 9.828 15.969 1 98.75 132 SER B N 1
ATOM 2867 C CA . SER B 1 132 ? -0.417 8.453 16.031 1 98.75 132 SER B CA 1
ATOM 2868 C C . SER B 1 132 ? -0.995 7.613 14.891 1 98.75 132 SER B C 1
ATOM 2870 O O . SER B 1 132 ? -2.213 7.469 14.781 1 98.75 132 SER B O 1
ATOM 2872 N N . LEU B 1 133 ? -0.13 7.121 14.07 1 98.88 133 LEU B N 1
ATOM 2873 C CA . LEU B 1 133 ? -0.482 6.117 13.078 1 98.88 133 LEU B CA 1
ATOM 2874 C C . LEU B 1 133 ? -0.06 4.723 13.539 1 98.88 133 LEU B C 1
ATOM 2876 O O . LEU B 1 133 ? 1.127 4.395 13.516 1 98.88 133 LEU B O 1
ATOM 2880 N N . ALA B 1 134 ? -1.012 3.936 13.969 1 98.56 134 ALA B N 1
ATOM 2881 C CA . ALA B 1 134 ? -0.758 2.627 14.57 1 98.56 134 ALA B CA 1
ATOM 2882 C C . ALA B 1 134 ? -0.327 1.615 13.516 1 98.56 134 ALA B C 1
ATOM 2884 O O . ALA B 1 134 ? -0.411 1.886 12.312 1 98.56 134 ALA B O 1
ATOM 2885 N N . PRO B 1 135 ? 0.214 0.459 13.945 1 98.62 135 PRO B N 1
ATOM 2886 C CA . PRO B 1 135 ? 0.838 -0.481 13.008 1 98.62 135 PRO B CA 1
ATOM 2887 C C . PRO B 1 135 ? -0.092 -0.883 11.867 1 98.62 135 PRO B C 1
ATOM 2889 O O . PRO B 1 135 ? -1.271 -1.164 12.094 1 98.62 135 PRO B O 1
ATOM 2892 N N . GLN B 1 136 ? 0.468 -0.832 10.641 1 98.75 136 GLN B N 1
ATOM 2893 C CA . GLN B 1 136 ? -0.112 -1.384 9.422 1 98.75 136 GLN B CA 1
ATOM 2894 C C . GLN B 1 136 ? -1.295 -0.544 8.945 1 98.75 136 GLN B C 1
ATOM 2896 O O . GLN B 1 136 ? -2.027 -0.951 8.047 1 98.75 136 GLN B O 1
ATOM 2901 N N . CYS B 1 137 ? -1.534 0.635 9.578 1 98.88 137 CYS B N 1
ATOM 2902 C CA . CYS B 1 137 ? -2.523 1.5 8.945 1 98.88 137 CYS B CA 1
ATOM 2903 C C . CYS B 1 137 ? -1.969 2.123 7.672 1 98.88 137 CYS B C 1
ATOM 2905 O O . CYS B 1 137 ? -0.778 1.995 7.383 1 98.88 137 CYS B O 1
ATOM 2907 N N . GLN B 1 138 ? -2.828 2.643 6.836 1 98.94 138 GLN B N 1
ATOM 2908 C CA . GLN B 1 138 ? -2.449 3.23 5.559 1 98.94 138 GLN B CA 1
ATOM 2909 C C . GLN B 1 138 ? -3.104 4.598 5.363 1 98.94 138 GLN B C 1
ATOM 2911 O O . GLN B 1 138 ? -4.293 4.766 5.633 1 98.94 138 GLN B O 1
ATOM 2916 N N . ILE B 1 139 ? -2.268 5.574 5.062 1 98.94 139 ILE B N 1
ATOM 2917 C CA . ILE B 1 139 ? -2.723 6.891 4.617 1 98.94 139 ILE B CA 1
ATOM 2918 C C . ILE B 1 139 ? -2.432 7.059 3.127 1 98.94 139 ILE B C 1
ATOM 2920 O O . ILE B 1 139 ? -1.271 7.047 2.711 1 98.94 139 ILE B O 1
ATOM 2924 N N . TYR B 1 140 ? -3.477 7.152 2.322 1 98.75 140 TYR B N 1
ATOM 2925 C CA . TYR B 1 140 ? -3.312 7.289 0.879 1 98.75 140 TYR B CA 1
ATOM 2926 C C . TYR B 1 140 ? -3.904 8.602 0.383 1 98.75 140 TYR B C 1
ATOM 2928 O O . TYR B 1 140 ? -5.125 8.773 0.37 1 98.75 140 TYR B O 1
ATOM 2936 N N . GLY B 1 141 ? -3.031 9.469 -0.044 1 98.06 141 GLY B N 1
ATOM 2937 C CA . GLY B 1 141 ? -3.416 10.828 -0.384 1 98.06 141 GLY B CA 1
ATOM 2938 C C . GLY B 1 141 ? -4.363 10.906 -1.565 1 98.06 141 GLY B C 1
ATOM 2939 O O . GLY B 1 141 ? -4.363 10.016 -2.424 1 98.06 141 GLY B O 1
ATOM 2940 N N . PRO B 1 142 ? -5.211 12.062 -1.498 1 98.25 142 PRO B N 1
ATOM 2941 C CA . PRO B 1 142 ? -5.082 13.258 -0.654 1 98.25 142 PRO B CA 1
ATOM 2942 C C . PRO B 1 142 ? -5.68 13.055 0.737 1 98.25 142 PRO B C 1
ATOM 2944 O O . PRO B 1 142 ? -6.805 12.562 0.866 1 98.25 142 PRO B O 1
ATOM 2947 N N . VAL B 1 143 ? -4.836 13.414 1.744 1 98.88 143 VAL B N 1
ATOM 2948 C CA . VAL B 1 143 ? -5.332 13.258 3.107 1 98.88 143 VAL B CA 1
ATOM 2949 C C . VAL B 1 143 ? -4.801 14.383 3.988 1 98.88 143 VAL B C 1
ATOM 2951 O O . VAL B 1 143 ? -3.615 14.719 3.928 1 98.88 143 VAL B O 1
ATOM 2954 N N . ARG B 1 144 ? -5.648 14.969 4.73 1 98.94 144 ARG B N 1
ATOM 2955 C CA . ARG B 1 144 ? -5.277 15.859 5.824 1 98.94 144 ARG B CA 1
ATOM 2956 C C . ARG B 1 144 ? -5.727 15.297 7.168 1 98.94 144 ARG B C 1
ATOM 2958 O O . ARG B 1 144 ? -6.895 14.938 7.336 1 98.94 144 ARG B O 1
ATOM 2965 N N . ILE B 1 145 ? -4.844 15.148 8.07 1 98.94 145 ILE B N 1
ATOM 2966 C CA . ILE B 1 145 ? -5.129 14.766 9.453 1 98.94 145 ILE B CA 1
ATOM 2967 C C . ILE B 1 145 ? -4.688 15.891 10.391 1 98.94 145 ILE B C 1
ATOM 2969 O O . ILE B 1 145 ? -3.512 16.25 10.43 1 98.94 145 ILE B O 1
ATOM 2973 N N . ASP B 1 146 ? -5.617 16.406 11.141 1 98.88 146 ASP B N 1
ATOM 2974 C CA . ASP B 1 146 ? -5.301 17.469 12.078 1 98.88 146 ASP B CA 1
ATOM 2975 C C . ASP B 1 146 ? -4.719 16.922 13.375 1 98.88 146 ASP B C 1
ATOM 2977 O O . ASP B 1 146 ? -4.445 15.719 13.477 1 98.88 146 ASP B O 1
ATOM 2981 N N . LYS B 1 147 ? -4.461 17.812 14.352 1 98.62 147 LYS B N 1
ATOM 2982 C CA . LYS B 1 147 ? -3.676 17.5 15.539 1 98.62 147 LYS B CA 1
ATOM 2983 C C . LYS B 1 147 ? -4.406 16.5 16.422 1 98.62 147 LYS B C 1
ATOM 2985 O O . LYS B 1 147 ? -5.641 16.484 16.469 1 98.62 147 LYS B O 1
ATOM 2990 N N . ASN B 1 148 ? -3.717 15.672 17.094 1 98.25 148 ASN B N 1
ATOM 2991 C CA . ASN B 1 148 ? -4.164 14.812 18.188 1 98.25 148 ASN B CA 1
ATOM 2992 C C . ASN B 1 148 ? -5.148 13.75 17.688 1 98.25 148 ASN B C 1
ATOM 2994 O O . ASN B 1 148 ? -6.172 13.508 18.328 1 98.25 148 ASN B O 1
ATOM 2998 N N . VAL B 1 149 ? -4.867 13.188 16.625 1 98.69 149 VAL B N 1
ATOM 2999 C CA . VAL B 1 149 ? -5.688 12.117 16.062 1 98.69 149 VAL B CA 1
ATOM 3000 C C . VAL B 1 149 ? -4.988 10.773 16.25 1 98.69 149 VAL B C 1
ATOM 3002 O O . VAL B 1 149 ? -3.77 10.68 16.094 1 98.69 149 VAL B O 1
ATOM 3005 N N . PHE B 1 150 ? -5.746 9.773 16.594 1 98.69 150 PHE B N 1
ATOM 3006 C CA . PHE B 1 150 ? -5.273 8.391 16.641 1 98.69 150 PHE B CA 1
ATOM 3007 C C . PHE B 1 150 ? -5.867 7.586 15.484 1 98.69 150 PHE B C 1
ATOM 3009 O O . PHE B 1 150 ? -7.086 7.492 15.352 1 98.69 150 PHE B O 1
ATOM 3016 N N . VAL B 1 151 ? -5 7.062 14.648 1 98.88 151 VAL B N 1
ATOM 3017 C CA . VAL B 1 151 ? -5.418 6.156 13.586 1 98.88 151 VAL B CA 1
ATOM 3018 C C . VAL B 1 151 ? -5.059 4.719 13.961 1 98.88 151 VAL B C 1
ATOM 3020 O O . VAL B 1 151 ? -3.877 4.363 14.023 1 98.88 151 VAL B O 1
ATOM 3023 N N . GLY B 1 152 ? -6.023 3.904 14.102 1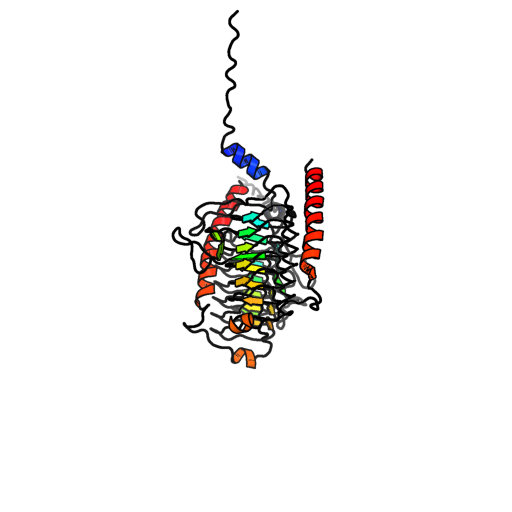 98.69 152 GLY B N 1
ATOM 3024 C CA . GLY B 1 152 ? -5.863 2.578 14.672 1 98.69 152 GLY B CA 1
ATOM 3025 C C . GLY B 1 152 ? -5.254 1.58 13.703 1 98.69 152 GLY B C 1
ATOM 3026 O O . GLY B 1 152 ? -5.148 1.853 12.508 1 98.69 152 GLY B O 1
ATOM 3027 N N . MET B 1 153 ? -4.895 0.422 14.273 1 98.69 153 MET B N 1
ATOM 3028 C CA . MET B 1 153 ? -4.207 -0.642 13.547 1 98.69 153 MET B CA 1
ATOM 3029 C C . MET B 1 153 ? -5.008 -1.073 12.32 1 98.69 153 MET B C 1
ATOM 3031 O O . MET B 1 153 ? -6.23 -1.223 12.398 1 98.69 153 MET B O 1
ATOM 3035 N N . GLN B 1 154 ? -4.316 -1.185 11.156 1 98.75 154 GLN B N 1
ATOM 3036 C CA . GLN B 1 154 ? -4.859 -1.76 9.93 1 98.75 154 GLN B CA 1
ATOM 3037 C C . GLN B 1 154 ? -6.008 -0.912 9.391 1 98.75 154 GLN B C 1
ATOM 3039 O O . GLN B 1 154 ? -6.836 -1.399 8.617 1 98.75 154 GLN B O 1
ATOM 3044 N N . SER B 1 155 ? -6.078 0.321 9.828 1 98.88 155 SER B N 1
ATOM 3045 C CA . SER B 1 155 ? -7.055 1.243 9.266 1 98.88 155 SER B CA 1
ATOM 3046 C C . SER B 1 155 ? -6.574 1.816 7.938 1 98.88 155 SER B C 1
ATOM 3048 O O . SER B 1 155 ? -5.391 1.712 7.605 1 98.88 155 SER B O 1
ATOM 3050 N N . LEU B 1 156 ? -7.508 2.346 7.188 1 98.94 156 LEU B N 1
ATOM 3051 C CA . LEU B 1 156 ? -7.223 3.041 5.938 1 98.94 156 LEU B CA 1
ATOM 3052 C C . LEU B 1 156 ? -7.875 4.422 5.926 1 98.94 156 LEU B C 1
ATOM 3054 O O . LEU B 1 156 ? -9.047 4.562 6.289 1 98.94 156 LEU B O 1
ATOM 3058 N N . VAL B 1 157 ? -7.129 5.457 5.648 1 98.94 157 VAL B N 1
ATOM 3059 C CA . VAL B 1 157 ? -7.637 6.797 5.359 1 98.94 157 VAL B CA 1
ATOM 3060 C C . VAL B 1 157 ? -7.285 7.184 3.926 1 98.94 157 VAL B C 1
ATOM 3062 O O . VAL B 1 157 ? -6.105 7.27 3.568 1 98.94 157 VAL B O 1
ATOM 3065 N N . PHE B 1 158 ? -8.297 7.348 3.082 1 98.69 158 PHE B N 1
ATOM 3066 C CA . PHE B 1 158 ? -8.109 7.652 1.669 1 98.69 158 PHE B CA 1
ATOM 3067 C C . PHE B 1 158 ? -9.016 8.797 1.234 1 98.69 158 PHE B C 1
ATOM 3069 O O . PHE B 1 158 ? -10.227 8.758 1.451 1 98.69 158 PHE B O 1
ATOM 3076 N N . ASP B 1 159 ? -8.383 9.805 0.612 1 97.88 159 ASP B N 1
ATOM 3077 C CA . ASP B 1 159 ? -9.156 10.938 0.104 1 97.88 159 ASP B CA 1
ATOM 3078 C C . ASP B 1 159 ? -10.055 11.523 1.191 1 97.88 159 ASP B C 1
ATOM 3080 O O . ASP B 1 159 ? -11.266 11.641 1.005 1 97.88 159 ASP B O 1
ATOM 3084 N N . ALA B 1 160 ? -9.414 11.953 2.311 1 98.81 160 ALA B N 1
ATOM 3085 C CA . ALA B 1 160 ? -10.227 12.305 3.469 1 98.81 160 ALA B CA 1
ATOM 3086 C C . ALA B 1 160 ? -9.578 13.422 4.277 1 98.81 160 ALA B C 1
ATOM 3088 O O . ALA B 1 160 ? -8.383 13.68 4.145 1 98.81 160 ALA B O 1
ATOM 3089 N N . TYR B 1 161 ? -10.391 14.086 5.027 1 98.94 161 TYR B N 1
ATOM 3090 C CA . TYR B 1 161 ? -9.984 15.086 6.008 1 98.94 161 TYR B CA 1
ATOM 3091 C C . TYR B 1 161 ? -10.438 14.688 7.406 1 98.94 161 TYR B C 1
ATOM 3093 O O . TYR B 1 161 ? -11.641 14.656 7.691 1 98.94 161 TYR B O 1
ATOM 3101 N N . ILE B 1 162 ? -9.469 14.305 8.25 1 98.94 162 ILE B N 1
ATOM 3102 C CA . ILE B 1 162 ? -9.75 13.93 9.633 1 98.94 162 ILE B CA 1
ATOM 3103 C C . ILE B 1 162 ? -9.453 15.102 10.562 1 98.94 162 ILE B C 1
ATOM 3105 O O . ILE B 1 162 ? -8.297 15.477 10.742 1 98.94 162 ILE B O 1
ATOM 3109 N N . GLN B 1 163 ? -10.461 15.609 11.227 1 98.88 163 GLN B N 1
ATOM 3110 C CA . GLN B 1 163 ? -10.266 16.781 12.078 1 98.88 163 GLN B CA 1
ATOM 3111 C C . GLN B 1 163 ? -9.797 16.359 13.477 1 98.88 163 GLN B C 1
ATOM 3113 O O . GLN B 1 163 ? -9.758 15.18 13.797 1 98.88 163 GLN B O 1
ATOM 3118 N N . GLU B 1 164 ? -9.469 17.375 14.281 1 98.69 164 GLU B N 1
ATOM 3119 C CA . GLU B 1 164 ? -8.68 17.203 15.492 1 98.69 164 GLU B CA 1
ATOM 3120 C C . GLU B 1 164 ? -9.414 16.344 16.516 1 98.69 164 GLU B C 1
ATOM 3122 O O . GLU B 1 164 ? -10.648 16.312 16.547 1 98.69 164 GLU B O 1
ATOM 3127 N N . ASP B 1 165 ? -8.648 15.641 17.328 1 98.12 165 ASP B N 1
ATOM 3128 C CA . ASP B 1 165 ? -9.125 14.93 18.516 1 98.12 165 ASP B CA 1
ATOM 3129 C C . ASP B 1 165 ? -10.047 13.773 18.125 1 98.12 165 ASP B C 1
ATOM 3131 O O . ASP B 1 165 ? -10.992 13.461 18.844 1 98.12 165 ASP B O 1
ATOM 3135 N N . THR B 1 166 ? -9.797 13.188 17 1 98.5 166 THR B N 1
ATOM 3136 C CA . THR B 1 166 ? -10.578 12.07 16.484 1 98.5 166 THR B CA 1
ATOM 3137 C C . THR B 1 166 ? -9.867 10.742 16.75 1 98.5 166 THR B C 1
ATOM 3139 O O . THR B 1 166 ? -8.633 10.695 16.766 1 98.5 166 THR B O 1
ATOM 3142 N N . VAL B 1 167 ? -10.656 9.695 16.938 1 98.75 167 VAL B N 1
ATOM 3143 C CA . VAL B 1 167 ? -10.125 8.344 17.078 1 98.75 167 VAL B CA 1
ATOM 3144 C C . VAL B 1 167 ? -10.703 7.449 15.992 1 98.75 167 VAL B C 1
ATOM 3146 O O . VAL B 1 167 ? -11.922 7.273 15.906 1 98.75 167 VAL B O 1
ATOM 3149 N N . ILE B 1 168 ? -9.852 6.945 15.188 1 98.81 168 ILE B N 1
ATOM 3150 C CA . ILE B 1 168 ? -10.219 5.891 14.25 1 98.81 168 ILE B CA 1
ATOM 3151 C C . ILE B 1 168 ? -9.844 4.527 14.828 1 98.81 168 ILE B C 1
ATOM 3153 O O . ILE B 1 168 ? -8.656 4.203 14.945 1 98.81 168 ILE B O 1
ATOM 3157 N N . GLU B 1 169 ? -10.812 3.76 15.141 1 98.69 169 GLU B N 1
ATOM 3158 C CA . GLU B 1 169 ? -10.531 2.471 15.766 1 98.69 169 GLU B CA 1
ATOM 3159 C C . GLU B 1 169 ? -10 1.467 14.742 1 98.69 169 GLU B C 1
ATOM 3161 O O . GLU B 1 169 ? -10.094 1.691 13.539 1 98.69 169 GLU B O 1
ATOM 3166 N N . PRO B 1 170 ? -9.422 0.333 15.234 1 98.62 170 PRO B N 1
ATOM 3167 C CA . PRO B 1 170 ? -8.719 -0.602 14.352 1 98.62 170 PRO B CA 1
ATOM 3168 C C . PRO B 1 170 ? -9.602 -1.132 13.227 1 98.62 170 PRO B C 1
ATOM 3170 O O . PRO B 1 170 ? -10.773 -1.439 13.453 1 98.62 170 PRO B O 1
ATOM 3173 N N . GLY B 1 171 ? -8.984 -1.142 12.039 1 98.69 171 GLY B N 1
ATOM 3174 C CA . GLY B 1 171 ? -9.625 -1.803 10.914 1 98.69 171 GLY B CA 1
ATOM 3175 C C . GLY B 1 171 ? -10.617 -0.912 10.188 1 98.69 171 GLY B C 1
ATOM 3176 O O . GLY B 1 171 ? -11.133 -1.285 9.133 1 98.69 171 GLY B O 1
ATOM 3177 N N . ALA B 1 172 ? -10.906 0.266 10.719 1 98.81 172 ALA B N 1
ATOM 3178 C CA . ALA B 1 172 ? -11.859 1.166 10.07 1 98.81 172 ALA B CA 1
ATOM 3179 C C . ALA B 1 172 ? -11.289 1.715 8.758 1 98.81 172 ALA B C 1
ATOM 3181 O O . ALA B 1 172 ? -10.07 1.832 8.609 1 98.81 172 ALA B O 1
ATOM 3182 N N . LYS B 1 173 ? -12.172 1.969 7.836 1 98.81 173 LYS B N 1
ATOM 3183 C CA . LYS B 1 173 ? -11.781 2.553 6.555 1 98.81 173 LYS B CA 1
ATOM 3184 C C . LYS B 1 173 ? -12.539 3.854 6.293 1 98.81 173 LYS B C 1
ATOM 3186 O O . LYS B 1 173 ? -13.773 3.869 6.266 1 98.81 173 LYS B O 1
ATOM 3191 N N . ILE B 1 174 ? -11.812 4.922 6.176 1 98.94 174 ILE B N 1
ATOM 3192 C CA . ILE B 1 174 ? -12.359 6.25 5.906 1 98.94 174 ILE B CA 1
ATOM 3193 C C . ILE B 1 174 ? -12.07 6.641 4.461 1 98.94 174 ILE B C 1
ATOM 3195 O O . ILE B 1 174 ? -10.906 6.781 4.066 1 98.94 174 ILE B O 1
ATOM 3199 N N . ILE B 1 175 ? -13.141 6.844 3.672 1 98.5 175 ILE B N 1
ATOM 3200 C CA . ILE B 1 175 ? -12.93 7.031 2.24 1 98.5 175 ILE B CA 1
ATOM 3201 C C . ILE B 1 175 ? -13.812 8.164 1.73 1 98.5 175 ILE B C 1
ATOM 3203 O O . ILE B 1 175 ? -15.039 8.086 1.796 1 98.5 175 ILE B O 1
ATOM 3207 N N . GLY B 1 176 ? -13.211 9.203 1.307 1 97.62 176 GLY B N 1
ATOM 3208 C CA . GLY B 1 176 ? -13.914 10.234 0.565 1 97.62 176 GLY B CA 1
ATOM 3209 C C . GLY B 1 176 ? -14.742 11.141 1.452 1 97.62 176 GLY B C 1
ATOM 3210 O O . GLY B 1 176 ? -15.766 11.68 1.019 1 97.62 176 GLY B O 1
ATOM 3211 N N . VAL B 1 177 ? -14.352 11.289 2.721 1 98.75 177 VAL B N 1
ATOM 3212 C CA . VAL B 1 177 ? -15.219 12.055 3.609 1 98.75 177 VAL B CA 1
ATOM 3213 C C . VAL B 1 177 ? -14.375 12.938 4.523 1 98.75 177 VAL B C 1
ATOM 3215 O O . VAL B 1 177 ? -13.148 12.789 4.582 1 98.75 177 VAL B O 1
ATOM 3218 N N . THR B 1 178 ? -15.055 13.844 5.145 1 98.88 178 THR B N 1
ATOM 3219 C CA . THR B 1 178 ? -14.516 14.625 6.25 1 98.88 178 THR B CA 1
ATOM 3220 C C . THR B 1 178 ? -15.078 14.141 7.582 1 98.88 178 THR B C 1
ATOM 3222 O O . THR B 1 178 ? -16.297 14.047 7.75 1 98.88 178 THR B O 1
ATOM 3225 N N . ILE B 1 179 ? -14.203 13.758 8.5 1 98.94 179 ILE B N 1
ATOM 3226 C CA . ILE B 1 179 ? -14.641 13.391 9.844 1 98.94 179 ILE B CA 1
ATOM 3227 C C . ILE B 1 179 ? -14.562 14.609 10.758 1 98.94 179 ILE B C 1
ATOM 3229 O O . ILE B 1 179 ? -13.484 15.164 10.969 1 98.94 179 ILE B O 1
ATOM 3233 N N . PRO B 1 180 ? -15.672 15.055 11.336 1 98.81 180 PRO B N 1
ATOM 3234 C CA . PRO B 1 180 ? -15.648 16.203 12.242 1 98.81 180 PRO B CA 1
ATOM 3235 C C . PRO B 1 180 ? -14.812 15.945 13.492 1 98.81 180 PRO B C 1
ATOM 3237 O O . PRO B 1 180 ? -14.469 14.797 13.789 1 98.81 180 PRO B O 1
ATOM 3240 N N . PRO B 1 181 ? -14.492 17.078 14.164 1 98.69 181 PRO B N 1
ATOM 3241 C CA . PRO B 1 181 ? -13.617 16.922 15.328 1 98.69 181 PRO B CA 1
ATOM 3242 C C . PRO B 1 181 ? -14.281 16.156 16.469 1 98.69 181 PRO B C 1
ATOM 3244 O O . PRO B 1 181 ? -15.508 16.141 16.578 1 98.69 181 PRO B O 1
ATOM 3247 N N . LYS B 1 182 ? -13.461 15.492 17.281 1 98 182 LYS B N 1
ATOM 3248 C CA . LYS B 1 182 ? -13.859 14.852 18.516 1 98 182 LYS B CA 1
ATOM 3249 C C . LYS B 1 182 ? -14.875 13.742 18.266 1 98 182 LYS B C 1
ATOM 3251 O O . LYS B 1 182 ? -15.859 13.609 19 1 98 182 LYS B O 1
ATOM 3256 N N . ARG B 1 183 ? -14.703 13.016 17.188 1 98.62 183 ARG B N 1
ATOM 3257 C CA . ARG B 1 183 ? -15.523 11.852 16.875 1 98.62 183 ARG B CA 1
ATOM 3258 C C . ARG B 1 183 ? -14.695 10.57 16.938 1 98.62 183 ARG B C 1
ATOM 3260 O O . ARG B 1 183 ? -13.469 10.617 16.906 1 98.62 183 ARG B O 1
ATOM 3267 N N . PHE B 1 184 ? -15.359 9.5 17.062 1 98.56 184 PHE B N 1
ATOM 3268 C CA . PHE B 1 184 ? -14.664 8.234 16.875 1 98.56 184 PHE B CA 1
ATOM 3269 C C . PHE B 1 184 ? -15.406 7.359 15.867 1 98.56 184 PHE B C 1
ATOM 3271 O O . PHE B 1 184 ? -16.625 7.469 15.727 1 98.56 184 PHE B O 1
ATOM 3278 N N . VAL B 1 185 ? -14.625 6.625 15.125 1 98.75 185 VAL B N 1
ATOM 3279 C CA . VAL B 1 185 ? -15.133 5.605 14.219 1 98.75 185 VAL B CA 1
ATOM 3280 C C . VAL B 1 185 ? -14.914 4.219 14.82 1 98.75 185 VAL B C 1
ATOM 3282 O O . VAL B 1 185 ? -13.781 3.844 15.133 1 98.75 185 VAL B O 1
ATOM 3285 N N . SER B 1 186 ? -15.953 3.451 14.914 1 98.25 186 SER B N 1
ATOM 3286 C CA . SER B 1 186 ? -15.867 2.139 15.555 1 98.25 186 SER B CA 1
ATOM 3287 C C . SER B 1 186 ? -15.055 1.166 14.695 1 98.25 186 SER B C 1
ATOM 3289 O O . SER B 1 186 ? -15 1.304 13.477 1 98.25 186 SER B O 1
ATOM 3291 N N . ALA B 1 187 ? -14.523 0.17 15.352 1 98.38 187 ALA B N 1
ATOM 3292 C CA . ALA B 1 187 ? -13.648 -0.82 14.727 1 98.38 187 ALA B CA 1
ATOM 3293 C C . ALA B 1 187 ? -14.32 -1.464 13.523 1 98.38 187 ALA B C 1
ATOM 3295 O O . ALA B 1 187 ? -15.492 -1.849 13.586 1 98.38 187 ALA B O 1
ATOM 3296 N N . GLY B 1 188 ? -13.523 -1.443 12.438 1 98.12 188 GLY B N 1
ATOM 3297 C CA . GLY B 1 188 ? -13.938 -2.201 11.266 1 98.12 188 GLY B CA 1
ATOM 3298 C C . GLY B 1 188 ? -14.953 -1.469 10.406 1 98.12 188 GLY B C 1
ATOM 3299 O O . GLY B 1 188 ? -15.281 -1.915 9.305 1 98.12 188 GLY B O 1
ATOM 3300 N N . ARG B 1 189 ? -15.445 -0.319 10.828 1 98.38 189 ARG B N 1
ATOM 3301 C CA . ARG B 1 189 ? -16.469 0.393 10.086 1 98.38 189 ARG B CA 1
ATOM 3302 C C . ARG B 1 189 ? -15.898 1.033 8.828 1 98.38 189 ARG B C 1
ATOM 3304 O O . ARG B 1 189 ? -14.758 1.509 8.836 1 98.38 189 ARG B O 1
ATOM 3311 N N . VAL B 1 190 ? -16.734 0.958 7.762 1 98.69 190 VAL B N 1
ATOM 3312 C CA . VAL B 1 190 ? -16.406 1.689 6.543 1 98.69 190 VAL B CA 1
ATOM 3313 C C . VAL B 1 190 ? -17.25 2.959 6.461 1 98.69 190 VAL B C 1
ATOM 3315 O O . VAL B 1 190 ? -18.484 2.896 6.457 1 98.69 190 VAL B O 1
ATOM 3318 N N . ILE B 1 191 ? -16.594 4.109 6.484 1 98.81 191 ILE B N 1
ATOM 3319 C CA . ILE B 1 191 ? -17.266 5.398 6.328 1 98.81 191 ILE B CA 1
ATOM 3320 C C . ILE B 1 191 ? -16.906 6.004 4.973 1 98.81 191 ILE B C 1
ATOM 3322 O O . ILE B 1 191 ? -15.773 6.453 4.766 1 98.81 191 ILE B O 1
ATOM 3326 N N . SER B 1 192 ? -17.938 6.012 4.016 1 97.75 192 SER B N 1
ATOM 3327 C CA . SER B 1 192 ? -17.625 6.445 2.656 1 97.75 192 SER B CA 1
ATOM 3328 C C . SER B 1 192 ? -18.656 7.465 2.158 1 97.75 192 SER B C 1
ATOM 3330 O O . SER B 1 192 ? -18.75 7.715 0.956 1 97.75 192 SER B O 1
ATOM 3332 N N . ASN B 1 193 ? -19.453 7.945 3.027 1 97.75 193 ASN B N 1
ATOM 3333 C CA . ASN B 1 193 ? -20.359 9.055 2.707 1 97.75 193 ASN B CA 1
ATOM 3334 C C . ASN B 1 193 ? -20.422 10.07 3.844 1 97.75 193 ASN B C 1
ATOM 3336 O O . ASN B 1 193 ? -20.312 9.703 5.016 1 97.75 193 ASN B O 1
ATOM 3340 N N . GLN B 1 194 ? -20.719 11.266 3.436 1 98.5 194 GLN B N 1
ATOM 3341 C CA . GLN B 1 194 ? -20.578 12.367 4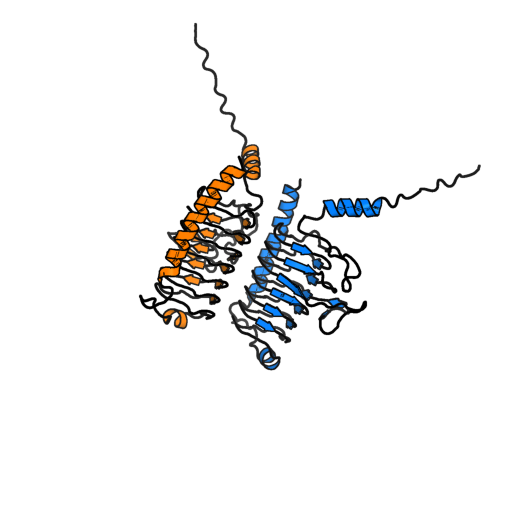.379 1 98.5 194 GLN B CA 1
ATOM 3342 C C . GLN B 1 194 ? -21.672 12.344 5.426 1 98.5 194 GLN B C 1
ATOM 3344 O O . GLN B 1 194 ? -21.453 12.719 6.582 1 98.5 194 GLN B O 1
ATOM 3349 N N . GLU B 1 195 ? -22.812 11.844 5.082 1 98.62 195 GLU B N 1
ATOM 3350 C CA . GLU B 1 195 ? -23.906 11.766 6.047 1 98.62 195 GLU B CA 1
ATOM 3351 C C . GLU B 1 195 ? -23.531 10.875 7.227 1 98.62 195 GLU B C 1
ATOM 3353 O O . GLU B 1 195 ? -23.734 11.25 8.383 1 98.62 195 GLU B O 1
ATOM 3358 N N . ASP B 1 196 ? -22.969 9.711 6.941 1 98.5 196 ASP B N 1
ATOM 3359 C CA . ASP B 1 196 ? -22.516 8.797 7.992 1 98.5 196 ASP B CA 1
ATOM 3360 C C . ASP B 1 196 ? -21.406 9.422 8.828 1 98.5 196 ASP B C 1
ATOM 3362 O O . ASP B 1 196 ? -21.375 9.266 10.047 1 98.5 196 ASP B O 1
ATOM 3366 N N . ALA B 1 197 ? -20.531 10.109 8.195 1 98.81 197 ALA B N 1
ATOM 3367 C CA . ALA B 1 197 ? -19.438 10.766 8.898 1 98.81 197 ALA B CA 1
ATOM 3368 C C . ALA B 1 197 ? -19.953 11.805 9.891 1 98.81 197 ALA B C 1
ATOM 3370 O O . ALA B 1 197 ? -19.469 11.898 11.016 1 98.81 197 ALA B O 1
ATOM 3371 N N . ASN B 1 198 ? -20.938 12.539 9.414 1 98.62 198 ASN B N 1
ATOM 3372 C CA . ASN B 1 198 ? -21.516 13.602 10.234 1 98.62 198 ASN B CA 1
ATOM 3373 C C . ASN B 1 198 ? -22.219 13.039 11.469 1 98.62 198 ASN B C 1
ATOM 3375 O O . ASN B 1 198 ? -22.375 13.742 12.469 1 98.62 198 ASN B O 1
ATOM 3379 N N . ARG B 1 199 ? -22.609 11.805 11.398 1 98.5 199 ARG B N 1
ATOM 3380 C CA . ARG B 1 199 ? -23.438 11.219 12.453 1 98.5 199 ARG B CA 1
ATOM 3381 C C . ARG B 1 199 ? -22.609 10.383 13.406 1 98.5 199 ARG B C 1
ATOM 3383 O O . ARG B 1 199 ? -23.141 9.727 14.305 1 98.5 199 ARG B O 1
ATOM 3390 N N . LEU B 1 200 ? -21.375 10.383 13.234 1 98.62 200 LEU B N 1
ATOM 3391 C CA . LEU B 1 200 ? -20.5 9.594 14.102 1 98.62 200 LEU B CA 1
ATOM 3392 C C . LEU B 1 200 ? -20.641 10.047 15.555 1 98.62 200 LEU B C 1
ATOM 3394 O O . LEU B 1 200 ? -20.875 11.227 15.82 1 98.62 200 LEU B O 1
ATOM 3398 N N . PRO B 1 201 ? -20.453 9.109 16.484 1 98 201 PRO B N 1
ATOM 3399 C CA . PRO B 1 201 ? -20.547 9.461 17.906 1 98 201 PRO B CA 1
ATOM 3400 C C . PRO B 1 201 ? -19.406 10.367 18.359 1 98 201 PRO B C 1
ATOM 3402 O O . PRO B 1 201 ? -18.297 10.273 17.844 1 98 201 PRO B O 1
ATOM 3405 N N . GLU B 1 202 ? -19.688 11.156 19.375 1 97.44 202 GLU B N 1
ATOM 3406 C CA . GLU B 1 202 ? -18.703 12.055 19.953 1 97.44 202 GLU B CA 1
ATOM 3407 C C . GLU B 1 202 ? -17.906 11.359 21.047 1 97.44 202 GLU B C 1
ATOM 3409 O O . GLU B 1 202 ? -18.422 10.492 21.75 1 97.44 202 GLU B O 1
ATOM 3414 N N . ILE B 1 203 ? -16.719 11.711 21.094 1 96.62 203 ILE B N 1
ATOM 3415 C CA . ILE B 1 203 ? -15.883 11.219 22.188 1 96.62 203 ILE B CA 1
ATOM 3416 C C . ILE B 1 203 ? -16.219 11.961 23.484 1 96.62 203 ILE B C 1
ATOM 3418 O O . ILE B 1 203 ? -16.141 13.188 23.531 1 96.62 203 ILE B O 1
ATOM 3422 N N . THR B 1 204 ? -16.625 11.234 24.422 1 93.94 204 THR B N 1
ATOM 3423 C CA . THR B 1 204 ? -16.875 11.727 25.781 1 93.94 204 THR B CA 1
ATOM 3424 C C . THR B 1 204 ? -15.906 11.094 26.781 1 93.94 204 THR B C 1
ATOM 3426 O O . THR B 1 204 ? -15.094 10.242 26.406 1 93.94 204 THR B O 1
ATOM 3429 N N . ASP B 1 205 ? -16.062 11.5 27.984 1 90.88 205 ASP B N 1
ATOM 3430 C CA . ASP B 1 205 ? -15.211 10.945 29.031 1 90.88 205 ASP B CA 1
ATOM 3431 C C . ASP B 1 205 ? -15.469 9.461 29.234 1 90.88 205 ASP B C 1
ATOM 3433 O O . ASP B 1 205 ? -14.625 8.742 29.766 1 90.88 205 ASP B O 1
ATOM 3437 N N . SER B 1 206 ? -16.578 8.953 28.859 1 93.5 206 SER B N 1
ATOM 3438 C CA . SER B 1 206 ? -16.938 7.555 29.047 1 93.5 206 SER B CA 1
ATOM 3439 C C . SER B 1 206 ? -16.375 6.68 27.938 1 93.5 206 SER B C 1
ATOM 3441 O O . SER B 1 206 ? -16.344 5.453 28.062 1 93.5 206 SER B O 1
ATOM 3443 N N . TYR B 1 207 ? -15.945 7.324 26.906 1 94.44 207 TYR B N 1
ATOM 3444 C CA . TYR B 1 207 ? -15.312 6.574 25.828 1 94.44 207 TYR B CA 1
ATOM 3445 C C . TYR B 1 207 ? -14.031 5.906 26.312 1 94.44 207 TYR B C 1
ATOM 3447 O O . TYR B 1 207 ? -13.133 6.57 26.844 1 94.44 207 TYR B O 1
ATOM 3455 N N . PRO B 1 208 ? -13.891 4.578 26.172 1 92.56 208 PRO B N 1
ATOM 3456 C CA . PRO B 1 208 ? -12.805 3.83 26.812 1 92.56 208 PRO B CA 1
ATOM 3457 C C . PRO B 1 208 ? -11.43 4.23 26.281 1 92.56 208 PRO B C 1
ATOM 3459 O O . PRO B 1 208 ? -10.43 4.102 27 1 92.56 208 PRO B O 1
ATOM 3462 N N . TYR B 1 209 ? -11.352 4.707 25.125 1 92.19 209 TYR B N 1
ATOM 3463 C CA . TYR B 1 209 ? -10.055 5.027 24.531 1 92.19 209 TYR B CA 1
ATOM 3464 C C . TYR B 1 209 ? -9.852 6.535 24.453 1 92.19 209 TYR B C 1
ATOM 3466 O O . TYR B 1 209 ? -9.133 7.023 23.578 1 92.19 209 TYR B O 1
ATOM 3474 N N . HIS B 1 210 ? -10.438 7.277 25.312 1 90.62 210 HIS B N 1
ATOM 3475 C CA . HIS B 1 210 ? -10.438 8.734 25.266 1 90.62 210 HIS B CA 1
ATOM 3476 C C . HIS B 1 210 ? -9.031 9.289 25.469 1 90.62 210 HIS B C 1
ATOM 3478 O O . HIS B 1 210 ? -8.727 10.383 24.984 1 90.62 210 HIS B O 1
ATOM 3484 N N . ASP B 1 211 ? -8.094 8.492 26.031 1 90.38 211 ASP B N 1
ATOM 3485 C CA . ASP B 1 211 ? -6.754 9 26.281 1 90.38 211 ASP B CA 1
ATOM 3486 C C . ASP B 1 211 ? -5.699 8.164 25.562 1 90.38 211 ASP B C 1
ATOM 3488 O O . ASP B 1 211 ? -4.504 8.281 25.844 1 90.38 211 ASP B O 1
ATOM 3492 N N . LEU B 1 212 ? -6.09 7.379 24.719 1 91.31 212 LEU B N 1
ATOM 3493 C CA . LEU B 1 212 ? -5.207 6.438 24.031 1 91.31 212 LEU B CA 1
ATOM 3494 C C . LEU B 1 212 ? -4.109 7.168 23.281 1 91.31 212 LEU B C 1
ATOM 3496 O O . LEU B 1 212 ? -2.934 6.809 23.375 1 91.31 212 LEU B O 1
ATOM 3500 N N . ASN B 1 213 ? -4.438 8.148 22.594 1 95.38 213 ASN B N 1
ATOM 3501 C CA . ASN B 1 213 ? -3.459 8.852 21.766 1 95.38 213 ASN B CA 1
ATOM 3502 C C . ASN B 1 213 ? -2.377 9.508 22.625 1 95.38 213 ASN B C 1
ATOM 3504 O O . ASN B 1 213 ? -1.196 9.469 22.281 1 95.38 213 ASN B O 1
ATOM 3508 N N . SER B 1 214 ? -2.832 10.141 23.656 1 93.19 214 SER B N 1
ATOM 3509 C CA . SER B 1 214 ? -1.862 10.781 24.547 1 93.19 214 SER B CA 1
ATOM 3510 C C . SER B 1 214 ? -0.867 9.773 25.109 1 93.19 214 SER B C 1
ATOM 3512 O O . SER B 1 214 ? 0.327 10.062 25.203 1 93.19 214 SER B O 1
ATOM 3514 N N . LYS B 1 215 ? -1.323 8.648 25.422 1 91.88 215 LYS B N 1
ATOM 3515 C CA . LYS B 1 215 ? -0.465 7.586 25.922 1 91.88 215 LYS B CA 1
ATOM 3516 C C . LYS B 1 215 ? 0.505 7.102 24.859 1 91.88 215 LYS B C 1
ATOM 3518 O O . LYS B 1 215 ? 1.689 6.895 25.125 1 91.88 215 LYS B O 1
ATOM 3523 N N . MET B 1 216 ? 0.004 6.988 23.703 1 91.56 216 MET B N 1
ATOM 3524 C CA . MET B 1 216 ? 0.832 6.52 22.594 1 91.56 216 MET B CA 1
ATOM 3525 C C . MET B 1 216 ? 1.917 7.539 22.266 1 91.56 216 MET B C 1
ATOM 3527 O O . MET B 1 216 ? 3.076 7.176 22.062 1 91.56 216 MET B O 1
ATOM 3531 N N . THR B 1 217 ? 1.596 8.75 22.172 1 93 217 THR B N 1
ATOM 3532 C CA . THR B 1 217 ? 2.543 9.797 21.812 1 93 217 THR B CA 1
ATOM 3533 C C . THR B 1 217 ? 3.637 9.93 22.875 1 93 217 THR B C 1
ATOM 3535 O O . THR B 1 217 ? 4.805 10.133 22.547 1 93 217 THR B O 1
ATOM 3538 N N . SER B 1 218 ? 3.221 9.789 24.109 1 92.12 218 SER B N 1
ATOM 3539 C CA . SER B 1 218 ? 4.199 9.898 25.188 1 92.12 218 SER B CA 1
ATOM 3540 C C . SER B 1 218 ? 5.25 8.797 25.094 1 92.12 218 SER B C 1
ATOM 3542 O O . SER B 1 218 ? 6.449 9.07 25.203 1 92.12 218 SER B O 1
ATOM 3544 N N . VAL B 1 219 ? 4.852 7.629 24.891 1 91.31 219 VAL B N 1
ATOM 3545 C CA . VAL B 1 219 ? 5.738 6.477 24.766 1 91.31 219 VAL B CA 1
ATOM 3546 C C . VAL B 1 219 ? 6.672 6.66 23.578 1 91.31 219 VAL B C 1
ATOM 3548 O O . VAL B 1 219 ? 7.887 6.496 23.688 1 91.31 219 VAL B O 1
ATOM 3551 N N . ASN B 1 220 ? 6.16 7.102 22.562 1 87.31 220 ASN B N 1
ATOM 3552 C CA . ASN B 1 220 ? 6.938 7.133 21.328 1 87.31 220 ASN B CA 1
ATOM 3553 C C . ASN B 1 220 ? 7.898 8.32 21.297 1 87.31 220 ASN B C 1
ATOM 3555 O O . ASN B 1 220 ? 8.938 8.266 20.625 1 87.31 220 ASN B O 1
ATOM 3559 N N . LEU B 1 221 ? 7.539 9.336 22 1 91.38 221 LEU B N 1
ATOM 3560 C CA . LEU B 1 221 ? 8.492 10.43 22.156 1 91.38 221 LEU B CA 1
ATOM 3561 C C . LEU B 1 221 ? 9.766 9.938 22.828 1 91.38 221 LEU B C 1
ATOM 3563 O O . LEU B 1 221 ? 10.875 10.266 22.406 1 91.38 221 LEU B O 1
ATOM 3567 N N . GLU B 1 222 ? 9.562 9.117 23.797 1 92.88 222 GLU B N 1
ATOM 3568 C CA . GLU B 1 222 ? 10.719 8.547 24.484 1 92.88 222 GLU B CA 1
ATOM 3569 C C . GLU B 1 222 ? 11.484 7.59 23.594 1 92.88 222 GLU B C 1
ATOM 3571 O O . GLU B 1 222 ? 12.719 7.566 23.609 1 92.88 222 GLU B O 1
ATOM 3576 N N . LEU B 1 223 ? 10.82 6.844 22.891 1 90.88 223 LEU B N 1
ATOM 3577 C CA . LEU B 1 223 ? 11.469 5.922 21.969 1 90.88 223 LEU B CA 1
ATOM 3578 C C . LEU B 1 223 ? 12.289 6.68 20.938 1 90.88 223 LEU B C 1
ATOM 3580 O O . LEU B 1 223 ? 13.445 6.32 20.672 1 90.88 223 LEU B O 1
ATOM 3584 N N . ALA B 1 224 ? 11.719 7.688 20.375 1 90.62 224 ALA B N 1
ATOM 3585 C CA . ALA B 1 224 ? 12.43 8.477 19.375 1 90.62 224 ALA B CA 1
ATOM 3586 C C . ALA B 1 224 ? 13.727 9.047 19.938 1 90.62 224 ALA B C 1
ATOM 3588 O O . ALA B 1 224 ? 14.789 8.93 19.328 1 90.62 224 ALA B O 1
ATOM 3589 N N . LYS B 1 225 ? 13.633 9.547 21.062 1 90.56 225 LYS B N 1
ATOM 3590 C CA . LYS B 1 225 ? 14.805 10.133 21.703 1 90.56 225 LYS B CA 1
ATOM 3591 C C . LYS B 1 225 ? 15.836 9.062 22.047 1 90.56 225 LYS B C 1
ATOM 3593 O O . LYS B 1 225 ? 17.031 9.25 21.797 1 90.56 225 LYS B O 1
ATOM 3598 N N . GLY B 1 226 ? 15.406 8.023 22.594 1 89.94 226 GLY B N 1
ATOM 3599 C CA . GLY B 1 226 ? 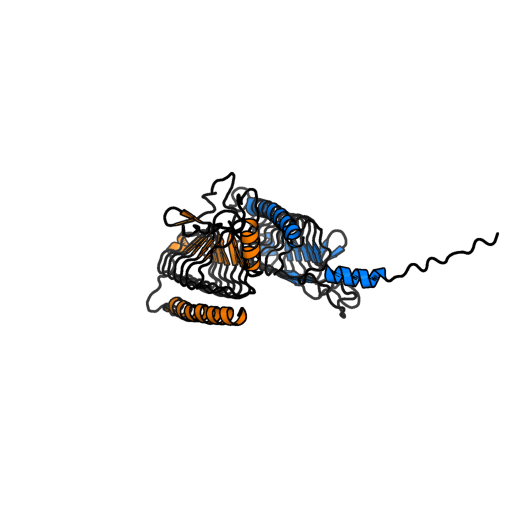16.297 6.945 22.984 1 89.94 226 GLY B CA 1
ATOM 3600 C C . GLY B 1 226 ? 17.016 6.305 21.812 1 89.94 226 GLY B C 1
ATOM 3601 O O . GLY B 1 226 ? 18.234 6.133 21.844 1 89.94 226 GLY B O 1
ATOM 3602 N N . TYR B 1 227 ? 16.281 5.879 20.844 1 88.44 227 TYR B N 1
ATOM 3603 C CA . TYR B 1 227 ? 16.875 5.234 19.672 1 88.44 227 TYR B CA 1
ATOM 3604 C C . TYR B 1 227 ? 17.812 6.188 18.938 1 88.44 227 TYR B C 1
ATOM 3606 O O . TYR B 1 227 ? 18.828 5.77 18.391 1 88.44 227 TYR B O 1
ATOM 3614 N N . LYS B 1 228 ? 17.422 7.426 18.891 1 85.81 228 LYS B N 1
ATOM 3615 C CA . LYS B 1 228 ? 18.266 8.414 18.25 1 85.81 228 LYS B CA 1
ATOM 3616 C C . LYS B 1 228 ? 19.609 8.539 18.969 1 85.81 228 LYS B C 1
ATOM 3618 O O . LYS B 1 228 ? 20.656 8.664 18.328 1 85.81 228 LYS B O 1
ATOM 3623 N N . LYS B 1 229 ? 19.531 8.523 20.234 1 82.88 229 LYS B N 1
ATOM 3624 C CA . LYS B 1 229 ? 20.75 8.562 21.031 1 82.88 229 LYS B CA 1
ATOM 3625 C C . LYS B 1 229 ? 21.641 7.359 20.75 1 82.88 229 LYS B C 1
ATOM 3627 O O . LYS B 1 229 ? 22.859 7.496 20.609 1 82.88 229 LYS B O 1
ATOM 3632 N N . GLU B 1 230 ? 21.094 6.223 20.641 1 82.38 230 GLU B N 1
ATOM 3633 C CA . GLU B 1 230 ? 21.844 4.992 20.391 1 82.38 230 GLU B CA 1
ATOM 3634 C C . GLU B 1 230 ? 22.422 4.969 18.984 1 82.38 230 GLU B C 1
ATOM 3636 O O . GLU B 1 230 ? 23.531 4.473 18.766 1 82.38 230 GLU B O 1
ATOM 3641 N N . GLU B 1 231 ? 21.672 5.34 18.031 1 74.12 231 GLU B N 1
ATOM 3642 C CA . GLU B 1 231 ? 22.141 5.438 16.656 1 74.12 231 GLU B CA 1
ATOM 3643 C C . GLU B 1 231 ? 23.406 6.285 16.562 1 74.12 231 GLU B C 1
ATOM 3645 O O . GLU B 1 231 ? 24.312 5.969 15.805 1 74.12 231 GLU B O 1
ATOM 3650 N N . ARG B 1 232 ? 23.391 7.293 17.281 1 61.84 232 ARG B N 1
ATOM 3651 C CA . ARG B 1 232 ? 24.547 8.18 17.297 1 61.84 232 ARG B CA 1
ATOM 3652 C C . ARG B 1 232 ? 25.766 7.477 17.906 1 61.84 232 ARG B C 1
ATOM 3654 O O . ARG B 1 232 ? 26.891 7.695 17.484 1 61.84 232 ARG B O 1
ATOM 3661 N N . GLN B 1 233 ? 25.438 6.57 18.781 1 58.62 233 GLN B N 1
ATOM 3662 C CA . GLN B 1 233 ? 26.516 5.832 19.453 1 58.62 233 GLN B CA 1
ATOM 3663 C C . GLN B 1 233 ? 27.062 4.734 18.547 1 58.62 233 GLN B C 1
ATOM 3665 O O . GLN B 1 233 ? 28.266 4.473 18.531 1 58.62 233 GLN B O 1
ATOM 3670 N N . TRP B 1 234 ? 26.141 4.152 17.75 1 47.06 234 TRP B N 1
ATOM 3671 C CA . TRP B 1 234 ? 26.578 3.068 16.875 1 47.06 234 TRP B CA 1
ATOM 3672 C C . TRP B 1 234 ? 27.344 3.611 15.672 1 47.06 234 TRP B C 1
ATOM 3674 O O . TRP B 1 234 ? 28.188 2.912 15.086 1 47.06 234 TRP B O 1
ATOM 3684 N N . LYS B 1 235 ? 27 4.766 15.18 1 47.03 235 LYS B N 1
ATOM 3685 C CA . LYS B 1 235 ? 27.734 5.371 14.07 1 47.03 235 LYS B CA 1
ATOM 3686 C C . LYS B 1 235 ? 29.078 5.918 14.531 1 47.03 235 LYS B C 1
ATOM 3688 O O . LYS B 1 235 ? 29.953 6.227 13.711 1 47.03 235 LYS B O 1
ATOM 3693 N N . LEU B 1 236 ? 29.266 6.148 15.797 1 36.03 236 LEU B N 1
ATOM 3694 C CA . LEU B 1 236 ? 30.562 6.504 16.344 1 36.03 236 LEU B CA 1
ATOM 3695 C C . LEU B 1 236 ? 31.406 5.254 16.594 1 36.03 236 LEU B C 1
ATOM 3697 O O . LEU B 1 236 ? 30.906 4.238 17.062 1 36.03 236 LEU B O 1
#

Radius of gyration: 25.13 Å; Cα contacts (8 Å, |Δi|>4): 1305; chains: 2; bounding box: 83×80×71 Å

Organism: Bacillus licheniformis (strain ATCC 14580 / DSM 13 / JCM 2505 / CCUG 7422 / NBRC 12200 / NCIMB 9375 / NCTC 10341 / NRRL NRS-1264 / Gibson 46) (NCBI:txid279010)